Protein AF-0000000081434056 (afdb_homodimer)

Structure (mmCIF, N/CA/C/O backbone):
data_AF-0000000081434056-model_v1
#
loop_
_entity.id
_entity.type
_entity.pdbx_description
1 polymer 'BTB domain-containing protein'
#
loop_
_atom_site.group_PDB
_atom_site.id
_atom_site.type_symbol
_atom_site.label_atom_id
_atom_site.label_alt_id
_atom_site.label_comp_id
_atom_site.label_asym_id
_atom_site.label_entity_id
_atom_site.label_seq_id
_atom_site.pdbx_PDB_ins_code
_atom_site.Cartn_x
_atom_site.Cartn_y
_atom_site.Cartn_z
_atom_site.occupancy
_atom_site.B_iso_or_equiv
_atom_site.auth_seq_id
_atom_site.auth_comp_id
_atom_site.auth_asym_id
_atom_site.auth_atom_id
_atom_site.pdbx_PDB_model_num
ATOM 1 N N . MET A 1 1 ? 19.266 1.242 36.656 1 21.8 1 MET A N 1
ATOM 2 C CA . MET A 1 1 ? 19.812 1.545 35.344 1 21.8 1 MET A CA 1
ATOM 3 C C . MET A 1 1 ? 19.297 0.563 34.281 1 21.8 1 MET A C 1
ATOM 5 O O . MET A 1 1 ? 19.938 -0.446 34 1 21.8 1 MET A O 1
ATOM 9 N N . ASN A 1 2 ? 18.109 0.082 34.344 1 24.73 2 ASN A N 1
ATOM 10 C CA . ASN A 1 2 ? 17.328 -1.038 33.812 1 24.73 2 ASN A CA 1
ATOM 11 C C . ASN A 1 2 ? 17.203 -0.982 32.312 1 24.73 2 ASN A C 1
ATOM 13 O O . ASN A 1 2 ? 16.578 -0.069 31.766 1 24.73 2 ASN A O 1
ATOM 17 N N . GLN A 1 3 ? 18.359 -1.223 31.531 1 24.86 3 GLN A N 1
ATOM 18 C CA . GLN A 1 3 ? 18.594 -1.186 30.094 1 24.86 3 GLN A CA 1
ATOM 19 C C . GLN A 1 3 ? 17.484 -1.896 29.344 1 24.86 3 GLN A C 1
ATOM 21 O O . GLN A 1 3 ? 17.391 -3.125 29.359 1 24.86 3 GLN A O 1
ATOM 26 N N . GLU A 1 4 ? 16.234 -1.515 29.438 1 29.08 4 GLU A N 1
ATOM 27 C CA . GLU A 1 4 ? 15.109 -2.102 28.734 1 29.08 4 GLU A CA 1
ATOM 28 C C . GLU A 1 4 ? 15.461 -2.367 27.266 1 29.08 4 GLU A C 1
ATOM 30 O O . GLU A 1 4 ? 15.75 -1.437 26.516 1 29.08 4 GLU A O 1
ATOM 35 N N . ILE A 1 5 ? 16.219 -3.348 26.906 1 31.02 5 ILE A N 1
ATOM 36 C CA . ILE A 1 5 ? 16.719 -3.926 25.672 1 31.02 5 ILE A CA 1
ATOM 37 C C . ILE A 1 5 ? 15.617 -3.936 24.625 1 31.02 5 ILE A C 1
ATOM 39 O O . ILE A 1 5 ? 14.5 -4.402 24.875 1 31.02 5 ILE A O 1
ATOM 43 N N . GLY A 1 6 ? 15.422 -2.885 23.844 1 33.25 6 GLY A N 1
ATOM 44 C CA . GLY A 1 6 ? 14.516 -2.725 22.719 1 33.25 6 GLY A CA 1
ATOM 45 C C . GLY A 1 6 ? 14.258 -4.02 21.969 1 33.25 6 GLY A C 1
ATOM 46 O O . GLY A 1 6 ? 15.195 -4.664 21.5 1 33.25 6 GLY A O 1
ATOM 47 N N . HIS A 1 7 ? 13.391 -4.961 22.422 1 33.53 7 HIS A N 1
ATOM 48 C CA . HIS A 1 7 ? 12.938 -6.223 21.844 1 33.53 7 HIS A CA 1
ATOM 49 C C . HIS A 1 7 ? 12.867 -6.133 20.328 1 33.53 7 HIS A C 1
ATOM 51 O O . HIS A 1 7 ? 12.055 -5.379 19.781 1 33.53 7 HIS A O 1
ATOM 57 N N . ASN A 1 8 ? 13.922 -6.105 19.547 1 38.06 8 ASN A N 1
ATOM 58 C CA . ASN A 1 8 ? 13.969 -6.426 18.125 1 38.06 8 ASN A CA 1
ATOM 59 C C . ASN A 1 8 ? 12.93 -7.477 17.75 1 38.06 8 ASN A C 1
ATOM 61 O O . ASN A 1 8 ? 13.07 -8.648 18.094 1 38.06 8 ASN A O 1
ATOM 65 N N . GLN A 1 9 ? 11.719 -7.348 17.953 1 47.75 9 GLN A N 1
ATOM 66 C CA . GLN A 1 9 ? 10.719 -8.344 17.562 1 47.75 9 GLN A CA 1
ATOM 67 C C . GLN A 1 9 ? 11.055 -8.953 16.203 1 47.75 9 GLN A C 1
ATOM 69 O O . GLN A 1 9 ? 11.391 -8.234 15.258 1 47.75 9 GLN A O 1
ATOM 74 N N . ASP A 1 10 ? 11.539 -10.109 16.156 1 59.03 10 ASP A N 1
ATOM 75 C CA . ASP A 1 10 ? 11.922 -10.906 14.992 1 59.03 10 ASP A CA 1
ATOM 76 C C . ASP A 1 10 ? 10.828 -10.875 13.922 1 59.03 10 ASP A C 1
ATOM 78 O O . ASP A 1 10 ? 9.68 -11.219 14.195 1 59.03 10 ASP A O 1
ATOM 82 N N . VAL A 1 11 ? 10.961 -10.039 12.883 1 64.62 11 VAL A N 1
ATOM 83 C CA . VAL A 1 11 ? 10.062 -9.922 11.742 1 64.62 11 VAL A CA 1
ATOM 84 C C . VAL A 1 11 ? 9.492 -11.289 11.391 1 64.62 11 VAL A C 1
ATOM 86 O O . VAL A 1 11 ? 8.344 -11.398 10.945 1 64.62 11 VAL A O 1
ATOM 89 N N . ASP A 1 12 ? 10.258 -12.422 11.734 1 61.03 12 ASP A N 1
ATOM 90 C CA . ASP A 1 12 ? 9.938 -13.75 11.219 1 61.03 12 ASP A CA 1
ATOM 91 C C . ASP A 1 12 ? 9.07 -14.523 12.211 1 61.03 12 ASP A C 1
ATOM 93 O O . ASP A 1 12 ? 8.57 -15.609 11.891 1 61.03 12 ASP A O 1
ATOM 97 N N . THR A 1 13 ? 8.844 -14.07 13.367 1 58.22 13 THR A N 1
ATOM 98 C CA . THR A 1 13 ? 8.242 -14.938 14.367 1 58.22 13 THR A CA 1
ATOM 99 C C . THR A 1 13 ? 6.727 -14.805 14.367 1 58.22 13 THR A C 1
ATOM 101 O O . THR A 1 13 ? 6.012 -15.766 14.68 1 58.22 13 THR A O 1
ATOM 104 N N . ASP A 1 14 ? 6.273 -13.625 14.055 1 65.81 14 ASP A N 1
ATOM 105 C CA . ASP A 1 14 ? 4.832 -13.398 14.133 1 65.81 14 ASP A CA 1
ATOM 106 C C . ASP A 1 14 ? 4.215 -13.328 12.734 1 65.81 14 ASP A C 1
ATOM 108 O O . ASP A 1 14 ? 4.855 -12.867 11.789 1 65.81 14 ASP A O 1
ATOM 112 N N . ASP A 1 15 ? 3.133 -14.102 12.586 1 83.88 15 ASP A N 1
ATOM 113 C CA . ASP A 1 15 ? 2.457 -14.055 11.297 1 83.88 15 ASP A CA 1
ATOM 114 C C . ASP A 1 15 ? 1.676 -12.75 11.133 1 83.88 15 ASP A C 1
ATOM 116 O O . ASP A 1 15 ? 0.467 -12.711 11.367 1 83.88 15 ASP A O 1
ATOM 120 N N . TRP A 1 16 ? 2.324 -11.688 10.844 1 90.75 16 TRP A N 1
ATOM 121 C CA . TRP A 1 16 ? 1.727 -10.367 10.711 1 90.75 16 TRP A CA 1
ATOM 122 C C . TRP A 1 16 ? 1.279 -10.117 9.273 1 90.75 16 TRP A C 1
ATOM 124 O O . TRP A 1 16 ? 0.656 -9.102 8.977 1 90.75 16 TRP A O 1
ATOM 134 N N . GLN A 1 17 ? 1.502 -11.062 8.414 1 92.31 17 GLN A N 1
ATOM 135 C CA . GLN A 1 17 ? 1.194 -10.883 7 1 92.31 17 GLN A CA 1
ATOM 136 C C . GLN A 1 17 ? -0.105 -11.586 6.625 1 92.31 17 GLN A C 1
ATOM 138 O O . GLN A 1 17 ? -0.946 -11.023 5.922 1 92.31 17 GLN A O 1
ATOM 143 N N . GLN A 1 18 ? -0.325 -12.758 7.184 1 88.75 18 GLN A N 1
ATOM 144 C CA . GLN A 1 18 ? -1.438 -13.594 6.75 1 88.75 18 GLN A CA 1
ATOM 145 C C . GLN A 1 18 ? -2.773 -13.016 7.211 1 88.75 18 GLN A C 1
ATOM 147 O O . GLN A 1 18 ? -2.893 -12.547 8.344 1 88.75 18 GLN A O 1
ATOM 152 N N . ASP A 1 19 ? -3.715 -13.016 6.297 1 88 19 ASP A N 1
ATOM 153 C CA . ASP A 1 19 ? -5.086 -12.586 6.547 1 88 19 ASP A CA 1
ATOM 154 C C . ASP A 1 19 ? -5.137 -11.125 6.973 1 88 19 ASP A C 1
ATOM 156 O O . ASP A 1 19 ? -5.938 -10.75 7.832 1 88 19 ASP A O 1
ATOM 160 N N . LYS A 1 20 ? -4.164 -10.375 6.625 1 93.69 20 LYS A N 1
ATOM 161 C CA . LYS A 1 20 ? -4.129 -8.93 6.832 1 93.69 20 LYS A CA 1
ATOM 162 C C . LYS A 1 20 ? -4.242 -8.18 5.508 1 93.69 20 LYS A C 1
ATOM 164 O O . LYS A 1 20 ? -3.736 -8.641 4.48 1 93.69 20 LYS A O 1
ATOM 169 N N . SER A 1 21 ? -4.945 -7.098 5.59 1 93.94 21 SER A N 1
ATOM 170 C CA . SER A 1 21 ? -5.012 -6.254 4.402 1 93.94 21 SER A CA 1
ATOM 171 C C . SER A 1 21 ? -3.664 -5.602 4.113 1 93.94 21 SER A C 1
ATOM 173 O O . SER A 1 21 ? -2.797 -5.543 4.988 1 93.94 21 SER A O 1
ATOM 175 N N . LEU A 1 22 ? -3.525 -5.168 2.926 1 95.12 22 LEU A N 1
ATOM 176 C CA . LEU A 1 22 ? -2.307 -4.484 2.514 1 95.12 22 LEU A CA 1
ATOM 177 C C . LEU A 1 22 ? -1.995 -3.32 3.451 1 95.12 22 LEU A C 1
ATOM 179 O O . LEU A 1 22 ? -0.86 -3.176 3.912 1 95.12 22 LEU A O 1
ATOM 183 N N . LYS A 1 23 ? -2.936 -2.484 3.801 1 95.12 23 LYS A N 1
ATOM 184 C CA . LYS A 1 23 ? -2.748 -1.321 4.664 1 95.12 23 LYS A CA 1
ATOM 185 C C . LYS A 1 23 ? -2.342 -1.741 6.074 1 95.12 23 LYS A C 1
ATOM 187 O O . LYS A 1 23 ? -1.512 -1.085 6.707 1 95.12 23 LYS A O 1
ATOM 192 N N . GLU A 1 24 ? -2.988 -2.803 6.527 1 95.31 24 GLU A N 1
ATOM 193 C CA . GLU A 1 24 ? -2.643 -3.316 7.848 1 95.31 24 GLU A CA 1
ATOM 194 C C . GLU A 1 24 ? -1.193 -3.793 7.895 1 95.31 24 GLU A C 1
ATOM 196 O O . GLU A 1 24 ? -0.489 -3.561 8.875 1 95.31 24 GLU A O 1
ATOM 201 N N . ARG A 1 25 ? -0.804 -4.457 6.871 1 96.25 25 ARG A N 1
ATOM 202 C CA . ARG A 1 25 ? 0.575 -4.93 6.801 1 96.25 25 ARG A CA 1
ATOM 203 C C . ARG A 1 25 ? 1.55 -3.76 6.707 1 96.25 25 ARG A C 1
ATOM 205 O O . ARG A 1 25 ? 2.594 -3.762 7.363 1 96.25 25 ARG A O 1
ATOM 212 N N . MET A 1 26 ? 1.199 -2.758 5.949 1 96.88 26 MET A N 1
ATOM 213 C CA . MET A 1 26 ? 2.043 -1.572 5.824 1 96.88 26 MET A CA 1
ATOM 214 C C . MET A 1 26 ? 2.162 -0.845 7.16 1 96.88 26 MET A C 1
ATOM 216 O O . MET A 1 26 ? 3.252 -0.41 7.539 1 96.88 26 MET A O 1
ATOM 220 N N . LEU A 1 27 ? 1.048 -0.749 7.844 1 95.44 27 LEU A N 1
ATOM 221 C CA . LEU A 1 27 ? 1.062 -0.098 9.148 1 95.44 27 LEU A CA 1
ATOM 222 C C . LEU A 1 27 ? 1.903 -0.89 10.141 1 95.44 27 LEU A C 1
ATOM 224 O O . LEU A 1 27 ? 2.627 -0.307 10.953 1 95.44 27 LEU A O 1
ATOM 228 N N . HIS A 1 28 ? 1.794 -2.186 10.086 1 95.31 28 HIS A N 1
ATOM 229 C CA . HIS A 1 28 ? 2.574 -3.041 10.969 1 95.31 28 HIS A CA 1
ATOM 230 C C . HIS A 1 28 ? 4.07 -2.826 10.766 1 95.31 28 HIS A C 1
ATOM 232 O O . HIS A 1 28 ? 4.82 -2.695 11.734 1 95.31 28 HIS A O 1
ATOM 238 N N . VAL A 1 29 ? 4.445 -2.809 9.562 1 96.12 29 VAL A N 1
ATOM 239 C CA . VAL A 1 29 ? 5.852 -2.635 9.211 1 96.12 29 VAL A CA 1
ATOM 240 C C . VAL A 1 29 ? 6.332 -1.257 9.664 1 96.12 29 VAL A C 1
ATOM 242 O O . VAL A 1 29 ? 7.438 -1.12 10.195 1 96.12 29 VAL A O 1
ATOM 245 N N . TYR A 1 30 ? 5.527 -0.257 9.5 1 96.62 30 TYR A N 1
ATOM 246 C CA . TYR A 1 30 ? 5.844 1.102 9.922 1 96.62 30 TYR A CA 1
ATOM 247 C C . TYR A 1 30 ? 5.965 1.184 11.438 1 96.62 30 TYR A C 1
ATOM 249 O O . TYR A 1 30 ? 6.953 1.704 11.961 1 96.62 30 TYR A O 1
ATOM 257 N N . THR A 1 31 ? 5.055 0.612 12.125 1 95.56 31 THR A N 1
ATOM 258 C CA . THR A 1 31 ? 4.973 0.742 13.578 1 95.56 31 THR A CA 1
ATOM 259 C C . THR A 1 31 ? 6.094 -0.037 14.258 1 95.56 31 THR A C 1
ATOM 261 O O . THR A 1 31 ? 6.516 0.305 15.359 1 95.56 31 THR A O 1
ATOM 264 N N . ASN A 1 32 ? 6.629 -1.044 13.586 1 95.06 32 ASN A N 1
ATOM 265 C CA . ASN A 1 32 ? 7.645 -1.889 14.203 1 95.06 32 ASN A CA 1
ATOM 266 C C . ASN A 1 32 ? 9.023 -1.632 13.609 1 95.06 32 ASN A C 1
ATOM 268 O O . ASN A 1 32 ? 9.977 -2.357 13.906 1 95.06 32 ASN A O 1
ATOM 272 N N . ASP A 1 33 ? 9.148 -0.639 12.766 1 95.38 33 ASP A N 1
ATOM 273 C CA . ASP A 1 33 ? 10.406 -0.198 12.156 1 95.38 33 ASP A CA 1
ATOM 274 C C . ASP A 1 33 ? 11.039 -1.316 11.344 1 95.38 33 ASP A C 1
ATOM 276 O O . ASP A 1 33 ? 12.266 -1.489 11.359 1 95.38 33 ASP A O 1
ATOM 280 N N . PHE A 1 34 ? 10.125 -2.16 10.75 1 94 34 PHE A N 1
ATOM 281 C CA . PHE A 1 34 ? 10.656 -3.201 9.883 1 94 34 PHE A CA 1
ATOM 282 C C . PHE A 1 34 ? 11.023 -2.629 8.516 1 94 34 PHE A C 1
ATOM 284 O O . PHE A 1 34 ? 10.273 -1.841 7.941 1 94 34 PHE A O 1
ATOM 291 N N . PHE A 1 35 ? 12.195 -2.924 8.008 1 94.12 35 PHE A N 1
ATOM 292 C CA . PHE A 1 35 ? 12.664 -2.684 6.652 1 94.12 35 PHE A CA 1
ATOM 293 C C . PHE A 1 35 ? 12.797 -1.188 6.383 1 94.12 35 PHE A C 1
ATOM 295 O O . PHE A 1 35 ? 12.625 -0.741 5.246 1 94.12 35 PHE A O 1
ATOM 302 N N . SER A 1 36 ? 12.953 -0.392 7.387 1 96.5 36 SER A N 1
ATOM 303 C CA . SER A 1 36 ? 13.086 1.049 7.195 1 96.5 36 SER A CA 1
ATOM 304 C C . SER A 1 36 ? 14.367 1.391 6.441 1 96.5 36 SER A C 1
ATOM 306 O O . SER A 1 36 ? 15.383 0.706 6.582 1 96.5 36 SER A O 1
ATOM 308 N N . ASP A 1 37 ? 14.289 2.438 5.645 1 96.12 37 ASP A N 1
ATOM 309 C CA . ASP A 1 37 ? 15.484 2.84 4.914 1 96.12 37 ASP A CA 1
ATOM 310 C C . ASP A 1 37 ? 15.68 4.352 4.973 1 96.12 37 ASP A C 1
ATOM 312 O O . ASP A 1 37 ? 16.641 4.883 4.41 1 96.12 37 ASP A O 1
ATOM 316 N N . VAL A 1 38 ? 14.852 5.051 5.684 1 97.56 38 VAL A N 1
ATOM 317 C CA . VAL A 1 38 ? 14.984 6.488 5.902 1 97.56 38 VAL A CA 1
ATOM 318 C C . VAL A 1 38 ? 14.539 6.836 7.324 1 97.56 38 VAL A C 1
ATOM 320 O O . VAL A 1 38 ? 13.773 6.098 7.938 1 97.56 38 VAL A O 1
ATOM 323 N N . VAL A 1 39 ? 15.039 7.875 7.812 1 98.12 39 VAL A N 1
ATOM 324 C CA . VAL A 1 39 ? 14.648 8.344 9.141 1 98.12 39 VAL A CA 1
ATOM 325 C C . VAL A 1 39 ? 14.445 9.859 9.109 1 98.12 39 VAL A C 1
ATOM 327 O O . VAL A 1 39 ? 15.273 10.594 8.578 1 98.12 39 VAL A O 1
ATOM 330 N N . PHE A 1 40 ? 13.336 10.281 9.602 1 98.12 40 PHE A N 1
ATOM 331 C CA . PHE A 1 40 ? 13.078 11.703 9.82 1 98.12 40 PHE A CA 1
ATOM 332 C C . PHE A 1 40 ? 13.641 12.148 11.164 1 98.12 40 PHE A C 1
ATOM 334 O O . PHE A 1 40 ? 13.547 11.43 12.156 1 98.12 40 PHE A O 1
ATOM 341 N N . LEU A 1 41 ? 14.219 13.258 11.188 1 98.19 41 LEU A N 1
ATOM 342 C CA . LEU A 1 41 ? 14.484 13.969 12.43 1 98.19 41 LEU A CA 1
ATOM 343 C C . LEU A 1 41 ? 13.531 15.148 12.602 1 98.19 41 LEU A C 1
ATOM 345 O O . LEU A 1 41 ? 13.727 16.203 12 1 98.19 41 LEU A O 1
ATOM 349 N N . ALA A 1 42 ? 12.508 14.977 13.453 1 98.44 42 ALA A N 1
ATOM 350 C CA . ALA A 1 42 ? 11.352 15.875 13.523 1 98.44 42 ALA A CA 1
ATOM 351 C C . ALA A 1 42 ? 11.523 16.906 14.633 1 98.44 42 ALA A C 1
ATOM 353 O O . ALA A 1 42 ? 11.906 16.562 15.758 1 98.44 42 ALA A O 1
ATOM 354 N N . GLY A 1 43 ? 11.156 18.125 14.352 1 97.75 43 GLY A N 1
ATOM 355 C CA . GLY A 1 43 ? 11.156 19.188 15.336 1 97.75 43 GLY A CA 1
ATOM 356 C C . GLY A 1 43 ? 12.555 19.688 15.68 1 97.75 43 GLY A C 1
ATOM 357 O O . GLY A 1 43 ? 13.539 19.188 15.141 1 97.75 43 GLY A O 1
ATOM 358 N N . GLU A 1 44 ? 12.594 20.609 16.547 1 95.88 44 GLU A N 1
ATOM 359 C CA . GLU A 1 44 ? 13.859 21.156 17.016 1 95.88 44 GLU A CA 1
ATOM 360 C C . GLU A 1 44 ? 14.641 20.125 17.828 1 95.88 44 GLU A C 1
ATOM 362 O O . GLU A 1 44 ? 15.875 20.109 17.797 1 95.88 44 GLU A O 1
ATOM 367 N N . GLU A 1 45 ? 13.93 19.25 18.391 1 96.69 45 GLU A N 1
ATOM 368 C CA . GLU A 1 45 ? 14.539 18.203 19.219 1 96.69 45 GLU A CA 1
ATOM 369 C C . GLU A 1 45 ? 15.07 17.062 18.359 1 96.69 45 GLU A C 1
ATOM 371 O O . GLU A 1 45 ? 15.75 16.172 18.859 1 96.69 45 GLU A O 1
ATOM 376 N N . GLU A 1 46 ? 14.781 17.047 17.109 1 96.94 46 GLU A N 1
ATOM 377 C CA . GLU A 1 46 ? 15.258 16.078 16.141 1 96.94 46 GLU A CA 1
ATOM 378 C C . GLU A 1 46 ? 14.906 14.648 16.578 1 96.94 46 GLU A C 1
ATOM 380 O O . GLU A 1 46 ? 15.773 13.773 16.609 1 96.94 46 GLU A O 1
ATOM 385 N N . VAL A 1 47 ? 13.672 14.477 16.922 1 97.94 47 VAL A N 1
ATOM 386 C CA . VAL A 1 47 ? 13.18 13.156 17.297 1 97.94 47 VAL A CA 1
ATOM 387 C C . VAL A 1 47 ? 13.195 12.234 16.078 1 97.94 47 VAL A C 1
ATOM 389 O O . VAL A 1 47 ? 12.594 12.547 15.047 1 97.94 47 VAL A O 1
ATOM 392 N N . PRO A 1 48 ? 13.836 11.086 16.188 1 97.56 48 PRO A N 1
ATOM 393 C CA . PRO A 1 48 ? 13.93 10.195 15.039 1 97.56 48 PRO A CA 1
ATOM 394 C C . PRO A 1 48 ? 12.656 9.383 14.805 1 97.56 48 PRO A C 1
ATOM 396 O O . PRO A 1 48 ? 12.094 8.828 15.75 1 97.56 48 PRO A O 1
ATOM 399 N N . ILE A 1 49 ? 12.164 9.375 13.562 1 98.31 49 ILE A N 1
ATOM 400 C CA . ILE A 1 49 ? 11.031 8.562 13.125 1 98.31 49 ILE A CA 1
ATOM 401 C C . ILE A 1 49 ? 11.383 7.836 11.828 1 98.31 49 ILE A C 1
ATOM 403 O O . ILE A 1 49 ? 11.523 8.461 10.781 1 98.31 49 ILE A O 1
ATOM 407 N N . LYS A 1 50 ? 11.453 6.531 11.922 1 98.06 50 LYS A N 1
ATOM 408 C CA . LYS A 1 50 ? 11.852 5.73 10.773 1 98.06 50 LYS A CA 1
ATOM 409 C C . LYS A 1 50 ? 10.688 5.547 9.797 1 98.06 50 LYS A C 1
ATOM 411 O O . LYS A 1 50 ? 9.531 5.531 10.211 1 98.06 50 LYS A O 1
ATOM 416 N N . SER A 1 51 ? 10.969 5.449 8.547 1 98.25 51 SER A N 1
ATOM 417 C CA . SER A 1 51 ? 9.969 5.309 7.492 1 98.25 51 SER A CA 1
ATOM 418 C C . SER A 1 51 ? 10.547 4.602 6.27 1 98.25 51 SER A C 1
ATOM 420 O O . SER A 1 51 ? 11.555 3.893 6.375 1 98.25 51 SER A O 1
ATOM 422 N N . HIS A 1 52 ? 9.914 4.617 5.164 1 98.25 52 HIS A N 1
ATOM 423 C CA . HIS A 1 52 ? 10.289 3.889 3.955 1 98.25 52 HIS A CA 1
ATOM 424 C C . HIS A 1 52 ? 10.219 4.789 2.727 1 98.25 52 HIS A C 1
ATOM 426 O O . HIS A 1 52 ? 9.172 5.355 2.424 1 98.25 52 HIS A O 1
ATOM 432 N N . LYS A 1 53 ? 11.305 4.855 1.975 1 97.19 53 LYS A N 1
ATOM 433 C CA . LYS A 1 53 ? 11.383 5.688 0.778 1 97.19 53 LYS A CA 1
ATOM 434 C C . LYS A 1 53 ? 10.273 5.336 -0.208 1 97.19 53 LYS A C 1
ATOM 436 O O . LYS A 1 53 ? 9.648 6.223 -0.795 1 97.19 53 LYS A O 1
ATOM 441 N N . TYR A 1 54 ? 10.078 4.055 -0.401 1 97.56 54 TYR A N 1
ATOM 442 C CA . TYR A 1 54 ? 9.055 3.592 -1.33 1 97.56 54 TYR A CA 1
ATOM 443 C C . TYR A 1 54 ? 7.703 4.223 -1.012 1 97.56 54 TYR A C 1
ATOM 445 O O . TYR A 1 54 ? 7.051 4.785 -1.894 1 97.56 54 TYR A O 1
ATOM 453 N N . VAL A 1 55 ? 7.25 4.152 0.263 1 98.31 55 VAL A N 1
ATOM 454 C CA . VAL A 1 55 ? 5.934 4.617 0.691 1 98.31 55 VAL A CA 1
ATOM 455 C C . VAL A 1 55 ? 5.859 6.137 0.572 1 98.31 55 VAL A C 1
ATOM 457 O O . VAL A 1 55 ? 4.848 6.684 0.13 1 98.31 55 VAL A O 1
ATOM 460 N N . LEU A 1 56 ? 6.961 6.781 0.95 1 97.88 56 LEU A N 1
ATOM 461 C CA . LEU A 1 56 ? 7.012 8.234 0.863 1 97.88 56 LEU A CA 1
ATOM 462 C C . LEU A 1 56 ? 6.887 8.703 -0.584 1 97.88 56 LEU A C 1
ATOM 464 O O . LEU A 1 56 ? 6.09 9.594 -0.887 1 97.88 56 LEU A O 1
ATOM 468 N N . CYS A 1 57 ? 7.594 8.07 -1.501 1 96.75 57 CYS A N 1
ATOM 469 C CA . CYS A 1 57 ? 7.625 8.469 -2.904 1 96.75 57 CYS A CA 1
ATOM 470 C C . CYS A 1 57 ? 6.281 8.203 -3.576 1 96.75 57 CYS A C 1
ATOM 472 O O . CYS A 1 57 ? 5.852 8.984 -4.434 1 96.75 57 CYS A O 1
ATOM 474 N N . ILE A 1 58 ? 5.641 7.141 -3.201 1 96.75 58 ILE A N 1
ATOM 475 C CA . ILE A 1 58 ? 4.375 6.863 -3.871 1 96.75 58 ILE A CA 1
ATOM 476 C C . ILE A 1 58 ? 3.305 7.824 -3.365 1 96.75 58 ILE A C 1
ATOM 478 O O . ILE A 1 58 ? 2.246 7.965 -3.984 1 96.75 58 ILE A O 1
ATOM 482 N N . SER A 1 59 ? 3.535 8.484 -2.289 1 96.88 59 SER A N 1
ATOM 483 C CA . SER A 1 59 ? 2.502 9.289 -1.655 1 96.88 59 SER A CA 1
ATOM 484 C C . SER A 1 59 ? 2.68 10.773 -1.985 1 96.88 59 SER A C 1
ATOM 486 O O . SER A 1 59 ? 1.716 11.539 -1.964 1 96.88 59 SER A O 1
ATOM 488 N N . SER A 1 60 ? 3.898 11.172 -2.289 1 96.44 60 SER A N 1
ATOM 489 C CA . SER A 1 60 ? 4.176 12.602 -2.408 1 96.44 60 SER A CA 1
ATOM 490 C C . SER A 1 60 ? 5.215 12.875 -3.49 1 96.44 60 SER A C 1
ATOM 492 O O . SER A 1 60 ? 6.309 12.305 -3.465 1 96.44 60 SER A O 1
ATOM 494 N N . PRO A 1 61 ? 4.906 13.805 -4.391 1 95.62 61 PRO A N 1
ATOM 495 C CA . PRO A 1 61 ? 5.914 14.172 -5.387 1 95.62 61 PRO A CA 1
ATOM 496 C C . PRO A 1 61 ? 7.125 14.867 -4.773 1 95.62 61 PRO A C 1
ATOM 498 O O . PRO A 1 61 ? 8.219 14.836 -5.344 1 95.62 61 PRO A O 1
ATOM 501 N N . VAL A 1 62 ? 6.945 15.477 -3.652 1 95.38 62 VAL A N 1
ATOM 502 C CA . VAL A 1 62 ? 8.039 16.141 -2.953 1 95.38 62 VAL A CA 1
ATOM 503 C C . VAL A 1 62 ? 9.109 15.125 -2.572 1 95.38 62 VAL A C 1
ATOM 505 O O . VAL A 1 62 ? 10.305 15.367 -2.77 1 95.38 62 VAL A O 1
ATOM 508 N N . PHE A 1 63 ? 8.695 13.984 -2.121 1 96 63 PHE A N 1
ATOM 509 C CA . PHE A 1 63 ? 9.648 12.953 -1.743 1 96 63 PHE A CA 1
ATOM 510 C C . PHE A 1 63 ? 10.281 12.32 -2.979 1 96 63 PHE A C 1
ATOM 512 O O . PHE A 1 63 ? 11.438 11.914 -2.947 1 96 63 PHE A O 1
ATOM 519 N N . VAL A 1 64 ? 9.539 12.227 -4.078 1 94.69 64 VAL A N 1
ATOM 520 C CA . VAL A 1 64 ? 10.125 11.75 -5.328 1 94.69 64 VAL A CA 1
ATOM 521 C C . VAL A 1 64 ? 11.297 12.648 -5.723 1 94.69 64 VAL A C 1
ATOM 523 O O . VAL A 1 64 ? 12.383 12.164 -6.031 1 94.69 64 VAL A O 1
ATOM 526 N N . ARG A 1 65 ? 11.055 13.914 -5.703 1 92.94 65 ARG A N 1
ATOM 527 C CA . ARG A 1 65 ? 12.102 14.875 -6.047 1 92.94 65 ARG A CA 1
ATOM 528 C C . ARG A 1 65 ? 13.266 14.789 -5.062 1 92.94 65 ARG A C 1
ATOM 530 O O . ARG A 1 65 ? 14.43 14.898 -5.453 1 92.94 65 ARG A O 1
ATOM 537 N N . MET A 1 66 ? 13.008 14.562 -3.826 1 92.5 66 MET A N 1
ATOM 538 C CA . MET A 1 66 ? 14.023 14.5 -2.775 1 92.5 66 MET A CA 1
ATOM 539 C C . MET A 1 66 ? 14.938 13.289 -2.975 1 92.5 66 MET A C 1
ATOM 541 O O . MET A 1 66 ? 16.156 13.391 -2.785 1 92.5 66 MET A O 1
ATOM 545 N N . PHE A 1 67 ? 14.352 12.172 -3.426 1 92.69 67 PHE A N 1
ATOM 546 C CA . PHE A 1 67 ? 15.117 10.93 -3.455 1 92.69 67 PHE A CA 1
ATOM 547 C C . PHE A 1 67 ? 15.57 10.609 -4.875 1 92.69 67 PHE A C 1
ATOM 549 O O . PHE A 1 67 ? 16.594 9.953 -5.066 1 92.69 67 PHE A O 1
ATOM 556 N N . HIS A 1 68 ? 14.812 11.039 -5.844 1 88.81 68 HIS A N 1
ATOM 557 C CA . HIS A 1 68 ? 15.086 10.578 -7.199 1 88.81 68 HIS A CA 1
ATOM 558 C C . HIS A 1 68 ? 15.289 11.75 -8.148 1 88.81 68 HIS A C 1
ATOM 560 O O . HIS A 1 68 ? 15.539 11.555 -9.344 1 88.81 68 HIS A O 1
ATOM 566 N N . GLY A 1 69 ? 15.164 12.891 -7.621 1 85.5 69 GLY A N 1
ATOM 567 C CA . GLY A 1 69 ? 15.43 14.055 -8.453 1 85.5 69 GLY A CA 1
ATOM 568 C C . GLY A 1 69 ? 16.875 14.188 -8.859 1 85.5 69 GLY A C 1
ATOM 569 O O . GLY A 1 69 ? 17.75 13.555 -8.266 1 85.5 69 GLY A O 1
ATOM 570 N N . SER A 1 70 ? 17.078 14.914 -9.875 1 81.44 70 SER A N 1
ATOM 571 C CA . SER A 1 70 ? 18.422 15.102 -10.414 1 81.44 70 SER A CA 1
ATOM 572 C C . SER A 1 70 ? 19.391 15.578 -9.336 1 81.44 70 SER A C 1
ATOM 574 O O . SER A 1 70 ? 20.5 15.047 -9.211 1 81.44 70 SER A O 1
ATOM 576 N N . HIS A 1 71 ? 19.062 16.516 -8.578 1 76.75 71 HIS A N 1
ATOM 577 C CA . HIS A 1 71 ? 19.891 17.047 -7.508 1 76.75 71 HIS A CA 1
ATOM 578 C C . HIS A 1 71 ? 20.156 15.992 -6.434 1 76.75 71 HIS A C 1
ATOM 580 O O . HIS A 1 71 ? 21.266 15.867 -5.926 1 76.75 71 HIS A O 1
ATOM 586 N N . ALA A 1 72 ? 19.125 15.234 -6.156 1 75.75 72 ALA A N 1
ATOM 587 C CA . ALA A 1 72 ? 19.234 14.188 -5.145 1 75.75 72 ALA A CA 1
ATOM 588 C C . ALA A 1 72 ? 20.266 13.133 -5.551 1 75.75 72 ALA A C 1
ATOM 590 O O . ALA A 1 72 ? 21 12.617 -4.711 1 75.75 72 ALA A O 1
ATOM 591 N N . GLN A 1 73 ? 20.266 12.875 -6.777 1 75.88 73 GLN A N 1
ATOM 592 C CA . GLN A 1 73 ? 21.172 11.844 -7.289 1 75.88 73 GLN A CA 1
ATOM 593 C C . GLN A 1 73 ? 22.609 12.336 -7.305 1 75.88 73 GLN A C 1
ATOM 595 O O . GLN A 1 73 ? 23.547 11.531 -7.25 1 75.88 73 GLN A O 1
ATOM 600 N N . SER A 1 74 ? 22.703 13.648 -7.191 1 75.62 74 SER A N 1
ATOM 601 C CA . SER A 1 74 ? 24.047 14.219 -7.328 1 75.62 74 SER A CA 1
ATOM 602 C C . SER A 1 74 ? 24.609 14.625 -5.973 1 75.62 74 SER A C 1
ATOM 604 O O . SER A 1 74 ? 25.812 14.867 -5.844 1 75.62 74 SER A O 1
ATOM 606 N N . THR A 1 75 ? 23.812 14.727 -5.012 1 78.12 75 THR A N 1
ATOM 607 C CA . THR A 1 75 ? 24.25 15.203 -3.705 1 78.12 75 THR A CA 1
ATOM 608 C C . THR A 1 75 ? 24.438 14.039 -2.742 1 78.12 75 THR A C 1
ATOM 610 O O . THR A 1 75 ? 23.75 13.016 -2.846 1 78.12 75 THR A O 1
ATOM 613 N N . ARG A 1 76 ? 25.5 14.219 -1.948 1 78.88 76 ARG A N 1
ATOM 614 C CA . ARG A 1 76 ? 25.766 13.195 -0.938 1 78.88 76 ARG A CA 1
ATOM 615 C C . ARG A 1 76 ? 24.609 13.109 0.058 1 78.88 76 ARG A C 1
ATOM 617 O O . ARG A 1 76 ? 24.172 14.125 0.592 1 78.88 76 ARG A O 1
ATOM 624 N N . LYS A 1 77 ? 24.234 11.914 0.375 1 86.88 77 LYS A N 1
ATOM 625 C CA . LYS A 1 77 ? 23.125 11.672 1.304 1 86.88 77 LYS A CA 1
ATOM 626 C C . LYS A 1 77 ? 23.641 11.492 2.73 1 86.88 77 LYS A C 1
ATOM 628 O O . LYS A 1 77 ? 24.672 10.844 2.953 1 86.88 77 LYS A O 1
ATOM 633 N N . GLU A 1 78 ? 22.984 12.258 3.57 1 91.06 78 GLU A N 1
ATOM 634 C CA . GLU A 1 78 ? 23.297 12.055 4.98 1 91.06 78 GLU A CA 1
ATOM 635 C C . GLU A 1 78 ? 22.656 10.766 5.504 1 91.06 78 GLU A C 1
ATOM 637 O O . GLU A 1 78 ? 21.516 10.453 5.176 1 91.06 78 GLU A O 1
ATOM 642 N N . THR A 1 79 ? 23.438 10.031 6.297 1 92.56 79 THR A N 1
ATOM 643 C CA . THR A 1 79 ? 22.938 8.805 6.891 1 92.56 79 THR A CA 1
ATOM 644 C C . THR A 1 79 ? 23.094 8.836 8.406 1 92.56 79 THR A C 1
ATOM 646 O O . THR A 1 79 ? 23.875 9.625 8.945 1 92.56 79 THR A O 1
ATOM 649 N N . MET A 1 80 ? 22.25 8.008 9 1 92.19 80 MET A N 1
ATOM 650 C CA . MET A 1 80 ? 22.359 7.883 10.445 1 92.19 80 MET A CA 1
ATOM 651 C C . MET A 1 80 ? 23.672 7.207 10.844 1 92.19 80 MET A C 1
ATOM 653 O O . MET A 1 80 ? 24.453 6.832 9.984 1 92.19 80 MET A O 1
ATOM 657 N N . LYS A 1 81 ? 23.984 7.293 12.117 1 88.25 81 LYS A N 1
ATOM 658 C CA . LYS A 1 81 ? 25.172 6.637 12.656 1 88.25 81 LYS A CA 1
ATOM 659 C C . LYS A 1 81 ? 24.797 5.426 13.5 1 88.25 81 LYS A C 1
ATOM 661 O O . LYS A 1 81 ? 23.609 5.191 13.766 1 88.25 81 LYS A O 1
ATOM 666 N N . GLY A 1 82 ? 25.703 4.598 13.742 1 90.06 82 GLY A N 1
ATOM 667 C CA . GLY A 1 82 ? 25.484 3.467 14.633 1 90.06 82 GLY A CA 1
ATOM 668 C C . GLY A 1 82 ? 24.719 2.332 13.969 1 90.06 82 GLY A C 1
ATOM 669 O O . GLY A 1 82 ? 25.031 1.941 12.844 1 90.06 82 GLY A O 1
ATOM 670 N N . GLU A 1 83 ? 23.719 1.727 14.695 1 84.69 83 GLU A N 1
ATOM 671 C CA . GLU A 1 83 ? 22.953 0.577 14.219 1 84.69 83 GLU A CA 1
ATOM 672 C C . GLU A 1 83 ? 22.078 0.958 13.031 1 84.69 83 GLU A C 1
ATOM 674 O O . GLU A 1 83 ? 21.703 0.102 12.227 1 84.69 83 GLU A O 1
ATOM 679 N N . ASP A 1 84 ? 21.844 2.236 12.852 1 87.62 84 ASP A N 1
ATOM 680 C CA . ASP A 1 84 ? 20.969 2.736 11.805 1 87.62 84 ASP A CA 1
ATOM 681 C C . ASP A 1 84 ? 21.766 3.426 10.703 1 87.62 84 ASP A C 1
ATOM 683 O O . ASP A 1 84 ? 21.266 4.344 10.047 1 87.62 84 ASP A O 1
ATOM 687 N N . LYS A 1 85 ? 22.984 2.959 10.469 1 86.12 85 LYS A N 1
ATOM 688 C CA . LYS A 1 85 ? 23.922 3.643 9.586 1 86.12 85 LYS A CA 1
ATOM 689 C C . LYS A 1 85 ? 23.422 3.635 8.141 1 86.12 85 LYS A C 1
ATOM 691 O O . LYS A 1 85 ? 23.844 4.473 7.336 1 86.12 85 LYS A O 1
ATOM 696 N N . ASP A 1 86 ? 22.594 2.822 7.758 1 89 86 ASP A N 1
ATOM 697 C CA . ASP A 1 86 ? 22.141 2.703 6.371 1 89 86 ASP A CA 1
ATOM 698 C C . ASP A 1 86 ? 20.891 3.537 6.125 1 89 86 ASP A C 1
ATOM 700 O O . ASP A 1 86 ? 20.422 3.645 4.988 1 89 86 ASP A O 1
ATOM 704 N N . LEU A 1 87 ? 20.391 4.188 7.16 1 95.19 87 LEU A N 1
ATOM 705 C CA . LEU A 1 87 ? 19.188 4.996 7.012 1 95.19 87 LEU A CA 1
ATOM 706 C C . LEU A 1 87 ? 19.531 6.391 6.5 1 95.19 87 LEU A C 1
ATOM 708 O O . LEU A 1 87 ? 20.391 7.066 7.055 1 95.19 87 LEU A O 1
ATOM 712 N N . GLU A 1 88 ? 18.938 6.816 5.457 1 96.25 88 GLU A N 1
ATOM 713 C CA . GLU A 1 88 ? 19.062 8.195 4.977 1 96.25 88 GLU A CA 1
ATOM 714 C C . GLU A 1 88 ? 18.297 9.156 5.879 1 96.25 88 GLU A C 1
ATOM 716 O O . GLU A 1 88 ? 17.188 8.859 6.32 1 96.25 88 GLU A O 1
ATOM 721 N N . VAL A 1 89 ? 18.891 10.336 6.137 1 96.75 89 VAL A N 1
ATOM 722 C CA . VAL A 1 89 ? 18.328 11.266 7.105 1 96.75 89 VAL A CA 1
ATOM 723 C C . VAL A 1 89 ? 17.547 12.367 6.383 1 96.75 89 VAL A C 1
ATOM 725 O O . VAL A 1 89 ? 18.031 12.922 5.387 1 96.75 89 VAL A O 1
ATOM 728 N N . ILE A 1 90 ? 16.391 12.656 6.805 1 97.06 90 ILE A N 1
ATOM 729 C CA . ILE A 1 90 ? 15.602 13.812 6.402 1 97.06 90 ILE A CA 1
ATOM 730 C C . ILE A 1 90 ? 15.32 14.695 7.613 1 97.06 90 ILE A C 1
ATOM 732 O O . ILE A 1 90 ? 14.594 14.297 8.523 1 97.06 90 ILE A O 1
ATOM 736 N N . ARG A 1 91 ? 15.805 15.891 7.613 1 96.94 91 ARG A N 1
ATOM 737 C CA . ARG A 1 91 ? 15.562 16.812 8.719 1 96.94 91 ARG A CA 1
ATOM 738 C C . ARG A 1 91 ? 14.328 17.656 8.469 1 96.94 91 ARG A C 1
ATOM 740 O O . ARG A 1 91 ? 14.188 18.25 7.398 1 96.94 91 ARG A O 1
ATOM 747 N N . VAL A 1 92 ? 13.477 17.672 9.43 1 97.81 92 VAL A N 1
ATOM 748 C CA . VAL A 1 92 ? 12.266 18.484 9.32 1 97.81 92 VAL A CA 1
ATOM 749 C C . VAL A 1 92 ? 12.047 19.266 10.617 1 97.81 92 VAL A C 1
ATOM 751 O O . VAL A 1 92 ? 11.047 19.062 11.305 1 97.81 92 VAL A O 1
ATOM 754 N N . PRO A 1 93 ? 12.836 20.266 10.828 1 97.44 93 PRO A N 1
ATOM 755 C CA . PRO A 1 93 ? 12.773 21.016 12.086 1 97.44 93 PRO A CA 1
ATOM 756 C C . PRO A 1 93 ? 11.453 21.75 12.266 1 97.44 93 PRO A C 1
ATOM 758 O O . PRO A 1 93 ? 11.07 22.078 13.398 1 97.44 93 PRO A O 1
ATOM 761 N N . ASP A 1 94 ? 10.766 22.047 11.203 1 96.69 94 ASP A N 1
ATOM 762 C CA . ASP A 1 94 ? 9.562 22.875 11.234 1 96.69 94 ASP A CA 1
ATOM 763 C C . ASP A 1 94 ? 8.32 22.016 11.492 1 96.69 94 ASP A C 1
ATOM 765 O O . ASP A 1 94 ? 7.207 22.547 11.586 1 96.69 94 ASP A O 1
ATOM 769 N N . ILE A 1 95 ? 8.453 20.75 11.625 1 97.62 95 ILE A N 1
ATOM 770 C CA . ILE A 1 95 ? 7.336 19.844 11.883 1 97.62 95 ILE A CA 1
ATOM 771 C C . ILE A 1 95 ? 7.594 19.047 13.156 1 97.62 95 ILE A C 1
ATOM 773 O O . ILE A 1 95 ? 8.625 18.375 13.281 1 97.62 95 ILE A O 1
ATOM 777 N N . THR A 1 96 ? 6.664 19.141 14.102 1 97.38 96 THR A N 1
ATOM 778 C CA . THR A 1 96 ? 6.82 18.406 15.359 1 97.38 96 THR A CA 1
ATOM 779 C C . THR A 1 96 ? 6.715 16.906 15.125 1 97.38 96 THR A C 1
ATOM 781 O O . THR A 1 96 ? 6.121 16.469 14.141 1 97.38 96 THR A O 1
ATOM 784 N N . SER A 1 97 ? 7.273 16.109 16.078 1 98.06 97 SER A N 1
ATOM 785 C CA . SER A 1 97 ? 7.203 14.656 15.984 1 98.06 97 SER A CA 1
ATOM 786 C C . SER A 1 97 ? 5.754 14.172 16.016 1 98.06 97 SER A C 1
ATOM 788 O O . SER A 1 97 ? 5.391 13.234 15.305 1 98.06 97 SER A O 1
ATOM 790 N N . GLU A 1 98 ? 4.984 14.805 16.781 1 97.62 98 GLU A N 1
ATOM 791 C CA . GLU A 1 98 ? 3.578 14.422 16.891 1 97.62 98 GLU A CA 1
ATOM 792 C C . GLU A 1 98 ? 2.854 14.617 15.555 1 97.62 98 GLU A C 1
ATOM 794 O O . GLU A 1 98 ? 2.166 13.711 15.078 1 97.62 98 GLU A O 1
ATOM 799 N N . ALA A 1 99 ? 2.967 15.75 14.953 1 97.69 99 ALA A N 1
ATOM 800 C CA . ALA A 1 99 ? 2.322 16.031 13.672 1 97.69 99 ALA A CA 1
ATOM 801 C C . ALA A 1 99 ? 2.812 15.086 12.586 1 97.69 99 ALA A C 1
ATOM 803 O O . ALA A 1 99 ? 2.018 14.586 11.789 1 97.69 99 ALA A O 1
ATOM 804 N N . LEU A 1 100 ? 4.113 14.859 12.633 1 98.56 100 LEU A N 1
ATOM 805 C CA . LEU A 1 100 ? 4.691 13.969 11.625 1 98.56 100 LEU A CA 1
ATOM 806 C C . LEU A 1 100 ? 4.129 12.562 11.758 1 98.56 100 LEU A C 1
ATOM 808 O O . LEU A 1 100 ? 3.857 11.898 10.75 1 98.56 100 LEU A O 1
ATOM 812 N N . ASN A 1 101 ? 3.988 12.148 12.977 1 97.81 101 ASN A N 1
ATOM 813 C CA . ASN A 1 101 ? 3.41 10.828 13.203 1 97.81 101 ASN A CA 1
ATOM 814 C C . ASN A 1 101 ? 2.012 10.711 12.602 1 97.81 101 ASN A C 1
ATOM 816 O O . ASN A 1 101 ? 1.654 9.68 12.031 1 97.81 101 ASN A O 1
ATOM 820 N N . HIS A 1 102 ? 1.181 11.727 12.758 1 98.19 102 HIS A N 1
ATOM 821 C CA . HIS A 1 102 ? -0.144 11.734 12.148 1 98.19 102 HIS A CA 1
ATOM 822 C C . HIS A 1 102 ? -0.05 11.68 10.625 1 98.19 102 HIS A C 1
ATOM 824 O O . HIS A 1 102 ? -0.802 10.953 9.977 1 98.19 102 HIS A O 1
ATOM 830 N N . VAL A 1 103 ? 0.87 12.438 10.102 1 98.5 103 VAL A N 1
ATOM 831 C CA . VAL A 1 103 ? 1.077 12.484 8.664 1 98.5 103 VAL A CA 1
ATOM 832 C C . VAL A 1 103 ? 1.487 11.109 8.148 1 98.5 103 VAL A C 1
ATOM 834 O O . VAL A 1 103 ? 0.905 10.602 7.188 1 98.5 103 VAL A O 1
ATOM 837 N N . LEU A 1 104 ? 2.471 10.508 8.82 1 98.5 104 LEU A N 1
ATOM 838 C CA . LEU A 1 104 ? 2.988 9.219 8.375 1 98.5 104 LEU A CA 1
ATOM 839 C C . LEU A 1 104 ? 1.943 8.125 8.555 1 98.5 104 LEU A C 1
ATOM 841 O O . LEU A 1 104 ? 1.826 7.227 7.719 1 98.5 104 LEU A O 1
ATOM 845 N N . THR A 1 105 ? 1.209 8.188 9.625 1 97.56 105 THR A N 1
ATOM 846 C CA . THR A 1 105 ? 0.12 7.23 9.789 1 97.56 105 THR A CA 1
ATOM 847 C C . THR A 1 105 ? -0.846 7.297 8.609 1 97.56 105 THR A C 1
ATOM 849 O O . THR A 1 105 ? -1.279 6.266 8.094 1 97.56 105 THR A O 1
ATOM 852 N N . TYR A 1 10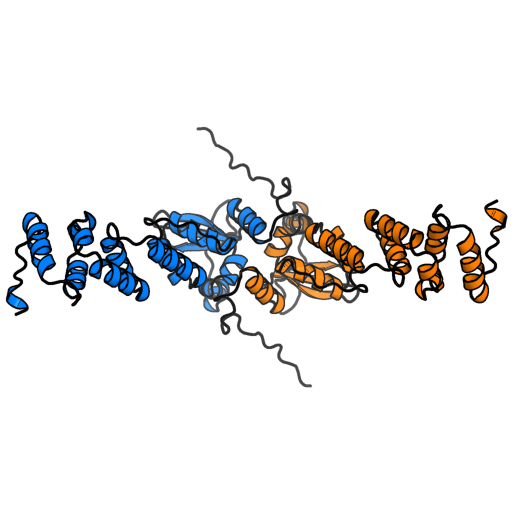6 ? -1.174 8.469 8.172 1 97.81 106 TYR A N 1
ATOM 853 C CA . TYR A 1 106 ? -2.041 8.641 7.012 1 97.81 106 TYR A CA 1
ATOM 854 C C . TYR A 1 106 ? -1.397 8.062 5.758 1 97.81 106 TYR A C 1
ATOM 856 O O . TYR A 1 106 ? -2.062 7.395 4.965 1 97.81 106 TYR A O 1
ATOM 864 N N . ILE A 1 107 ? -0.169 8.367 5.586 1 98 107 ILE A N 1
ATOM 865 C CA . ILE A 1 107 ? 0.565 7.918 4.406 1 98 107 ILE A CA 1
ATOM 866 C C . ILE A 1 107 ? 0.535 6.395 4.328 1 98 107 ILE A C 1
ATOM 868 O O . ILE A 1 107 ? 0.382 5.828 3.244 1 98 107 ILE A O 1
ATOM 872 N N . TYR A 1 108 ? 0.594 5.691 5.434 1 97.56 108 TYR A N 1
ATOM 873 C CA . TYR A 1 108 ? 0.705 4.238 5.465 1 97.56 108 TYR A CA 1
ATOM 874 C C . TYR A 1 108 ? -0.672 3.586 5.48 1 97.56 108 TYR A C 1
ATOM 876 O O . TYR A 1 108 ? -0.807 2.4 5.168 1 97.56 108 TYR A O 1
ATOM 884 N N . SER A 1 109 ? -1.698 4.297 5.836 1 95.69 109 SER A N 1
ATOM 885 C CA . SER A 1 109 ? -2.965 3.611 6.078 1 95.69 109 SER A CA 1
ATOM 886 C C . SER A 1 109 ? -4.129 4.359 5.441 1 95.69 109 SER A C 1
ATOM 888 O O . SER A 1 109 ? -5.23 3.82 5.324 1 95.69 109 SER A O 1
ATOM 890 N N . GLU A 1 110 ? -3.885 5.594 5.07 1 95.44 110 GLU A N 1
ATOM 891 C CA . GLU A 1 110 ? -4.902 6.492 4.535 1 95.44 110 GLU A CA 1
ATOM 892 C C . GLU A 1 110 ? -5.996 6.766 5.566 1 95.44 110 GLU A C 1
ATOM 894 O O . GLU A 1 110 ? -7.141 7.047 5.207 1 95.44 110 GLU A O 1
ATOM 899 N N . LYS A 1 111 ? -5.629 6.59 6.82 1 94.94 111 LYS A N 1
ATOM 900 C CA . LYS A 1 111 ? -6.465 6.977 7.957 1 94.94 111 LYS A CA 1
ATOM 901 C C . LYS A 1 111 ? -5.742 7.977 8.852 1 94.94 111 LYS A C 1
ATOM 903 O O . LYS A 1 111 ? -4.512 7.965 8.945 1 94.94 111 LYS A O 1
ATOM 908 N N . VAL A 1 112 ? -6.562 8.852 9.414 1 95.44 112 VAL A N 1
ATOM 909 C CA . VAL A 1 112 ? -5.945 9.812 10.32 1 95.44 112 VAL A CA 1
ATOM 910 C C . VAL A 1 112 ? -6.906 10.141 11.461 1 95.44 112 VAL A C 1
ATOM 912 O O . VAL A 1 112 ? -8.117 10.211 11.258 1 95.44 112 VAL A O 1
ATOM 915 N N . GLU A 1 113 ? -6.355 10.148 12.555 1 95.44 113 GLU A N 1
ATOM 916 C CA . GLU A 1 113 ? -7.082 10.625 13.734 1 95.44 113 GLU A CA 1
ATOM 917 C C . GLU A 1 113 ? -6.656 12.039 14.109 1 95.44 113 GLU A C 1
ATOM 919 O O . GLU A 1 113 ? -5.496 12.273 14.453 1 95.44 113 GLU A O 1
ATOM 924 N N . LEU A 1 114 ? -7.609 12.922 14.078 1 96.75 114 LEU A N 1
ATOM 925 C CA . LEU A 1 114 ? -7.273 14.32 14.281 1 96.75 114 LEU A CA 1
ATOM 926 C C . LEU A 1 114 ? -7.941 14.859 15.539 1 96.75 114 LEU A C 1
ATOM 928 O O . LEU A 1 114 ? -8.953 14.328 15.992 1 96.75 114 LEU A O 1
ATOM 932 N N . GLU A 1 115 ? -7.328 15.797 16.109 1 94.44 115 GLU A N 1
ATOM 933 C CA . GLU A 1 115 ? -7.824 16.625 17.203 1 94.44 115 GLU A CA 1
ATOM 934 C C . GLU A 1 115 ? -7.598 18.109 16.922 1 94.44 115 GLU A C 1
ATOM 936 O O . GLU A 1 115 ? -6.738 18.469 16.125 1 94.44 115 GLU A O 1
ATOM 941 N N . ILE A 1 116 ? -8.281 18.984 17.625 1 88.62 116 ILE A N 1
ATOM 942 C CA . ILE A 1 116 ? -8.258 20.422 17.375 1 88.62 116 ILE A CA 1
ATOM 943 C C . ILE A 1 116 ? -6.855 20.969 17.641 1 88.62 116 ILE A C 1
ATOM 945 O O . ILE A 1 116 ? -6.379 21.844 16.922 1 88.62 116 ILE A O 1
ATOM 949 N N . ASN A 1 117 ? -6.176 20.484 18.562 1 88.62 117 ASN A N 1
ATOM 950 C CA . ASN A 1 117 ? -4.898 21.047 18.984 1 88.62 117 ASN A CA 1
ATOM 951 C C . ASN A 1 117 ? -3.773 20.672 18.031 1 88.62 117 ASN A C 1
ATOM 953 O O . ASN A 1 117 ? -2.693 21.25 18.078 1 88.62 117 ASN A O 1
ATOM 957 N N . ILE A 1 118 ? -4.027 19.688 17.094 1 94.38 118 ILE A N 1
ATOM 958 C CA . ILE A 1 118 ? -2.928 19.203 16.281 1 94.38 118 ILE A CA 1
ATOM 959 C C . ILE A 1 118 ? -3.252 19.406 14.797 1 94.38 118 ILE A C 1
ATOM 961 O O . ILE A 1 118 ? -2.361 19.344 13.945 1 94.38 118 ILE A O 1
ATOM 965 N N . VAL A 1 119 ? -4.488 19.641 14.461 1 95.25 119 VAL A N 1
ATOM 966 C CA . VAL A 1 119 ? -4.992 19.578 13.094 1 95.25 119 VAL A CA 1
ATOM 967 C C . VAL A 1 119 ? -4.262 20.594 12.227 1 95.25 119 VAL A C 1
ATOM 969 O O . VAL A 1 119 ? -3.947 20.328 11.062 1 95.25 119 VAL A O 1
ATOM 972 N N . PHE A 1 120 ? -3.916 21.734 12.727 1 91.25 120 PHE A N 1
ATOM 973 C CA . PHE A 1 120 ? -3.277 22.75 11.906 1 91.25 120 PHE A CA 1
ATOM 974 C C . PHE A 1 120 ? -1.825 22.391 11.625 1 91.25 120 PHE A C 1
ATOM 976 O O . PHE A 1 120 ? -1.303 22.672 10.547 1 91.25 120 PHE A O 1
ATOM 983 N N . ASN A 1 121 ? -1.17 21.812 12.602 1 94.19 121 ASN A N 1
ATOM 984 C CA . ASN A 1 121 ? 0.181 21.312 12.375 1 94.19 121 ASN A CA 1
ATOM 985 C C . ASN A 1 121 ? 0.201 20.219 11.312 1 94.19 121 ASN A C 1
ATOM 987 O O . ASN A 1 121 ? 1.095 20.188 10.469 1 94.19 121 ASN A O 1
ATOM 991 N N . VAL A 1 122 ? -0.774 19.391 11.344 1 97.31 122 VAL A N 1
ATOM 992 C CA . VAL A 1 122 ? -0.896 18.312 10.367 1 97.31 122 VAL A CA 1
ATOM 993 C C . VAL A 1 122 ? -1.213 18.891 8.992 1 97.31 122 VAL A C 1
ATOM 995 O O . VAL A 1 122 ? -0.643 18.469 7.98 1 97.31 122 VAL A O 1
ATOM 998 N N . LEU A 1 123 ? -2.096 19.859 9 1 94.56 123 LEU A N 1
ATOM 999 C CA . LEU A 1 123 ? -2.457 20.516 7.746 1 94.56 123 LEU A CA 1
ATOM 1000 C C . LEU A 1 123 ? -1.241 21.172 7.109 1 94.56 123 LEU A C 1
ATOM 1002 O O . LEU A 1 123 ? -1.046 21.094 5.895 1 94.56 123 LEU A O 1
ATOM 1006 N N . TYR A 1 124 ? -0.468 21.828 7.91 1 93.5 124 TYR A N 1
ATOM 1007 C CA . TYR A 1 124 ? 0.766 22.438 7.434 1 93.5 124 TYR A CA 1
ATOM 1008 C C . TYR A 1 124 ? 1.663 21.406 6.762 1 93.5 124 TYR A C 1
ATOM 1010 O O . TYR A 1 124 ? 2.139 21.609 5.645 1 93.5 124 TYR A O 1
ATOM 1018 N N . ALA A 1 125 ? 1.875 20.344 7.391 1 97.19 125 ALA A N 1
ATOM 1019 C CA . ALA A 1 125 ? 2.725 19.281 6.855 1 97.19 125 ALA A CA 1
ATOM 1020 C C . ALA A 1 125 ? 2.119 18.672 5.59 1 97.19 125 ALA A C 1
ATOM 1022 O O . ALA A 1 125 ? 2.84 18.359 4.641 1 97.19 125 ALA A O 1
ATOM 1023 N N . ALA A 1 126 ? 0.808 18.5 5.609 1 96.12 126 ALA A N 1
ATOM 1024 C CA . ALA A 1 126 ? 0.112 17.969 4.441 1 96.12 126 ALA A CA 1
ATOM 1025 C C . ALA A 1 126 ? 0.319 18.859 3.221 1 96.12 126 ALA A C 1
ATOM 1027 O O . ALA A 1 126 ? 0.551 18.359 2.115 1 96.12 126 ALA A O 1
ATOM 1028 N N . LYS A 1 127 ? 0.254 20.141 3.439 1 92.5 127 LYS A N 1
ATOM 1029 C CA . LYS A 1 127 ? 0.483 21.094 2.357 1 92.5 127 LYS A CA 1
ATOM 1030 C C . LYS A 1 127 ? 1.941 21.078 1.908 1 92.5 127 LYS A C 1
ATOM 1032 O O . LYS A 1 127 ? 2.227 21.062 0.708 1 92.5 127 LYS A O 1
ATOM 1037 N N . LYS A 1 128 ? 2.801 21.031 2.811 1 95.44 128 LYS A N 1
ATOM 1038 C CA . LYS A 1 128 ? 4.234 21.016 2.545 1 95.44 128 LYS A CA 1
ATOM 1039 C C . LYS A 1 128 ? 4.621 19.828 1.653 1 95.44 128 LYS A C 1
ATOM 1041 O O . LYS A 1 128 ? 5.457 19.969 0.758 1 95.44 128 LYS A O 1
ATOM 1046 N N . TYR A 1 129 ? 3.994 18.734 1.891 1 96.88 129 TYR A N 1
ATOM 1047 C CA . TYR A 1 129 ? 4.375 17.531 1.17 1 96.88 129 TYR A CA 1
ATOM 1048 C C . TYR A 1 129 ? 3.342 17.172 0.108 1 96.88 129 TYR A C 1
ATOM 1050 O O . TYR A 1 129 ? 3.342 16.062 -0.423 1 96.88 129 TYR A O 1
ATOM 1058 N N . LEU A 1 130 ? 2.414 18.062 -0.107 1 94.44 130 LEU A N 1
ATOM 1059 C CA . LEU A 1 130 ? 1.424 17.953 -1.173 1 94.44 130 LEU A CA 1
ATOM 1060 C C . LEU A 1 130 ? 0.6 16.672 -1.016 1 94.44 130 LEU A C 1
ATOM 1062 O O . LEU A 1 130 ? 0.43 15.922 -1.974 1 94.44 130 LEU A O 1
ATOM 1066 N N . LEU A 1 131 ? 0.16 16.438 0.173 1 95.75 131 LEU A N 1
ATOM 1067 C CA . LEU A 1 131 ? -0.751 15.336 0.463 1 95.75 131 LEU A CA 1
ATOM 1068 C C . LEU A 1 131 ? -2.201 15.805 0.424 1 95.75 131 LEU A C 1
ATOM 1070 O O . LEU A 1 131 ? -2.812 16.031 1.47 1 95.75 131 LEU A O 1
ATOM 1074 N N . THR A 1 132 ? -2.754 15.812 -0.749 1 91.81 132 THR A N 1
ATOM 1075 C CA . THR A 1 132 ? -4.055 16.438 -0.982 1 91.81 132 THR A CA 1
ATOM 1076 C C . THR A 1 132 ? -5.148 15.711 -0.204 1 91.81 132 THR A C 1
ATOM 1078 O O . THR A 1 132 ? -6.066 16.344 0.322 1 91.81 132 THR A O 1
ATOM 1081 N N . GLY A 1 133 ? -5.066 14.383 -0.194 1 93.31 133 GLY A N 1
ATOM 1082 C CA . GLY A 1 133 ? -6.047 13.633 0.575 1 93.31 133 GLY A CA 1
ATOM 1083 C C . GLY A 1 133 ? -6.043 13.984 2.051 1 93.31 133 GLY A C 1
ATOM 1084 O O . GLY A 1 133 ? -7.102 14.125 2.664 1 93.31 133 GLY A O 1
ATOM 1085 N N . LEU A 1 134 ? -4.922 14.117 2.59 1 96.19 134 LEU A N 1
ATOM 1086 C CA . LEU A 1 134 ? -4.797 14.469 4 1 96.19 134 LEU A CA 1
ATOM 1087 C C . LEU A 1 134 ? -5.266 15.898 4.246 1 96.19 134 LEU A C 1
ATOM 1089 O O . LEU A 1 134 ? -5.883 16.188 5.273 1 96.19 134 LEU A O 1
ATOM 1093 N N . GLU A 1 135 ? -4.973 16.812 3.314 1 92.81 135 GLU A N 1
ATOM 1094 C CA . GLU A 1 135 ? -5.488 18.172 3.406 1 92.81 135 GLU A CA 1
ATOM 1095 C C . GLU A 1 135 ? -7.012 18.188 3.498 1 92.81 135 GLU A C 1
ATOM 1097 O O . GLU A 1 135 ? -7.586 18.906 4.316 1 92.81 135 GLU A O 1
ATOM 1102 N N . ARG A 1 136 ? -7.539 17.391 2.699 1 90.88 136 ARG A N 1
ATOM 1103 C CA . ARG A 1 136 ? -9 17.328 2.672 1 90.88 136 ARG A CA 1
ATOM 1104 C C . ARG A 1 136 ? -9.539 16.781 3.988 1 90.88 136 ARG A C 1
ATOM 1106 O O . ARG A 1 136 ? -10.562 17.25 4.484 1 90.88 136 ARG A O 1
ATOM 1113 N N . GLU A 1 137 ? -8.898 15.766 4.492 1 94.69 137 GLU A N 1
ATOM 1114 C CA . GLU A 1 137 ? -9.328 15.203 5.766 1 94.69 137 GLU A CA 1
ATOM 1115 C C . GLU A 1 137 ? -9.258 16.234 6.883 1 94.69 137 GLU A C 1
ATOM 1117 O O . GLU A 1 137 ? -10.141 16.297 7.742 1 94.69 137 GLU A O 1
ATOM 1122 N N . CYS A 1 138 ? -8.211 17 6.902 1 94.38 138 CYS A N 1
ATOM 1123 C CA . CYS A 1 138 ? -8.055 18.047 7.902 1 94.38 138 CYS A CA 1
ATOM 1124 C C . CYS A 1 138 ? -9.141 19.109 7.754 1 94.38 138 CYS A C 1
ATOM 1126 O O . CYS A 1 138 ? -9.727 19.547 8.75 1 94.38 138 CYS A O 1
ATOM 1128 N N . ALA A 1 139 ? -9.383 19.484 6.512 1 88.44 139 ALA A N 1
ATOM 1129 C CA . ALA A 1 139 ? -10.414 20.484 6.238 1 88.44 139 ALA A CA 1
ATOM 1130 C C . ALA A 1 139 ? -11.789 19.984 6.691 1 88.44 139 ALA A C 1
ATOM 1132 O O . ALA A 1 139 ? -12.539 20.719 7.336 1 88.44 139 ALA A O 1
ATOM 1133 N N . LYS A 1 140 ? -12.039 18.812 6.348 1 91.75 140 LYS A N 1
ATOM 1134 C CA . LYS A 1 140 ? -13.312 18.203 6.738 1 91.75 140 LYS A CA 1
ATOM 1135 C C . LYS A 1 140 ? -13.445 18.141 8.258 1 91.75 140 LYS A C 1
ATOM 1137 O O . LYS A 1 140 ? -14.516 18.422 8.805 1 91.75 140 LYS A O 1
ATOM 1142 N N . PHE A 1 141 ? -12.453 17.75 8.906 1 95.88 141 PHE A N 1
ATOM 1143 C CA . PHE A 1 141 ? -12.445 17.672 10.359 1 95.88 141 PHE A CA 1
ATOM 1144 C C . PHE A 1 141 ? -12.766 19.031 10.969 1 95.88 141 PHE A C 1
ATOM 1146 O O . PHE A 1 141 ? -13.594 19.141 11.875 1 95.88 141 PHE A O 1
ATOM 1153 N N . LEU A 1 142 ? -12.125 20.047 10.477 1 91.88 142 LEU A N 1
ATOM 1154 C CA . LEU A 1 142 ? -12.297 21.391 10.992 1 91.88 142 LEU A CA 1
ATOM 1155 C C . LEU A 1 142 ? -13.719 21.891 10.734 1 91.88 142 LEU A C 1
ATOM 1157 O O . LEU A 1 142 ? -14.328 22.531 11.594 1 91.88 142 LEU A O 1
ATOM 1161 N N . GLU A 1 143 ? -14.219 21.594 9.57 1 88.25 143 GLU A N 1
ATOM 1162 C CA . GLU A 1 143 ? -15.594 21.969 9.234 1 88.25 143 GLU A CA 1
ATOM 1163 C C . GLU A 1 143 ? -16.594 21.312 10.18 1 88.25 143 GLU A C 1
ATOM 1165 O O . GLU A 1 143 ? -17.594 21.906 10.547 1 88.25 143 GLU A O 1
ATOM 1170 N N . ASP A 1 144 ? -16.281 20.125 10.516 1 92.25 144 ASP A N 1
ATOM 1171 C CA . ASP A 1 144 ? -17.188 19.344 11.367 1 92.25 144 ASP A CA 1
ATOM 1172 C C . ASP A 1 144 ? -17.109 19.812 12.82 1 92.25 144 ASP A C 1
ATOM 1174 O O . ASP A 1 144 ? -18.078 19.703 13.562 1 92.25 144 ASP A O 1
ATOM 1178 N N . LYS A 1 145 ? -16.016 20.328 13.203 1 93.19 145 LYS A N 1
ATOM 1179 C CA . LYS A 1 145 ? -15.781 20.594 14.617 1 93.19 145 LYS A CA 1
ATOM 1180 C C . LYS A 1 145 ? -15.977 22.062 14.945 1 93.19 145 LYS A C 1
ATOM 1182 O O . LYS A 1 145 ? -16.141 22.438 16.109 1 93.19 145 LYS A O 1
ATOM 1187 N N . VAL A 1 146 ? -15.93 22.891 13.938 1 91.44 146 VAL A N 1
ATOM 1188 C CA . VAL A 1 146 ? -16.016 24.328 14.18 1 91.44 146 VAL A CA 1
ATOM 1189 C C . VAL A 1 146 ? -17.391 24.672 14.758 1 91.44 146 VAL A C 1
ATOM 1191 O O . VAL A 1 146 ? -18.406 24.125 14.32 1 91.44 146 VAL A O 1
ATOM 1194 N N . ASP A 1 147 ? -17.375 25.438 15.836 1 90.31 147 ASP A N 1
ATOM 1195 C CA . ASP A 1 147 ? -18.578 25.938 16.469 1 90.31 147 ASP A CA 1
ATOM 1196 C C . ASP A 1 147 ? -18.344 27.328 17.078 1 90.31 147 ASP A C 1
ATOM 1198 O O . ASP A 1 147 ? -17.312 27.938 16.844 1 90.31 147 ASP A O 1
ATOM 1202 N N . ALA A 1 148 ? -19.375 27.828 17.75 1 88 148 ALA A N 1
ATOM 1203 C CA . ALA A 1 148 ? -19.328 29.203 18.25 1 88 148 ALA A CA 1
ATOM 1204 C C . ALA A 1 148 ? -18.219 29.375 19.281 1 88 148 ALA A C 1
ATOM 1206 O O . ALA A 1 148 ? -17.672 30.453 19.438 1 88 148 ALA A O 1
ATOM 1207 N N . GLU A 1 149 ? -17.859 28.312 19.938 1 87.75 149 GLU A N 1
ATOM 1208 C CA . GLU A 1 149 ? -16.875 28.375 21.016 1 87.75 149 GLU A CA 1
ATOM 1209 C C . GLU A 1 149 ? -15.461 28.453 20.469 1 87.75 149 GLU A C 1
ATOM 1211 O O . GLU A 1 149 ? -14.594 29.109 21.031 1 87.75 149 GLU A O 1
ATOM 1216 N N . ASN A 1 150 ? -15.258 27.812 19.297 1 90.44 150 ASN A N 1
ATOM 1217 C CA . ASN A 1 150 ? -13.883 27.703 18.828 1 90.44 150 ASN A CA 1
ATOM 1218 C C . ASN A 1 150 ? -13.695 28.422 17.484 1 90.44 150 ASN A C 1
ATOM 1220 O O . ASN A 1 150 ? -12.594 28.453 16.938 1 90.44 150 ASN A O 1
ATOM 1224 N N . VAL A 1 151 ? -14.68 29.047 16.969 1 90.56 151 VAL A N 1
ATOM 1225 C CA . VAL A 1 151 ? -14.695 29.609 15.633 1 90.56 151 VAL A CA 1
ATOM 1226 C C . VAL A 1 151 ? -13.633 30.703 15.516 1 90.56 151 VAL A C 1
ATOM 1228 O O . VAL A 1 151 ? -13 30.859 14.469 1 90.56 151 VAL A O 1
ATOM 1231 N N . CYS A 1 152 ? -13.414 31.453 16.562 1 86.19 152 CYS A N 1
ATOM 1232 C CA . CYS A 1 152 ? -12.43 32.531 16.516 1 86.19 152 CYS A CA 1
ATOM 1233 C C . CYS A 1 152 ? -11.016 31.984 16.359 1 86.19 152 CYS A C 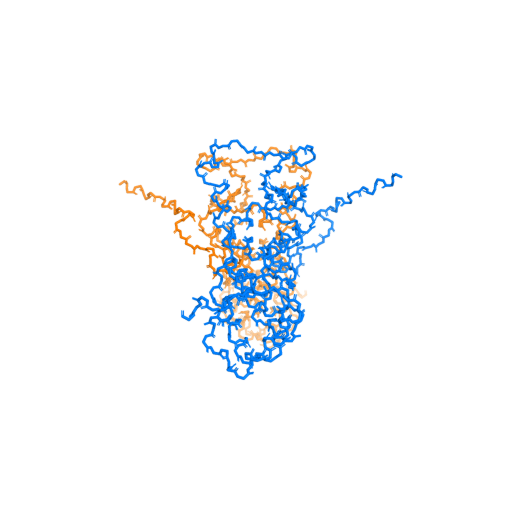1
ATOM 1235 O O . CYS A 1 152 ? -10.227 32.5 15.57 1 86.19 152 CYS A O 1
ATOM 1237 N N . TYR A 1 153 ? -10.75 31.047 17.078 1 86.44 153 TYR A N 1
ATOM 1238 C CA . TYR A 1 153 ? -9.453 30.375 16.969 1 86.44 153 TYR A CA 1
ATOM 1239 C C . TYR A 1 153 ? -9.266 29.781 15.586 1 86.44 153 TYR A C 1
ATOM 1241 O O . TYR A 1 153 ? -8.219 29.969 14.961 1 86.44 153 TYR A O 1
ATOM 1249 N N . ILE A 1 154 ? -10.242 29.094 15.102 1 89.56 154 ILE A N 1
ATOM 1250 C CA . ILE A 1 154 ? -10.172 28.406 13.812 1 89.56 154 ILE A CA 1
ATOM 1251 C C . ILE A 1 154 ? -10.031 29.438 12.688 1 89.56 154 ILE A C 1
ATOM 1253 O O . ILE A 1 154 ? -9.289 29.219 11.727 1 89.56 154 ILE A O 1
ATOM 1257 N N . LEU A 1 155 ? -10.719 30.531 12.883 1 88 155 LEU A N 1
ATOM 1258 C CA . LEU A 1 155 ? -10.617 31.594 11.891 1 88 155 LEU A CA 1
ATOM 1259 C C . LEU A 1 155 ? -9.188 32.125 11.836 1 88 155 LEU A C 1
ATOM 1261 O O . LEU A 1 155 ? -8.633 32.312 10.75 1 88 155 LEU A O 1
ATOM 1265 N N . THR A 1 156 ? -8.648 32.406 12.984 1 85.88 156 THR A N 1
ATOM 1266 C CA . THR A 1 156 ? -7.273 32.906 13.055 1 85.88 156 THR A CA 1
ATOM 1267 C C . THR A 1 156 ? -6.32 31.953 12.336 1 85.88 156 THR A C 1
ATOM 1269 O O . THR A 1 156 ? -5.477 32.375 11.547 1 85.88 156 THR A O 1
ATOM 1272 N N . GLN A 1 157 ? -6.484 30.672 12.547 1 86.81 157 GLN A N 1
ATOM 1273 C CA . GLN A 1 157 ? -5.621 29.672 11.938 1 86.81 157 GLN A CA 1
ATOM 1274 C C . GLN A 1 157 ? -5.895 29.547 10.438 1 86.81 157 GLN A C 1
ATOM 1276 O O . GLN A 1 157 ? -4.965 29.375 9.648 1 86.81 157 GLN A O 1
ATOM 1281 N N . ALA A 1 158 ? -7.164 29.578 10.07 1 86.12 158 ALA A N 1
ATOM 1282 C CA . ALA A 1 158 ? -7.543 29.484 8.664 1 86.12 158 ALA A CA 1
ATOM 1283 C C . ALA A 1 158 ? -6.91 30.594 7.844 1 86.12 158 ALA A C 1
ATOM 1285 O O . ALA A 1 158 ? -6.492 30.375 6.703 1 86.12 158 ALA A O 1
ATOM 1286 N N . VAL A 1 159 ? -6.816 31.75 8.445 1 82.19 159 VAL A N 1
ATOM 1287 C CA . VAL A 1 159 ? -6.199 32.906 7.797 1 82.19 159 VAL A CA 1
ATOM 1288 C C . VAL A 1 159 ? -4.695 32.688 7.656 1 82.19 159 VAL A C 1
ATOM 1290 O O . VAL A 1 159 ? -4.125 32.906 6.59 1 82.19 159 VAL A O 1
ATOM 1293 N N . LEU A 1 160 ? -4.121 32.219 8.703 1 80.44 160 LEU A N 1
ATOM 1294 C CA . LEU A 1 160 ? -2.689 31.953 8.719 1 80.44 160 LEU A CA 1
ATOM 1295 C C . LEU A 1 160 ? -2.316 30.953 7.641 1 80.44 160 LEU A C 1
ATOM 1297 O O . LEU A 1 160 ? -1.289 31.094 6.977 1 80.44 160 LEU A O 1
ATOM 1301 N N . TYR A 1 161 ? -3.191 30.016 7.434 1 78.69 161 TYR A N 1
ATOM 1302 C CA . TYR A 1 161 ? -2.871 28.938 6.504 1 78.69 161 TYR A CA 1
ATOM 1303 C C . TYR A 1 161 ? -3.574 29.141 5.168 1 78.69 161 TYR A C 1
ATOM 1305 O O . TYR A 1 161 ? -3.576 28.25 4.316 1 78.69 161 TYR A O 1
ATOM 1313 N N . GLU A 1 162 ? -4.27 30.188 5.027 1 80.19 162 GLU A N 1
ATOM 1314 C CA . GLU A 1 162 ? -4.879 30.656 3.785 1 80.19 162 GLU A CA 1
ATOM 1315 C C . GLU A 1 162 ? -5.883 29.641 3.252 1 80.19 162 GLU A C 1
ATOM 1317 O O . GLU A 1 162 ? -5.879 29.312 2.061 1 80.19 162 GLU A O 1
ATOM 1322 N N . ASN A 1 163 ? -6.57 29.062 4.113 1 84 163 ASN A N 1
ATOM 1323 C CA . ASN A 1 163 ? -7.645 28.156 3.721 1 84 163 ASN A CA 1
ATOM 1324 C C . ASN A 1 163 ? -8.961 28.906 3.508 1 84 163 ASN A C 1
ATOM 1326 O O . ASN A 1 163 ? -9.719 29.125 4.453 1 84 163 ASN A O 1
ATOM 1330 N N . GLU A 1 164 ? -9.234 29.188 2.32 1 84.88 164 GLU A N 1
ATOM 1331 C CA . GLU A 1 164 ? -10.344 30.062 1.977 1 84.88 164 GLU A CA 1
ATOM 1332 C C . GLU A 1 164 ? -11.68 29.438 2.348 1 84.88 164 GLU A C 1
ATOM 1334 O O . GLU A 1 164 ? -12.594 30.109 2.824 1 84.88 164 GLU A O 1
ATOM 1339 N N . ILE A 1 165 ? -11.805 28.266 2.164 1 86 165 ILE A N 1
ATOM 1340 C CA . ILE A 1 165 ? -13.062 27.578 2.441 1 86 165 ILE A CA 1
ATOM 1341 C C . ILE A 1 165 ? -13.352 27.625 3.939 1 86 165 ILE A C 1
ATOM 1343 O O . ILE A 1 165 ? -14.484 27.891 4.352 1 86 165 ILE A O 1
ATOM 1347 N N . LEU A 1 166 ? -12.43 27.344 4.676 1 87.06 166 LEU A N 1
ATOM 1348 C CA . LEU A 1 166 ? -12.594 27.375 6.125 1 87.06 166 LEU A CA 1
ATOM 1349 C C . LEU A 1 166 ? -12.875 28.781 6.621 1 87.06 166 LEU A C 1
ATOM 1351 O O . LEU A 1 166 ? -13.641 28.969 7.566 1 87.06 166 LEU A O 1
ATOM 1355 N N . ILE A 1 167 ? -12.211 29.781 5.992 1 86.75 167 ILE A N 1
ATOM 1356 C CA . ILE A 1 167 ? -12.461 31.172 6.344 1 86.75 167 ILE A CA 1
ATOM 1357 C C . ILE A 1 167 ? -13.938 31.516 6.113 1 86.75 167 ILE A C 1
ATOM 1359 O O . ILE A 1 167 ? -14.602 32.062 7.004 1 86.75 167 ILE A O 1
ATOM 1363 N N . GLN A 1 168 ? -14.367 31.078 5.023 1 88.31 168 GLN A N 1
ATOM 1364 C CA . GLN A 1 168 ? -15.766 31.344 4.695 1 88.31 168 GLN A CA 1
ATOM 1365 C C . GLN A 1 168 ? -16.703 30.625 5.668 1 88.31 168 GLN A C 1
ATOM 1367 O O . GLN A 1 168 ? -17.719 31.203 6.09 1 88.31 168 GLN A O 1
ATOM 1372 N N . THR A 1 169 ? -16.406 29.516 5.977 1 90.62 169 THR A N 1
ATOM 1373 C CA . THR A 1 169 ? -17.219 28.75 6.926 1 90.62 169 THR A CA 1
ATOM 1374 C C . THR A 1 169 ? -17.25 29.438 8.281 1 90.62 169 THR A C 1
ATOM 1376 O O . THR A 1 169 ? -18.312 29.562 8.898 1 90.62 169 THR A O 1
ATOM 1379 N N . CYS A 1 170 ? -16.156 29.859 8.75 1 90.12 170 CYS A N 1
ATOM 1380 C CA . CYS A 1 170 ? -16.078 30.562 10.016 1 90.12 170 CYS A CA 1
ATOM 1381 C C . CYS A 1 170 ? -16.891 31.859 9.984 1 90.12 170 CYS A C 1
ATOM 1383 O O . CYS A 1 170 ? -17.594 32.156 10.938 1 90.12 170 CYS A O 1
ATOM 1385 N N . GLU A 1 171 ? -16.75 32.531 8.875 1 86.69 171 GLU A N 1
ATOM 1386 C CA . GLU A 1 171 ? -17.5 33.781 8.719 1 86.69 171 GLU A CA 1
ATOM 1387 C C . GLU A 1 171 ? -19 33.5 8.82 1 86.69 171 GLU A C 1
ATOM 1389 O O . GLU A 1 171 ? -19.734 34.281 9.453 1 86.69 171 GLU A O 1
ATOM 1394 N N . SER A 1 172 ? -19.375 32.531 8.227 1 89.62 172 SER A N 1
ATOM 1395 C CA . SER A 1 172 ? -20.781 32.156 8.266 1 89.62 172 SER A CA 1
ATOM 1396 C C . SER A 1 172 ? -21.234 31.844 9.688 1 89.62 172 SER A C 1
ATOM 1398 O O . SER A 1 172 ? -22.312 32.281 10.109 1 89.62 172 SER A O 1
ATOM 1400 N N . ILE A 1 173 ? -20.547 31.156 10.367 1 90.19 173 ILE A N 1
ATOM 1401 C CA . ILE A 1 173 ? -20.875 30.781 11.734 1 90.19 173 ILE A CA 1
ATOM 1402 C C . ILE A 1 173 ? -20.906 32.031 12.617 1 90.19 173 ILE A C 1
ATOM 1404 O O . ILE A 1 173 ? -21.812 32.219 13.438 1 90.19 173 ILE A O 1
ATOM 1408 N N . ILE A 1 174 ? -19.953 32.844 12.469 1 86.56 174 ILE A N 1
ATOM 1409 C CA . ILE A 1 174 ? -19.875 34.094 13.25 1 86.56 174 ILE A CA 1
ATOM 1410 C C . ILE A 1 174 ? -21.109 34.938 12.969 1 86.56 174 ILE A C 1
ATOM 1412 O O . ILE A 1 174 ? -21.703 35.5 13.883 1 86.56 174 ILE A O 1
ATOM 1416 N N . SER A 1 175 ? -21.516 34.969 11.719 1 83.88 175 SER A N 1
ATOM 1417 C CA . SER A 1 175 ? -22.672 35.75 11.312 1 83.88 175 SER A CA 1
ATOM 1418 C C . SER A 1 175 ? -23.969 35.188 11.898 1 83.88 175 SER A C 1
ATOM 1420 O O . SER A 1 175 ? -24.859 35.938 12.297 1 83.88 175 SER A O 1
ATOM 1422 N N . PHE A 1 176 ? -24.062 33.969 11.977 1 85.81 176 PHE A N 1
ATOM 1423 C CA . PHE A 1 176 ? -25.297 33.312 12.406 1 85.81 176 PHE A CA 1
ATOM 1424 C C . PHE A 1 176 ? -25.359 33.219 13.93 1 85.81 176 PHE A C 1
ATOM 1426 O O . PHE A 1 176 ? -26.438 33.25 14.508 1 85.81 176 PHE A O 1
ATOM 1433 N N . ALA A 1 177 ? -24.266 33.156 14.555 1 86.19 177 ALA A N 1
ATOM 1434 C CA . ALA A 1 177 ? -24.234 32.969 16 1 86.19 177 ALA A CA 1
ATOM 1435 C C . ALA A 1 177 ? -23.406 34.062 16.688 1 86.19 177 ALA A C 1
ATOM 1437 O O . ALA A 1 177 ? -22.578 33.75 17.547 1 86.19 177 ALA A O 1
ATOM 1438 N N . THR A 1 178 ? -23.672 35.219 16.266 1 82.25 178 THR A N 1
ATOM 1439 C CA . THR A 1 178 ? -22.875 36.344 16.719 1 82.25 178 THR A CA 1
ATOM 1440 C C . THR A 1 178 ? -22.906 36.469 18.234 1 82.25 178 THR A C 1
ATOM 1442 O O . THR A 1 178 ? -21.859 36.625 18.875 1 82.25 178 THR A O 1
ATOM 1445 N N . ALA A 1 179 ? -24.078 36.344 18.812 1 79.94 179 ALA A N 1
ATOM 1446 C CA . ALA A 1 179 ? -24.234 36.5 20.25 1 79.94 179 ALA A CA 1
ATOM 1447 C C . ALA A 1 179 ? -23.391 35.5 21.016 1 79.94 179 ALA A C 1
ATOM 1449 O O . ALA A 1 179 ? -22.672 35.844 21.953 1 79.94 179 ALA A O 1
ATOM 1450 N N . ASP A 1 180 ? -23.453 34.344 20.594 1 87.12 180 ASP A N 1
ATOM 1451 C CA . ASP A 1 180 ? -22.719 33.25 21.25 1 87.12 180 ASP A CA 1
ATOM 1452 C C . ASP A 1 180 ? -21.219 33.406 21.062 1 87.12 180 ASP A C 1
ATOM 1454 O O . ASP A 1 180 ? -20.438 33.156 21.969 1 87.12 180 ASP A O 1
ATOM 1458 N N . VAL A 1 181 ? -20.812 33.844 19.891 1 86.88 181 VAL A N 1
ATOM 1459 C CA . VAL A 1 181 ? -19.406 33.969 19.547 1 86.88 181 VAL A CA 1
ATOM 1460 C C . VAL A 1 181 ? -18.766 35.094 20.375 1 86.88 181 VAL A C 1
ATOM 1462 O O . VAL A 1 181 ? -17.688 34.938 20.938 1 86.88 181 VAL A O 1
AT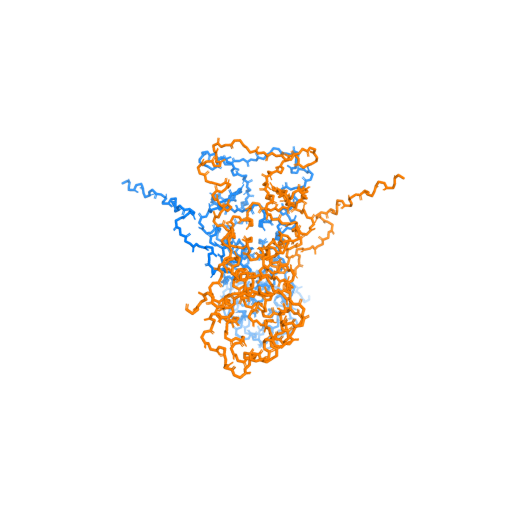OM 1465 N N . VAL A 1 182 ? -19.484 36.188 20.516 1 80.62 182 VAL A N 1
ATOM 1466 C CA . VAL A 1 182 ? -18.953 37.375 21.188 1 80.62 182 VAL A CA 1
ATOM 1467 C C . VAL A 1 182 ? -18.828 37.125 22.688 1 80.62 182 VAL A C 1
ATOM 1469 O O . VAL A 1 182 ? -18.031 37.75 23.375 1 80.62 182 VAL A O 1
ATOM 1472 N N . THR A 1 183 ? -19.562 36.188 23.172 1 80.06 183 THR A N 1
ATOM 1473 C CA . THR A 1 183 ? -19.531 35.875 24.594 1 80.06 183 THR A CA 1
ATOM 1474 C C . THR A 1 183 ? -18.562 34.75 24.875 1 80.06 183 THR A C 1
ATOM 1476 O O . THR A 1 183 ? -18.297 34.406 26.031 1 80.06 183 THR A O 1
ATOM 1479 N N . SER A 1 184 ? -18.047 34.219 23.891 1 82 184 SER A N 1
ATOM 1480 C CA . SER A 1 184 ? -17.125 33.094 24.047 1 82 184 SER A CA 1
ATOM 1481 C C . SER A 1 184 ? -15.789 33.562 24.609 1 82 184 SER A C 1
ATOM 1483 O O . SER A 1 184 ? -15.422 34.719 24.469 1 82 184 SER A O 1
ATOM 1485 N N . GLU A 1 185 ? -15.055 32.656 25.281 1 82.5 185 GLU A N 1
ATOM 1486 C CA . GLU A 1 185 ? -13.734 32.969 25.828 1 82.5 185 GLU A CA 1
ATOM 1487 C C . GLU A 1 185 ? -12.734 33.25 24.719 1 82.5 185 GLU A C 1
ATOM 1489 O O . GLU A 1 185 ? -11.867 34.125 24.875 1 82.5 185 GLU A O 1
ATOM 1494 N N . GLU A 1 186 ? -12.914 32.656 23.641 1 80.44 186 GLU A N 1
ATOM 1495 C CA . GLU A 1 186 ? -11.969 32.781 22.531 1 80.44 186 GLU A CA 1
ATOM 1496 C C . GLU A 1 186 ? -12.086 34.188 21.891 1 80.44 186 GLU A C 1
ATOM 1498 O O . GLU A 1 186 ? -11.086 34.75 21.453 1 80.44 186 GLU A O 1
ATOM 1503 N N . PHE A 1 187 ? -13.289 34.656 21.891 1 80.44 187 PHE A N 1
ATOM 1504 C CA . PHE A 1 187 ? -13.492 35.969 21.328 1 80.44 187 PHE A CA 1
ATOM 1505 C C . PHE A 1 187 ? -12.719 37.031 22.109 1 80.44 187 PHE A C 1
ATOM 1507 O O . PHE A 1 187 ? -12.148 37.938 21.531 1 80.44 187 PHE A O 1
ATOM 1514 N N . LYS A 1 188 ? -12.609 36.75 23.344 1 74.94 188 LYS A N 1
ATOM 1515 C CA . LYS A 1 188 ? -11.938 37.688 24.234 1 74.94 188 LYS A CA 1
ATOM 1516 C C . LYS A 1 188 ? -10.43 37.688 24.016 1 74.94 188 LYS A C 1
ATOM 1518 O O . LYS A 1 188 ? -9.742 38.656 24.344 1 74.94 188 LYS A O 1
ATOM 1523 N N . ASN A 1 189 ? -9.992 36.656 23.391 1 76.88 189 ASN A N 1
ATOM 1524 C CA . ASN A 1 189 ? -8.555 36.469 23.234 1 76.88 189 ASN A CA 1
ATOM 1525 C C . ASN A 1 189 ? -8.125 36.594 21.781 1 76.88 189 ASN A C 1
ATOM 1527 O O . ASN A 1 189 ? -7.023 36.188 21.406 1 76.88 189 ASN A O 1
ATOM 1531 N N . LEU A 1 190 ? -8.883 37.188 21.047 1 77.56 190 LEU A N 1
ATOM 1532 C CA . LEU A 1 190 ? -8.57 37.344 19.625 1 77.56 190 LEU A CA 1
ATOM 1533 C C . LEU A 1 190 ? -7.457 38.375 19.422 1 77.56 190 LEU A C 1
ATOM 1535 O O . LEU A 1 190 ? -7.371 39.344 20.156 1 77.56 190 LEU A O 1
ATOM 1539 N N . ASP A 1 191 ? -6.676 38 18.469 1 75.75 191 ASP A N 1
ATOM 1540 C CA . ASP A 1 191 ? -5.695 39 18.062 1 75.75 191 ASP A CA 1
ATOM 1541 C C . ASP A 1 191 ? -6.352 40.094 17.25 1 75.75 191 ASP A C 1
ATOM 1543 O O . ASP A 1 191 ? -7.438 39.906 16.688 1 75.75 191 ASP A O 1
ATOM 1547 N N . GLU A 1 192 ? -5.617 41.25 17.203 1 74.5 192 GLU A N 1
ATOM 1548 C CA . GLU A 1 192 ? -6.164 42.469 16.594 1 74.5 192 GLU A CA 1
ATOM 1549 C C . GLU A 1 192 ? -6.5 42.219 15.117 1 74.5 192 GLU A C 1
ATOM 1551 O O . GLU A 1 192 ? -7.574 42.625 14.656 1 74.5 192 GLU A O 1
ATOM 1556 N N . PRO A 1 193 ? -5.648 41.531 14.43 1 74.62 193 PRO A N 1
ATOM 1557 C CA . PRO A 1 193 ? -5.965 41.344 13.016 1 74.62 193 PRO A CA 1
ATOM 1558 C C . PRO A 1 193 ? -7.227 40.531 12.797 1 74.62 193 PRO A C 1
ATOM 1560 O O . PRO A 1 193 ? -8.016 40.812 11.898 1 74.62 193 PRO A O 1
ATOM 1563 N N . THR A 1 194 ? -7.363 39.562 13.555 1 75.94 194 THR A N 1
ATOM 1564 C CA . THR A 1 194 ? -8.539 38.719 13.422 1 75.94 194 THR A CA 1
ATOM 1565 C C . THR A 1 194 ? -9.805 39.438 13.828 1 75.94 194 THR A C 1
ATOM 1567 O O . THR A 1 194 ? -10.844 39.312 13.18 1 75.94 194 THR A O 1
ATOM 1570 N N . LEU A 1 195 ? -9.648 40.156 14.891 1 75.56 195 LEU A N 1
ATOM 1571 C CA . LEU A 1 195 ? -10.773 40.969 15.336 1 75.56 195 LEU A CA 1
ATOM 1572 C C . LEU A 1 195 ? -11.188 42 14.266 1 75.56 195 LEU A C 1
ATOM 1574 O O . LEU A 1 195 ? -12.375 42.156 14 1 75.56 195 LEU A O 1
ATOM 1578 N N . ALA A 1 196 ? -10.195 42.562 13.695 1 73.94 196 ALA A N 1
ATOM 1579 C CA . ALA A 1 196 ? -10.461 43.531 12.633 1 73.94 196 ALA A CA 1
ATOM 1580 C C . ALA A 1 196 ? -11.203 42.844 11.469 1 73.94 196 ALA A C 1
ATOM 1582 O O . ALA A 1 196 ? -12.109 43.469 10.883 1 73.94 196 ALA A O 1
ATOM 1583 N N . ARG A 1 197 ? -10.828 41.719 11.18 1 77.12 197 ARG A N 1
ATOM 1584 C CA . ARG A 1 197 ? -11.461 40.969 10.086 1 77.12 197 ARG A CA 1
ATOM 1585 C C . ARG A 1 197 ? -12.914 40.656 10.414 1 77.12 197 ARG A C 1
ATOM 1587 O O . ARG A 1 197 ? -13.789 40.781 9.555 1 77.12 197 ARG A O 1
ATOM 1594 N N . ILE A 1 198 ? -13.156 40.25 11.586 1 75.31 198 ILE A N 1
ATOM 1595 C CA . ILE A 1 198 ? -14.5 39.906 12.023 1 75.31 198 ILE A CA 1
ATOM 1596 C C . ILE A 1 198 ? -15.398 41.125 11.969 1 75.31 198 ILE A C 1
ATOM 1598 O O . ILE A 1 198 ? -16.547 41.062 11.547 1 75.31 198 ILE A O 1
ATOM 1602 N N . LEU A 1 199 ? -14.805 42.25 12.367 1 71.5 199 LEU A N 1
ATOM 1603 C CA . LEU A 1 199 ? -15.562 43.469 12.422 1 71.5 199 LEU A CA 1
ATOM 1604 C C . LEU A 1 199 ? -15.914 43.969 11.023 1 71.5 199 LEU A C 1
ATOM 1606 O O . LEU A 1 199 ? -16.844 44.75 10.844 1 71.5 199 LEU A O 1
ATOM 1610 N N . GLN A 1 200 ? -15.219 43.562 10.109 1 68.69 200 GLN A N 1
ATOM 1611 C CA . GLN A 1 200 ? -15.453 43.969 8.727 1 68.69 200 GLN A CA 1
ATOM 1612 C C . GLN A 1 200 ? -16.531 43.094 8.078 1 68.69 200 GLN A C 1
ATOM 1614 O O . GLN A 1 200 ? -17.016 43.406 6.996 1 68.69 200 GLN A O 1
ATOM 1619 N N . PHE A 1 201 ? -16.828 42.094 8.812 1 64.44 201 PHE A N 1
ATOM 1620 C CA . PHE A 1 201 ? -17.875 41.25 8.258 1 64.44 201 PHE A CA 1
ATOM 1621 C C . PHE A 1 201 ? -19.203 41.969 8.234 1 64.44 201 PHE A C 1
ATOM 1623 O O . PHE A 1 201 ? -19.578 42.625 9.211 1 64.44 201 PHE A O 1
ATOM 1630 N N . ASP A 1 202 ? -19.641 42.5 7.105 1 57.84 202 ASP A N 1
ATOM 1631 C CA . ASP A 1 202 ? -20.844 43.281 6.918 1 57.84 202 ASP A CA 1
ATOM 1632 C C . ASP A 1 202 ? -22.031 42.719 7.695 1 57.84 202 ASP A C 1
ATOM 1634 O O . ASP A 1 202 ? -22.938 43.438 8.094 1 57.84 202 ASP A O 1
ATOM 1638 N N . THR A 1 203 ? -22.031 41.5 7.977 1 54.94 203 THR A N 1
ATOM 1639 C CA . THR A 1 203 ? -23.234 40.844 8.469 1 54.94 203 THR A CA 1
ATOM 1640 C C . THR A 1 203 ? -23.312 40.906 9.984 1 54.94 203 THR A C 1
ATOM 1642 O O . THR A 1 203 ? -24.172 40.281 10.602 1 54.94 203 THR A O 1
ATOM 1645 N N . LEU A 1 204 ? -22.406 41.594 10.586 1 56.03 204 LEU A N 1
ATOM 1646 C CA . LEU A 1 204 ? -22.531 41.719 12.039 1 56.03 204 LEU A CA 1
ATOM 1647 C C . LEU A 1 204 ? -23.766 42.531 12.414 1 56.03 204 LEU A C 1
ATOM 1649 O O . LEU A 1 204 ? -23.984 43.625 11.883 1 56.03 204 LEU A O 1
ATOM 1653 N N . LYS A 1 205 ? -24.828 41.969 12.688 1 52.78 205 LYS A N 1
ATOM 1654 C CA . LYS A 1 205 ? -26.078 42.656 13.023 1 52.78 205 LYS A CA 1
ATOM 1655 C C . LYS A 1 205 ? -25.828 43.75 14.055 1 52.78 205 LYS A C 1
ATOM 1657 O O . LYS A 1 205 ? -25 43.594 14.961 1 52.78 205 LYS A O 1
ATOM 1662 N N . ILE A 1 206 ? -26.266 44.844 13.781 1 49.34 206 ILE A N 1
ATOM 1663 C CA . ILE A 1 206 ? -26.219 46.156 14.398 1 49.34 206 ILE A CA 1
ATOM 1664 C C . ILE A 1 206 ? -26.344 46.031 15.914 1 49.34 206 ILE A C 1
ATOM 1666 O O . ILE A 1 206 ? -25.594 46.625 16.672 1 49.34 206 ILE A O 1
ATOM 1670 N N . ASP A 1 207 ? -27.453 45.438 16.375 1 51.03 207 ASP A N 1
ATOM 1671 C CA . ASP A 1 207 ? -27.781 45.375 17.797 1 51.03 207 ASP A CA 1
ATOM 1672 C C . ASP A 1 207 ? -26.703 44.625 18.562 1 51.03 207 ASP A C 1
ATOM 1674 O O . ASP A 1 207 ? -26.438 44.906 19.719 1 51.03 207 ASP A O 1
ATOM 1678 N N . GLU A 1 208 ? -25.984 43.781 17.984 1 52.88 208 GLU A N 1
ATOM 1679 C CA . GLU A 1 208 ? -24.953 42.938 18.578 1 52.88 208 GLU A CA 1
ATOM 1680 C C . GLU A 1 208 ? -23.625 43.719 18.703 1 52.88 208 GLU A C 1
ATOM 1682 O O . GLU A 1 208 ? -22.781 43.344 19.531 1 52.88 208 GLU A O 1
ATOM 1687 N N . TRP A 1 209 ? -23.531 44.781 17.906 1 51.31 209 TRP A N 1
ATOM 1688 C CA . TRP A 1 209 ? -22.406 45.688 18.078 1 51.31 209 TRP A CA 1
ATOM 1689 C C . TRP A 1 209 ? -22.375 46.25 19.484 1 51.31 209 TRP A C 1
ATOM 1691 O O . TRP A 1 209 ? -21.297 46.375 20.078 1 51.31 209 TRP A O 1
ATOM 1701 N N . THR A 1 210 ? -23.516 46.531 19.984 1 52 210 THR A N 1
ATOM 1702 C CA . THR A 1 210 ? -23.594 47 21.359 1 52 210 THR A CA 1
ATOM 1703 C C . THR A 1 210 ? -23.047 45.938 22.312 1 52 210 THR A C 1
ATOM 1705 O O . THR A 1 210 ? -22.312 46.281 23.25 1 52 210 THR A O 1
ATOM 1708 N N . LEU A 1 211 ? -23.375 44.812 22.109 1 52 211 LEU A N 1
ATOM 1709 C CA . LEU A 1 211 ? -22.922 43.688 22.938 1 52 211 LEU A CA 1
ATOM 1710 C C . LEU A 1 211 ? -21.422 43.5 22.797 1 52 211 LEU A C 1
ATOM 1712 O O . LEU A 1 211 ? -20.734 43.219 23.781 1 52 211 LEU A O 1
ATOM 1716 N N . PHE A 1 212 ? -20.984 43.656 21.672 1 55.59 212 PHE A N 1
ATOM 1717 C CA . PHE A 1 212 ? -19.547 43.625 21.359 1 55.59 212 PHE A CA 1
ATOM 1718 C C . PHE A 1 212 ? -18.812 44.688 22.141 1 55.59 212 PHE A C 1
ATOM 1720 O O . PHE A 1 212 ? -17.766 44.438 22.75 1 55.59 212 PHE A O 1
ATOM 1727 N N . GLN A 1 213 ? -19.328 45.906 22.078 1 54.66 213 GLN A N 1
ATOM 1728 C CA . GLN A 1 213 ? -18.719 47.031 22.766 1 54.66 213 GLN A CA 1
ATOM 1729 C C . GLN A 1 213 ? -18.703 46.844 24.281 1 54.66 213 GLN A C 1
ATOM 1731 O O . GLN A 1 213 ? -17.734 47.156 24.953 1 54.66 213 GLN A O 1
ATOM 1736 N N . GLU A 1 214 ? -19.688 46.312 24.75 1 54.03 214 GLU A N 1
ATOM 1737 C CA . GLU A 1 214 ? -19.812 46.094 26.203 1 54.03 214 GLU A CA 1
ATOM 1738 C C . GLU A 1 214 ? -18.844 45.031 26.672 1 54.03 214 GLU A C 1
ATOM 1740 O O . GLU A 1 214 ? -18.266 45.156 27.766 1 54.03 214 GLU A O 1
ATOM 1745 N N . ASN A 1 215 ? -18.734 44.031 25.906 1 54.03 215 ASN A N 1
ATOM 1746 C CA . ASN A 1 215 ? -17.891 42.906 26.359 1 54.03 215 ASN A CA 1
ATOM 1747 C C . ASN A 1 215 ? -16.422 43.188 26.031 1 54.03 215 ASN A C 1
ATOM 1749 O O . ASN A 1 215 ? -15.531 42.688 26.734 1 54.03 215 ASN A O 1
ATOM 1753 N N . TRP A 1 216 ? -16.219 43.781 24.984 1 52.16 216 TRP A N 1
ATOM 1754 C CA . TRP A 1 216 ? -14.852 44.156 24.641 1 52.16 216 TRP A CA 1
ATOM 1755 C C . TRP A 1 216 ? -14.383 45.312 25.484 1 52.16 216 TRP A C 1
ATOM 1757 O O . TRP A 1 216 ? -13.203 45.406 25.859 1 52.16 216 TRP A O 1
ATOM 1767 N N . LYS A 1 217 ? -15.227 46.375 25.781 1 48.28 217 LYS A N 1
ATOM 1768 C CA . LYS A 1 217 ? -14.836 47.531 26.594 1 48.28 217 LYS A CA 1
ATOM 1769 C C . LYS A 1 217 ? -14.297 47.062 27.953 1 48.28 217 LYS A C 1
ATOM 1771 O O . LYS A 1 217 ? -13.438 47.719 28.547 1 48.28 217 LYS A O 1
ATOM 1776 N N . SER A 1 218 ? -14.961 46.094 28.469 1 43.88 218 SER A N 1
ATOM 1777 C CA . SER A 1 218 ? -14.492 45.844 29.828 1 43.88 218 SER A CA 1
ATOM 1778 C C . SER A 1 218 ? -13.023 45.438 29.844 1 43.88 218 SER A C 1
ATOM 1780 O O . SER A 1 218 ? -12.305 45.719 30.797 1 43.88 218 SER A O 1
ATOM 1782 N N . GLU A 1 219 ? -12.562 44.5 29 1 42.31 219 GLU A N 1
ATOM 1783 C CA . GLU A 1 219 ? -11.148 44.156 29.094 1 42.31 219 GLU A CA 1
ATOM 1784 C C . GLU A 1 219 ? -10.312 45.031 28.156 1 42.31 219 GLU A C 1
ATOM 1786 O O . GLU A 1 219 ? -9.148 45.312 28.438 1 42.31 219 GLU A O 1
ATOM 1791 N N . VAL A 1 220 ? -10.555 45.031 26.766 1 41.34 220 VAL A N 1
ATOM 1792 C CA . VAL A 1 220 ? -9.586 45.625 25.859 1 41.34 220 VAL A CA 1
ATOM 1793 C C . VAL A 1 220 ? -9.625 47.156 26 1 41.34 220 VAL A C 1
ATOM 1795 O O . VAL A 1 220 ? -10.633 47.719 26.438 1 41.34 220 VAL A O 1
ATOM 1798 N N . PHE A 1 221 ? -8.477 47.844 25.234 1 37.31 221 PHE A N 1
ATOM 1799 C CA . PHE A 1 221 ? -7.836 49.094 24.844 1 37.31 221 PHE A CA 1
ATOM 1800 C C . PHE A 1 221 ? -8.82 50.031 24.125 1 37.31 221 PHE A C 1
ATOM 1802 O O . PHE A 1 221 ? -9.773 49.562 23.5 1 37.31 221 PHE A O 1
ATOM 1809 N N . THR A 1 222 ? -8.859 51.406 24.359 1 35.5 222 THR A N 1
ATOM 1810 C CA . THR A 1 222 ? -9.242 52.625 23.688 1 35.5 222 THR A CA 1
ATOM 1811 C C . THR A 1 222 ? -8.977 52.562 22.188 1 35.5 222 THR A C 1
ATOM 1813 O O . THR A 1 222 ? -7.875 52.875 21.734 1 35.5 222 THR A O 1
ATOM 1816 N N . PHE A 1 223 ? -9.125 51.5 21.453 1 34.22 223 PHE A N 1
ATOM 1817 C CA . PHE A 1 223 ? -8.969 51.688 20.016 1 34.22 223 PHE A CA 1
ATOM 1818 C C . PHE A 1 223 ? -9.969 52.688 19.469 1 34.22 223 PHE A C 1
ATOM 1820 O O . PHE A 1 223 ? -11.164 52.625 19.781 1 34.22 223 PHE A O 1
ATOM 1827 N N . ASP A 1 224 ? -9.578 54.031 19.141 1 34.69 224 ASP A N 1
ATOM 1828 C CA . ASP A 1 224 ? -10.227 55.125 18.453 1 34.69 224 ASP A CA 1
ATOM 1829 C C . ASP A 1 224 ? -11.047 54.625 17.25 1 34.69 224 ASP A C 1
ATOM 1831 O O . ASP A 1 224 ? -10.477 54.188 16.25 1 34.69 224 ASP A O 1
ATOM 1835 N N . LEU A 1 225 ? -12.07 54 17.25 1 36.66 225 LEU A N 1
ATOM 1836 C CA . LEU A 1 225 ? -13.047 53.781 16.188 1 36.66 225 LEU A CA 1
ATOM 1837 C C . LEU A 1 225 ? -13.297 55.031 15.375 1 36.66 225 LEU A C 1
ATOM 1839 O O . LEU A 1 225 ? -14.086 55.031 14.43 1 36.66 225 LEU A O 1
ATOM 1843 N N . ARG A 1 226 ? -12.961 56.312 15.75 1 36 226 ARG A N 1
ATOM 1844 C CA . ARG A 1 226 ? -13.203 57.562 15.062 1 36 226 ARG A CA 1
ATOM 1845 C C . ARG A 1 226 ? -12.539 57.594 13.695 1 36 226 ARG A C 1
ATOM 1847 O O . ARG A 1 226 ? -12.898 58.406 12.836 1 36 226 ARG A O 1
ATOM 1854 N N . THR A 1 227 ? -11.406 56.875 13.461 1 34.59 227 THR A N 1
ATOM 1855 C CA . THR A 1 227 ? -10.727 57.125 12.188 1 34.59 227 THR A CA 1
ATOM 1856 C C . THR A 1 227 ? -11.414 56.344 11.062 1 34.59 227 THR A C 1
ATOM 1858 O O . THR A 1 227 ? -11.094 56.531 9.891 1 34.59 227 THR A O 1
ATOM 1861 N N . ALA A 1 228 ? -12.297 55.406 11.32 1 32.75 228 ALA A N 1
ATOM 1862 C CA . ALA A 1 228 ? -12.969 54.844 10.148 1 32.75 228 ALA A CA 1
ATOM 1863 C C . ALA A 1 228 ? -14.188 55.656 9.766 1 32.75 228 ALA A C 1
ATOM 1865 O O . ALA A 1 228 ? -14.922 55.312 8.836 1 32.75 228 ALA A O 1
ATOM 1866 N N . GLN A 1 229 ? -14.594 56.688 10.422 1 27.7 229 GLN A N 1
ATOM 1867 C CA . GLN A 1 229 ? -15.57 57.562 9.789 1 27.7 229 GLN A CA 1
ATOM 1868 C C . GLN A 1 229 ? -14.922 58.406 8.672 1 27.7 229 GLN A C 1
ATOM 1870 O O . GLN A 1 229 ? -13.789 58.844 8.805 1 27.7 229 GLN A O 1
ATOM 1875 N N . MET B 1 1 ? 14.93 0.011 -38.781 1 21.17 1 MET B N 1
ATOM 1876 C CA . MET B 1 1 ? 15.773 -0.07 -37.594 1 21.17 1 MET B CA 1
ATOM 1877 C C . MET B 1 1 ? 15.141 0.681 -36.406 1 21.17 1 MET B C 1
ATOM 1879 O O . MET B 1 1 ? 15.594 1.765 -36.062 1 21.17 1 MET B O 1
ATOM 1883 N N . ASN B 1 2 ? 13.867 0.811 -36.312 1 23.89 2 ASN B N 1
ATOM 1884 C CA . ASN B 1 2 ? 12.898 1.645 -35.625 1 23.89 2 ASN B CA 1
ATOM 1885 C C . ASN B 1 2 ? 12.969 1.434 -34.094 1 23.89 2 ASN B C 1
ATOM 1887 O O . ASN B 1 2 ? 12.508 0.411 -33.594 1 23.89 2 ASN B O 1
ATOM 1891 N N . GLN B 1 3 ? 14.188 1.645 -33.5 1 24.78 3 GLN B N 1
ATOM 1892 C CA . GLN B 1 3 ? 14.602 1.472 -32.094 1 24.78 3 GLN B CA 1
ATOM 1893 C C . GLN B 1 3 ? 13.609 2.135 -31.141 1 24.78 3 GLN B C 1
ATOM 1895 O O . GLN B 1 3 ? 13.453 3.355 -31.156 1 24.78 3 GLN B O 1
ATOM 1900 N N . GLU B 1 4 ? 12.438 1.543 -30.922 1 28.52 4 GLU B N 1
ATOM 1901 C CA . GLU B 1 4 ? 11.344 2 -30.078 1 28.52 4 GLU B CA 1
ATOM 1902 C C . GLU B 1 4 ? 11.867 2.527 -28.75 1 28.52 4 GLU B C 1
ATOM 1904 O O . GLU B 1 4 ? 12.516 1.796 -28 1 28.52 4 GLU B O 1
ATOM 1909 N N . ILE B 1 5 ? 12.359 3.752 -28.641 1 31.56 5 ILE B N 1
AT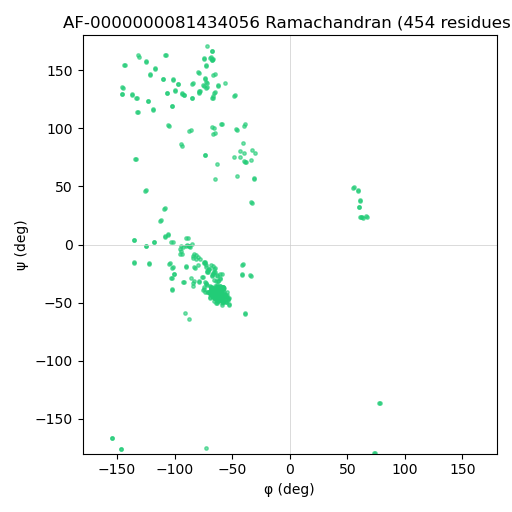OM 1910 C CA . ILE B 1 5 ? 12.82 4.566 -27.516 1 31.56 5 ILE B CA 1
ATOM 1911 C C . ILE B 1 5 ? 11.906 4.355 -26.312 1 31.56 5 ILE B C 1
ATOM 1913 O O . ILE B 1 5 ? 10.695 4.566 -26.406 1 31.56 5 ILE B O 1
ATOM 1917 N N . GLY B 1 6 ? 12.008 3.305 -25.562 1 32.12 6 GLY B N 1
ATOM 1918 C CA . GLY B 1 6 ? 11.312 3.023 -24.328 1 32.12 6 GLY B CA 1
ATOM 1919 C C . GLY B 1 6 ? 11.023 4.27 -23.516 1 32.12 6 GLY B C 1
ATOM 1920 O O . GLY B 1 6 ? 11.938 5.016 -23.156 1 32.12 6 GLY B O 1
ATOM 1921 N N . HIS B 1 7 ? 9.984 5.082 -23.766 1 33.03 7 HIS B N 1
ATOM 1922 C CA . HIS B 1 7 ? 9.484 6.301 -23.141 1 33.03 7 HIS B CA 1
ATOM 1923 C C . HIS B 1 7 ? 9.625 6.238 -21.625 1 33.03 7 HIS B C 1
ATOM 1925 O O . HIS B 1 7 ? 8.969 5.426 -20.969 1 33.03 7 HIS B O 1
ATOM 1931 N N . ASN B 1 8 ? 10.766 6.301 -21 1 37.62 8 ASN B N 1
ATOM 1932 C CA . ASN B 1 8 ? 11.008 6.652 -19.609 1 37.62 8 ASN B CA 1
ATOM 1933 C C . ASN B 1 8 ? 9.969 7.645 -19.094 1 37.62 8 ASN B C 1
ATOM 1935 O O . ASN B 1 8 ? 9.992 8.82 -19.453 1 37.62 8 ASN B O 1
ATOM 1939 N N . GLN B 1 9 ? 8.75 7.422 -19.125 1 47.44 9 GLN B N 1
ATOM 1940 C CA . GLN B 1 9 ? 7.742 8.344 -18.609 1 47.44 9 GLN B CA 1
ATOM 1941 C C . GLN B 1 9 ? 8.195 8.992 -17.312 1 47.44 9 GLN B C 1
ATOM 1943 O O . GLN B 1 9 ? 8.672 8.305 -16.406 1 47.44 9 GLN B O 1
ATOM 1948 N N . ASP B 1 10 ? 8.625 10.164 -17.328 1 58.03 10 ASP B N 1
ATOM 1949 C CA . ASP B 1 10 ? 9.102 10.992 -16.219 1 58.03 10 ASP B CA 1
ATOM 1950 C C . ASP B 1 10 ? 8.156 10.906 -15.023 1 58.03 10 ASP B C 1
ATOM 1952 O O . ASP B 1 10 ? 6.969 11.211 -15.133 1 58.03 10 ASP B O 1
ATOM 1956 N N . VAL B 1 11 ? 8.477 10.055 -14.008 1 63.66 11 VAL B N 1
ATOM 1957 C CA . VAL B 1 11 ? 7.742 9.898 -12.75 1 63.66 11 VAL B CA 1
ATOM 1958 C C . VAL B 1 11 ? 7.145 11.234 -12.328 1 63.66 11 VAL B C 1
ATOM 1960 O O . VAL B 1 11 ? 6.07 11.281 -11.727 1 63.66 11 VAL B O 1
ATOM 1963 N N . ASP B 1 12 ? 7.805 12.406 -12.766 1 60.59 12 ASP B N 1
ATOM 1964 C CA . ASP B 1 12 ? 7.484 13.719 -12.211 1 60.59 12 ASP B CA 1
ATOM 1965 C C . ASP B 1 12 ? 6.434 14.43 -13.055 1 60.59 12 ASP B C 1
ATOM 1967 O O . ASP B 1 12 ? 5.926 15.484 -12.672 1 60.59 12 ASP B O 1
ATOM 1971 N N . THR B 1 13 ? 6.074 13.938 -14.188 1 57.88 13 THR B N 1
ATOM 1972 C CA . THR B 1 13 ? 5.285 14.766 -15.094 1 57.88 13 THR B CA 1
ATOM 1973 C C . THR B 1 13 ? 3.793 14.555 -14.867 1 57.88 13 THR B C 1
ATOM 1975 O O . THR B 1 13 ? 2.988 15.461 -15.086 1 57.88 13 THR B O 1
ATOM 1978 N N . ASP B 1 14 ? 3.455 13.344 -14.492 1 65.81 14 ASP B N 1
ATOM 1979 C CA . ASP B 1 14 ? 2.033 13.031 -14.367 1 65.81 14 ASP B CA 1
ATOM 1980 C C . ASP B 1 14 ? 1.621 12.938 -12.898 1 65.81 14 ASP B C 1
ATOM 1982 O O . ASP B 1 14 ? 2.416 12.523 -12.047 1 65.81 14 ASP B O 1
ATOM 1986 N N . ASP B 1 15 ? 0.538 13.648 -12.594 1 84.06 15 ASP B N 1
ATOM 1987 C CA . ASP B 1 15 ? 0.051 13.57 -11.219 1 84.06 15 ASP B CA 1
ATOM 1988 C C . ASP B 1 15 ? -0.621 12.227 -10.945 1 84.06 15 ASP B C 1
ATOM 1990 O O . ASP B 1 15 ? -1.848 12.117 -11.008 1 84.06 15 ASP B O 1
ATOM 1994 N N . TRP B 1 16 ? 0.124 11.203 -10.758 1 90.88 16 TRP B N 1
ATOM 1995 C CA . TRP B 1 16 ? -0.372 9.852 -10.539 1 90.88 16 TRP B CA 1
ATOM 1996 C C . TRP B 1 16 ? -0.594 9.586 -9.047 1 90.88 16 TRP B C 1
ATOM 1998 O O . TRP B 1 16 ? -1.11 8.531 -8.672 1 90.88 16 TRP B O 1
ATOM 2008 N N . GLN B 1 17 ? -0.307 10.555 -8.25 1 92.38 17 GLN B N 1
ATOM 2009 C CA . GLN B 1 17 ? -0.398 10.367 -6.805 1 92.38 17 GLN B CA 1
ATOM 2010 C C . GLN B 1 17 ? -1.667 11 -6.242 1 92.38 17 GLN B C 1
ATOM 2012 O O . GLN B 1 17 ? -2.359 10.398 -5.422 1 92.38 17 GLN B O 1
ATOM 2017 N N . GLN B 1 18 ? -2.039 12.141 -6.762 1 88.94 18 GLN B N 1
ATOM 2018 C CA . GLN B 1 18 ? -3.125 12.922 -6.172 1 88.94 18 GLN B CA 1
ATOM 2019 C C . GLN B 1 18 ? -4.477 12.273 -6.445 1 88.94 18 GLN B C 1
ATOM 2021 O O . GLN B 1 18 ? -4.727 11.781 -7.551 1 88.94 18 GLN B O 1
ATOM 2026 N N . ASP B 1 19 ? -5.277 12.211 -5.406 1 88 19 ASP B N 1
ATOM 2027 C CA . ASP B 1 19 ? -6.645 11.703 -5.461 1 88 19 ASP B CA 1
ATOM 2028 C C . ASP B 1 19 ? -6.672 10.234 -5.879 1 88 19 ASP B C 1
ATOM 2030 O O . ASP B 1 19 ? -7.559 9.812 -6.621 1 88 19 ASP B O 1
ATOM 2034 N N . LYS B 1 20 ? -5.617 9.547 -5.676 1 93.69 20 LYS B N 1
ATOM 2035 C CA . LYS B 1 20 ? -5.531 8.102 -5.895 1 93.69 20 LYS B CA 1
ATOM 2036 C C . LYS B 1 20 ? -5.406 7.355 -4.57 1 93.69 20 LYS B C 1
ATOM 2038 O O . LYS B 1 20 ? -4.789 7.848 -3.627 1 93.69 20 LYS B O 1
ATOM 2043 N N . SER B 1 21 ? -6.059 6.23 -4.559 1 93.94 21 SER B N 1
ATOM 2044 C CA . SER B 1 21 ? -5.906 5.391 -3.377 1 93.94 21 SER B CA 1
ATOM 2045 C C . SER B 1 21 ? -4.5 4.812 -3.285 1 93.94 21 SER B C 1
ATOM 2047 O O . SER B 1 21 ? -3.764 4.801 -4.273 1 93.94 21 SER B O 1
ATOM 2049 N N . LEU B 1 22 ? -4.164 4.402 -2.125 1 95.19 22 LEU B N 1
ATOM 2050 C CA . LEU B 1 22 ? -2.861 3.787 -1.896 1 95.19 22 LEU B CA 1
ATOM 2051 C C . LEU B 1 22 ? -2.621 2.641 -2.873 1 95.19 22 LEU B C 1
ATOM 2053 O O . LEU B 1 22 ? -1.557 2.559 -3.488 1 95.19 22 LEU B O 1
ATOM 2057 N N . LYS B 1 23 ? -3.549 1.76 -3.098 1 95 23 LYS B N 1
ATOM 2058 C CA . LYS B 1 23 ? -3.416 0.605 -3.982 1 95 23 LYS B CA 1
ATOM 2059 C C . LYS B 1 23 ? -3.238 1.043 -5.434 1 95 23 LYS B C 1
ATOM 2061 O O . LYS B 1 23 ? -2.471 0.435 -6.18 1 95 23 LYS B O 1
ATOM 2066 N N . GLU B 1 24 ? -4.012 2.064 -5.785 1 95.25 24 GLU B N 1
ATOM 2067 C CA . GLU B 1 24 ? -3.885 2.596 -7.141 1 95.25 24 GLU B CA 1
ATOM 2068 C C . GLU B 1 24 ? -2.486 3.152 -7.387 1 95.25 24 GLU B C 1
ATOM 2070 O O . GLU B 1 24 ? -1.914 2.957 -8.461 1 95.25 24 GLU B O 1
ATOM 2075 N N . ARG B 1 25 ? -1.992 3.846 -6.422 1 96.19 25 ARG B N 1
ATOM 2076 C CA . ARG B 1 25 ? -0.646 4.395 -6.547 1 96.19 25 ARG B CA 1
ATOM 2077 C C . ARG B 1 25 ? 0.397 3.283 -6.598 1 96.19 25 ARG B C 1
ATOM 2079 O O . ARG B 1 25 ? 1.333 3.342 -7.398 1 96.19 25 ARG B O 1
ATOM 2086 N N . MET B 1 26 ? 0.217 2.26 -5.812 1 96.81 26 MET B N 1
ATOM 2087 C CA . MET B 1 26 ? 1.137 1.125 -5.812 1 96.81 26 MET B CA 1
ATOM 2088 C C . MET B 1 26 ? 1.108 0.403 -7.156 1 96.81 26 MET B C 1
ATOM 2090 O O . MET B 1 26 ? 2.156 0.032 -7.688 1 96.81 26 MET B O 1
ATOM 2094 N N . LEU B 1 27 ? -0.087 0.242 -7.672 1 95.38 27 LEU B N 1
ATOM 2095 C CA . LEU B 1 27 ? -0.22 -0.413 -8.969 1 95.38 27 LEU B CA 1
ATOM 2096 C C . LEU B 1 27 ? 0.427 0.422 -10.07 1 95.38 27 LEU B C 1
ATOM 2098 O O . LEU B 1 27 ? 1.062 -0.122 -10.977 1 95.38 27 LEU B O 1
ATOM 2102 N N . HIS B 1 28 ? 0.252 1.714 -9.992 1 95.31 28 HIS B N 1
ATOM 2103 C CA . HIS B 1 28 ? 0.852 2.609 -10.969 1 95.31 28 HIS B CA 1
ATOM 2104 C C . HIS B 1 28 ? 2.371 2.482 -10.977 1 95.31 28 HIS B C 1
ATOM 2106 O O . HIS B 1 28 ? 2.986 2.393 -12.047 1 95.31 28 HIS B O 1
ATOM 2112 N N . VAL B 1 29 ? 2.906 2.492 -9.844 1 96.19 29 VAL B N 1
ATOM 2113 C CA . VAL B 1 29 ? 4.355 2.396 -9.688 1 96.19 29 VAL B CA 1
ATOM 2114 C C . VAL B 1 29 ? 4.844 1.049 -10.219 1 96.19 29 VAL B C 1
ATOM 2116 O O . VAL B 1 29 ? 5.867 0.977 -10.898 1 96.19 29 VAL B O 1
ATOM 2119 N N . TYR B 1 30 ? 4.133 0.003 -9.945 1 96.62 30 TYR B N 1
ATOM 2120 C CA . TYR B 1 30 ? 4.465 -1.336 -10.422 1 96.62 30 TYR B CA 1
ATOM 2121 C C . TYR B 1 30 ? 4.379 -1.416 -11.938 1 96.62 30 TYR B C 1
ATOM 2123 O O . TYR B 1 30 ? 5.312 -1.88 -12.594 1 96.62 30 TYR B O 1
ATOM 2131 N N . THR B 1 31 ? 3.342 -0.904 -12.484 1 95.56 31 THR B N 1
ATOM 2132 C CA . THR B 1 31 ? 3.064 -1.047 -13.906 1 95.56 31 THR B CA 1
ATOM 2133 C C . THR B 1 31 ? 4.035 -0.206 -14.734 1 95.56 31 THR B C 1
ATOM 2135 O O . THR B 1 31 ? 4.312 -0.527 -15.891 1 95.56 31 THR B O 1
ATOM 2138 N N . ASN B 1 32 ? 4.598 0.835 -14.141 1 95.12 32 ASN B N 1
A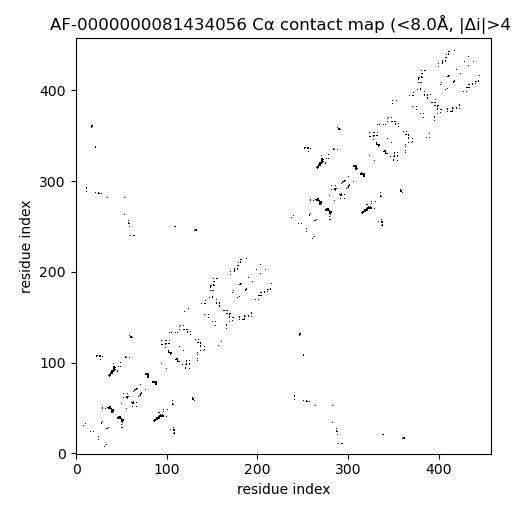TOM 2139 C CA . ASN B 1 32 ? 5.469 1.733 -14.891 1 95.12 32 ASN B CA 1
ATOM 2140 C C . ASN B 1 32 ? 6.93 1.558 -14.492 1 95.12 32 ASN B C 1
ATOM 2142 O O . ASN B 1 32 ? 7.793 2.33 -14.922 1 95.12 32 ASN B O 1
ATOM 2146 N N . ASP B 1 33 ? 7.23 0.576 -13.68 1 95.38 33 ASP B N 1
ATOM 2147 C CA . ASP B 1 33 ? 8.578 0.209 -13.258 1 95.38 33 ASP B CA 1
ATOM 2148 C C . ASP B 1 33 ? 9.266 1.368 -12.531 1 95.38 33 ASP B C 1
ATOM 2150 O O . ASP B 1 33 ? 10.453 1.608 -12.727 1 95.38 33 ASP B O 1
ATOM 2154 N N . PHE B 1 34 ? 8.391 2.158 -11.82 1 94.06 34 PHE B N 1
ATOM 2155 C CA . PHE B 1 34 ? 8.977 3.232 -11.031 1 94.06 34 PHE B CA 1
ATOM 2156 C C . PHE B 1 34 ? 9.57 2.688 -9.734 1 94.06 34 PHE B C 1
ATOM 2158 O O . PHE B 1 34 ? 8.945 1.86 -9.062 1 94.06 34 PHE B O 1
ATOM 2165 N N . PHE B 1 35 ? 10.781 3.059 -9.398 1 94.19 35 PHE B N 1
ATOM 2166 C CA . PHE B 1 35 ? 11.445 2.846 -8.117 1 94.19 35 PHE B CA 1
ATOM 2167 C C . PHE B 1 35 ? 11.695 1.361 -7.879 1 94.19 35 PHE B C 1
ATOM 2169 O O . PHE B 1 35 ? 11.703 0.904 -6.734 1 94.19 35 PHE B O 1
ATOM 2176 N N . SER B 1 36 ? 11.773 0.576 -8.906 1 96.5 36 SER B N 1
ATOM 2177 C CA . SER B 1 36 ? 12.016 -0.854 -8.742 1 96.5 36 SER B CA 1
ATOM 2178 C C . SER B 1 36 ? 13.406 -1.121 -8.18 1 96.5 36 SER B C 1
ATOM 2180 O O . SER B 1 36 ? 14.352 -0.384 -8.469 1 96.5 36 SER B O 1
ATOM 2182 N N . ASP B 1 37 ? 13.5 -2.162 -7.379 1 96.19 37 ASP B N 1
ATOM 2183 C CA . ASP B 1 37 ? 14.812 -2.492 -6.828 1 96.19 37 ASP B CA 1
ATOM 2184 C C . ASP B 1 37 ? 15.078 -3.994 -6.918 1 96.19 37 ASP B C 1
ATOM 2186 O O . ASP B 1 37 ? 16.141 -4.465 -6.492 1 96.19 37 ASP B O 1
ATOM 2190 N N . VAL B 1 38 ? 14.195 -4.738 -7.504 1 97.56 38 VAL B N 1
ATOM 2191 C CA . VAL B 1 38 ? 14.375 -6.168 -7.746 1 97.56 38 VAL B CA 1
ATOM 2192 C C . VAL B 1 38 ? 13.766 -6.547 -9.094 1 97.56 38 VAL B C 1
ATOM 2194 O O . VAL B 1 38 ? 12.875 -5.852 -9.594 1 97.56 38 VAL B O 1
ATOM 2197 N N . VAL B 1 39 ? 14.242 -7.562 -9.664 1 98.12 39 VAL B N 1
ATOM 2198 C CA . VAL B 1 39 ? 13.695 -8.055 -10.922 1 98.12 39 VAL B CA 1
ATOM 2199 C C . VAL B 1 39 ? 13.586 -9.578 -10.875 1 98.12 39 VAL B C 1
ATOM 2201 O O . VAL B 1 39 ? 14.531 -10.266 -10.461 1 98.12 39 VAL B O 1
ATOM 2204 N N . PHE B 1 40 ? 12.445 -10.062 -11.195 1 98.12 40 PHE B N 1
ATOM 2205 C CA . PHE B 1 40 ? 12.242 -11.492 -11.383 1 98.12 40 PHE B CA 1
ATOM 2206 C C . PHE B 1 40 ? 12.641 -11.914 -12.797 1 98.12 40 PHE B C 1
ATOM 2208 O O . PHE B 1 40 ? 12.367 -11.203 -13.766 1 98.12 40 PHE B O 1
ATOM 2215 N N . LEU B 1 41 ? 13.258 -12.984 -12.906 1 98.12 41 LEU B N 1
ATOM 2216 C CA . LEU B 1 41 ? 13.398 -13.688 -14.18 1 98.12 41 LEU B CA 1
ATOM 2217 C C . LEU B 1 41 ? 12.492 -14.922 -14.219 1 98.12 41 LEU B C 1
ATOM 2219 O O . LEU B 1 41 ? 12.836 -15.961 -13.648 1 98.12 41 LEU B O 1
ATOM 2223 N N . ALA B 1 42 ? 11.367 -14.82 -14.922 1 98.38 42 ALA B N 1
ATOM 2224 C CA . ALA B 1 42 ? 10.266 -15.781 -14.828 1 98.38 42 ALA B CA 1
ATOM 2225 C C . ALA B 1 42 ? 10.336 -16.812 -15.953 1 98.38 42 ALA B C 1
ATOM 2227 O O . ALA B 1 42 ? 10.539 -16.453 -17.109 1 98.38 42 ALA B O 1
ATOM 2228 N N . GLY B 1 43 ? 10.086 -18.031 -15.617 1 97.56 43 GLY B N 1
ATOM 2229 C CA . GLY B 1 43 ? 10.016 -19.109 -16.594 1 97.56 43 GLY B CA 1
ATOM 2230 C C . GLY B 1 43 ? 11.375 -19.516 -17.141 1 97.56 43 GLY B C 1
ATOM 2231 O O . GLY B 1 43 ? 12.398 -18.953 -16.75 1 97.56 43 GLY B O 1
ATOM 2232 N N . GLU B 1 44 ? 11.336 -20.438 -18 1 95.62 44 GLU B N 1
ATOM 2233 C CA . GLU B 1 44 ? 12.547 -20.922 -18.656 1 95.62 44 GLU B CA 1
ATOM 2234 C C . GLU B 1 44 ? 13.141 -19.844 -19.562 1 95.62 44 GLU B C 1
ATOM 2236 O O . GLU B 1 44 ? 14.359 -19.75 -19.719 1 95.62 44 GLU B O 1
ATOM 2241 N N . GLU B 1 45 ? 12.305 -19 -20.016 1 96.62 45 GLU B N 1
ATOM 2242 C CA . GLU B 1 45 ? 12.727 -17.938 -20.922 1 96.62 45 GLU B CA 1
ATOM 2243 C C . GLU B 1 45 ? 13.305 -16.75 -20.141 1 96.62 45 GLU B C 1
ATOM 2245 O O . GLU B 1 45 ? 13.852 -15.82 -20.734 1 96.62 45 GLU B O 1
ATOM 2250 N N . GLU B 1 46 ? 13.203 -16.766 -18.859 1 96.94 46 GLU B N 1
ATOM 2251 C CA . GLU B 1 46 ? 13.758 -15.758 -17.969 1 96.94 46 GLU B CA 1
ATOM 2252 C C . GLU B 1 46 ? 13.266 -14.359 -18.344 1 96.94 46 GLU B C 1
ATOM 2254 O O . GLU B 1 46 ? 14.062 -13.438 -18.5 1 96.94 46 GLU B O 1
ATOM 2259 N N . VAL B 1 47 ? 11.984 -14.266 -18.516 1 97.88 47 VAL B N 1
ATOM 2260 C CA . VAL B 1 47 ? 11.367 -12.977 -18.812 1 97.88 47 VAL B CA 1
ATOM 2261 C C . VAL B 1 47 ? 11.5 -12.055 -17.594 1 97.88 47 VAL B C 1
ATOM 2263 O O . VAL B 1 47 ? 11.07 -12.391 -16.5 1 97.88 47 VAL B O 1
ATOM 2266 N N . PRO B 1 48 ? 12.055 -10.875 -17.781 1 97.5 48 PRO B N 1
ATOM 2267 C CA . PRO B 1 48 ? 12.266 -9.977 -16.656 1 97.5 48 PRO B CA 1
ATOM 2268 C C . PRO B 1 48 ? 10.992 -9.242 -16.234 1 97.5 48 PRO B C 1
ATOM 2270 O O . PRO B 1 48 ? 10.266 -8.727 -17.094 1 97.5 48 PRO B O 1
ATOM 2273 N N . ILE B 1 49 ? 10.68 -9.242 -14.938 1 98.31 49 ILE B N 1
ATOM 2274 C CA . ILE B 1 49 ? 9.57 -8.5 -14.352 1 98.31 49 ILE B CA 1
ATOM 2275 C C . ILE B 1 49 ? 10.062 -7.746 -13.109 1 98.31 49 ILE B C 1
ATOM 2277 O O . ILE B 1 49 ? 10.383 -8.359 -12.094 1 98.31 49 ILE B O 1
ATOM 2281 N N . LYS B 1 50 ? 10.047 -6.449 -13.211 1 98.06 50 LYS B N 1
ATOM 2282 C CA . LYS B 1 50 ? 10.562 -5.617 -12.125 1 98.06 50 LYS B CA 1
ATOM 2283 C C . LYS B 1 50 ? 9.539 -5.496 -10.992 1 98.06 50 LYS B C 1
ATOM 2285 O O . LYS B 1 50 ? 8.328 -5.543 -11.234 1 98.06 50 LYS B O 1
ATOM 2290 N N . SER B 1 51 ? 9.984 -5.379 -9.797 1 98.25 51 SER B N 1
ATOM 2291 C CA . SER B 1 51 ? 9.133 -5.293 -8.609 1 98.25 51 SER B CA 1
ATOM 2292 C C . SER B 1 51 ? 9.836 -4.551 -7.477 1 98.25 51 SER B C 1
ATOM 2294 O O . SER B 1 51 ? 10.773 -3.783 -7.719 1 98.25 51 SER B O 1
ATOM 2296 N N . HIS B 1 52 ? 9.359 -4.594 -6.289 1 98.25 52 HIS B N 1
ATOM 2297 C CA . HIS B 1 52 ? 9.859 -3.842 -5.145 1 98.25 52 HIS B CA 1
ATOM 2298 C C . HIS B 1 52 ? 10.023 -4.738 -3.922 1 98.25 52 HIS B C 1
ATOM 2300 O O . HIS B 1 52 ? 9.055 -5.363 -3.475 1 98.25 52 HIS B O 1
ATOM 2306 N N . LYS B 1 53 ? 11.203 -4.742 -3.334 1 97.19 53 LYS B N 1
ATOM 2307 C CA . LYS B 1 53 ? 11.5 -5.562 -2.162 1 97.19 53 LYS B CA 1
ATOM 2308 C C . LYS B 1 53 ? 10.516 -5.273 -1.029 1 97.19 53 LYS B C 1
ATOM 2310 O O . LYS B 1 53 ? 10.039 -6.199 -0.368 1 97.19 53 LYS B O 1
ATOM 2315 N N . TYR B 1 54 ? 10.281 -4.008 -0.809 1 97.62 54 TYR B N 1
ATOM 2316 C CA . TYR B 1 54 ? 9.375 -3.6 0.257 1 97.62 54 TYR B CA 1
ATOM 2317 C C . TYR B 1 54 ? 8.031 -4.309 0.129 1 97.62 54 TYR B C 1
ATOM 2319 O O . TYR B 1 54 ? 7.539 -4.902 1.092 1 97.62 54 TYR B O 1
ATOM 2327 N N . VAL B 1 55 ? 7.395 -4.262 -1.062 1 98.25 55 VAL B N 1
ATOM 2328 C CA . VAL B 1 55 ? 6.062 -4.805 -1.302 1 98.25 55 VAL B CA 1
ATOM 2329 C C . VAL B 1 55 ? 6.09 -6.324 -1.18 1 98.25 55 VAL B C 1
ATOM 2331 O O . VAL B 1 55 ? 5.184 -6.926 -0.602 1 98.25 55 VAL B O 1
ATOM 2334 N N . LEU B 1 56 ? 7.168 -6.902 -1.711 1 97.88 56 LEU B N 1
ATOM 2335 C CA . LEU B 1 56 ? 7.312 -8.352 -1.639 1 97.88 56 LEU B CA 1
ATOM 2336 C C . LEU B 1 56 ? 7.418 -8.812 -0.19 1 97.88 56 LEU B C 1
ATOM 2338 O O . LEU B 1 56 ? 6.727 -9.75 0.218 1 97.88 56 LEU B O 1
ATOM 2342 N N . CYS B 1 57 ? 8.211 -8.148 0.615 1 96.75 57 CYS B N 1
ATOM 2343 C CA . CYS B 1 57 ? 8.461 -8.547 1.997 1 96.75 57 CYS B CA 1
ATOM 2344 C C . CYS B 1 57 ? 7.219 -8.359 2.854 1 96.75 57 CYS B C 1
ATOM 2346 O O . CYS B 1 57 ? 6.953 -9.156 3.754 1 96.75 57 CYS B O 1
ATOM 2348 N N . ILE B 1 58 ? 6.477 -7.32 2.582 1 96.75 58 ILE B N 1
ATOM 2349 C CA . ILE B 1 58 ? 5.301 -7.117 3.426 1 96.75 58 ILE B CA 1
ATOM 2350 C C . ILE B 1 58 ? 4.227 -8.141 3.072 1 96.75 58 ILE B C 1
ATOM 2352 O O . ILE B 1 58 ? 3.277 -8.344 3.834 1 96.75 58 ILE B O 1
ATOM 2356 N N . SER B 1 59 ? 4.34 -8.789 1.975 1 96.81 59 SER B N 1
ATOM 2357 C CA . SER B 1 59 ? 3.271 -9.664 1.49 1 96.81 59 SER B CA 1
ATOM 2358 C C . SER B 1 59 ? 3.576 -11.125 1.784 1 96.81 59 SER B C 1
ATOM 2360 O O . SER B 1 59 ? 2.662 -11.945 1.888 1 96.81 59 SER B O 1
ATOM 2362 N N . SER B 1 60 ? 4.848 -11.453 1.915 1 96.38 60 SER B N 1
ATOM 2363 C CA . SER B 1 60 ? 5.223 -12.859 1.986 1 96.38 60 SER B CA 1
ATOM 2364 C C . SER B 1 60 ? 6.418 -13.07 2.91 1 96.38 60 SER B C 1
ATOM 2366 O O . SER B 1 60 ? 7.465 -12.445 2.732 1 96.38 60 SER B O 1
ATOM 2368 N N . PRO B 1 61 ? 6.297 -14.016 3.84 1 95.56 61 PRO B N 1
ATOM 2369 C CA . PRO B 1 61 ? 7.457 -14.32 4.684 1 95.56 61 PRO B CA 1
ATOM 2370 C C . PRO B 1 61 ? 8.609 -14.945 3.9 1 95.56 61 PRO B C 1
ATOM 2372 O O . PRO B 1 61 ? 9.766 -14.852 4.316 1 95.56 61 PRO B O 1
ATOM 2375 N N . VAL B 1 62 ? 8.312 -15.57 2.816 1 95.31 62 VAL B N 1
ATOM 2376 C CA . VAL B 1 62 ? 9.328 -16.172 1.968 1 95.31 62 VAL B CA 1
ATOM 2377 C C . VAL B 1 62 ? 10.273 -15.094 1.446 1 95.31 62 VAL B C 1
ATOM 2379 O O . VAL B 1 62 ? 11.5 -15.266 1.472 1 95.31 62 VAL B O 1
ATOM 2382 N N . PHE B 1 63 ? 9.734 -13.984 1.056 1 95.94 63 PHE B N 1
ATOM 2383 C CA . PHE B 1 63 ? 10.562 -12.898 0.553 1 95.94 63 PHE B CA 1
ATOM 2384 C C . PHE B 1 63 ? 11.328 -12.227 1.689 1 95.94 63 PHE B C 1
ATOM 2386 O O . PHE B 1 63 ? 12.445 -11.75 1.497 1 95.94 63 PHE B O 1
ATOM 2393 N N . VAL B 1 64 ? 10.742 -12.172 2.885 1 94.69 64 VAL B N 1
ATOM 2394 C CA . VAL B 1 64 ? 11.469 -11.656 4.043 1 94.69 64 VAL B CA 1
ATOM 2395 C C . VAL B 1 64 ? 12.734 -12.484 4.266 1 94.69 64 VAL B C 1
ATOM 2397 O O . VAL B 1 64 ? 13.82 -11.93 4.422 1 94.69 64 VAL B O 1
ATOM 2400 N N . ARG B 1 65 ? 12.57 -13.758 4.27 1 92.94 65 ARG B N 1
ATOM 2401 C CA . ARG B 1 65 ? 13.711 -14.648 4.457 1 92.94 65 ARG B CA 1
ATOM 2402 C C . ARG B 1 65 ? 14.711 -14.5 3.316 1 92.94 65 ARG B C 1
ATOM 2404 O O . ARG B 1 65 ? 15.922 -14.539 3.539 1 92.94 65 ARG B O 1
ATOM 2411 N N . MET B 1 66 ? 14.266 -14.305 2.141 1 92.5 66 MET B N 1
ATOM 2412 C CA . MET B 1 66 ? 15.117 -14.188 0.956 1 92.5 66 MET B CA 1
ATOM 2413 C C . MET B 1 66 ? 15.977 -12.93 1.03 1 92.5 66 MET B C 1
ATOM 2415 O O . MET B 1 66 ? 17.156 -12.961 0.672 1 92.5 66 MET B O 1
ATOM 2419 N N . PHE B 1 67 ? 15.398 -11.836 1.546 1 92.62 67 PHE B N 1
ATOM 2420 C CA . PHE B 1 67 ? 16.094 -10.555 1.473 1 92.62 67 PHE B CA 1
ATOM 2421 C C . PHE B 1 67 ? 16.719 -10.203 2.814 1 92.62 67 PHE B C 1
ATOM 2423 O O . PHE B 1 67 ? 17.734 -9.492 2.865 1 92.62 67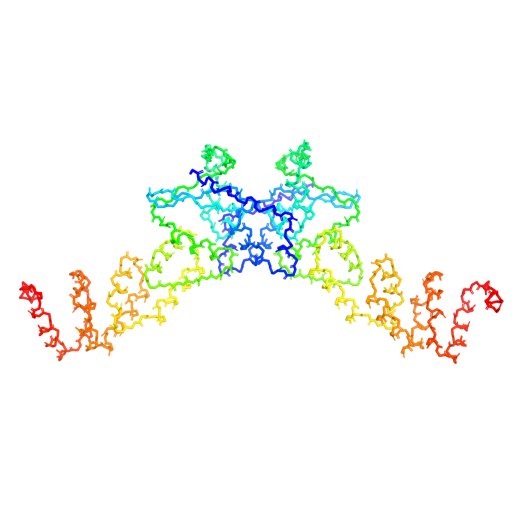 PHE B O 1
ATOM 2430 N N . HIS B 1 68 ? 16.125 -10.672 3.889 1 89 68 HIS B N 1
ATOM 2431 C CA . HIS B 1 68 ? 16.562 -10.188 5.191 1 89 68 HIS B CA 1
ATOM 2432 C C . HIS B 1 68 ? 16.969 -11.344 6.102 1 89 68 HIS B C 1
ATOM 2434 O O . HIS B 1 68 ? 17.375 -11.133 7.25 1 89 68 HIS B O 1
ATOM 2440 N N . GLY B 1 69 ? 16.828 -12.492 5.594 1 85.62 69 GLY B N 1
ATOM 2441 C CA . GLY B 1 69 ? 17.281 -13.633 6.375 1 85.62 69 GLY B CA 1
ATOM 2442 C C . GLY B 1 69 ? 18.781 -13.672 6.57 1 85.62 69 GLY B C 1
ATOM 2443 O O . GLY B 1 69 ? 19.516 -12.992 5.863 1 85.62 69 GLY B O 1
ATOM 2444 N N . SER B 1 70 ? 19.156 -14.391 7.543 1 81.62 70 SER B N 1
ATOM 2445 C CA . SER B 1 70 ? 20.578 -14.492 7.887 1 81.62 70 SER B CA 1
ATOM 2446 C C . SER B 1 70 ? 21.406 -14.906 6.684 1 81.62 70 SER B C 1
ATOM 2448 O O . SER B 1 70 ? 22.453 -14.312 6.406 1 81.62 70 SER B O 1
ATOM 2450 N N . HIS B 1 71 ? 21.031 -15.867 5.988 1 77 71 HIS B N 1
ATOM 2451 C CA . HIS B 1 71 ? 21.734 -16.344 4.805 1 77 71 HIS B CA 1
ATOM 2452 C C . HIS B 1 71 ? 21.766 -15.281 3.715 1 77 71 HIS B C 1
ATOM 2454 O O . HIS B 1 71 ? 22.797 -15.102 3.059 1 77 71 HIS B O 1
ATOM 2460 N N . ALA B 1 72 ? 20.672 -14.602 3.574 1 76.56 72 ALA B N 1
ATOM 2461 C CA . ALA B 1 72 ? 20.578 -13.555 2.564 1 76.56 72 ALA B CA 1
ATOM 2462 C C . ALA B 1 72 ? 21.578 -12.438 2.826 1 76.56 72 ALA B C 1
ATOM 2464 O O . ALA B 1 72 ? 22.172 -11.883 1.89 1 76.56 72 ALA B O 1
ATOM 2465 N N . GLN B 1 73 ? 21.75 -12.172 4.051 1 76.12 73 GLN B N 1
ATOM 2466 C CA . GLN B 1 73 ? 22.641 -11.086 4.434 1 76.12 73 GLN B CA 1
ATOM 2467 C C . GLN B 1 73 ? 24.109 -11.484 4.25 1 76.12 73 GLN B C 1
ATOM 2469 O O . GLN B 1 73 ? 24.969 -10.633 4.094 1 76.12 73 GLN B O 1
ATOM 2474 N N . SER B 1 74 ? 24.266 -12.805 4.109 1 75.75 74 SER B N 1
ATOM 2475 C CA . SER B 1 74 ? 25.625 -13.297 4.062 1 75.75 74 SER B CA 1
ATOM 2476 C C . SER B 1 74 ? 26.031 -13.672 2.639 1 75.75 74 SER B C 1
ATOM 2478 O O . SER B 1 74 ? 27.219 -13.844 2.346 1 75.75 74 SER B O 1
ATOM 2480 N N . THR B 1 75 ? 25.125 -13.828 1.798 1 78.81 75 THR B N 1
ATOM 2481 C CA . THR B 1 75 ? 25.406 -14.289 0.441 1 78.81 75 THR B CA 1
ATOM 2482 C C . THR B 1 75 ? 25.391 -13.117 -0.538 1 78.81 75 THR B C 1
ATOM 2484 O O . THR B 1 75 ? 24.656 -12.148 -0.344 1 78.81 75 THR B O 1
ATOM 2487 N N . ARG B 1 76 ? 26.344 -13.25 -1.473 1 79.44 76 ARG B N 1
ATOM 2488 C CA . ARG B 1 76 ? 26.391 -12.219 -2.508 1 79.44 76 ARG B CA 1
ATOM 2489 C C . ARG B 1 76 ? 25.109 -12.203 -3.334 1 79.44 76 ARG B C 1
ATOM 2491 O O . ARG B 1 76 ? 24.656 -13.25 -3.801 1 79.44 76 ARG B O 1
ATOM 2498 N N . LYS B 1 77 ? 24.625 -11.023 -3.6 1 87 77 LYS B N 1
ATOM 2499 C CA . LYS B 1 77 ? 23.391 -10.852 -4.367 1 87 77 LYS B CA 1
ATOM 2500 C C . LYS B 1 77 ? 23.688 -10.656 -5.852 1 87 77 LYS B C 1
ATOM 2502 O O . LYS B 1 77 ? 24.641 -9.953 -6.207 1 87 77 LYS B O 1
ATOM 2507 N N . GLU B 1 78 ? 22.969 -11.453 -6.594 1 91.12 78 GLU B N 1
ATOM 2508 C CA . GLU B 1 78 ? 23.047 -11.234 -8.031 1 91.12 78 GLU B CA 1
ATOM 2509 C C . GLU B 1 78 ? 22.281 -9.984 -8.453 1 91.12 78 GLU B C 1
ATOM 2511 O O . GLU B 1 78 ? 21.172 -9.742 -7.965 1 91.12 78 GLU B O 1
ATOM 2516 N N . THR B 1 79 ? 22.891 -9.211 -9.328 1 92.69 79 THR B N 1
ATOM 2517 C CA . THR B 1 79 ? 22.234 -8.016 -9.844 1 92.69 79 THR B CA 1
ATOM 2518 C C . THR B 1 79 ? 22.188 -8.047 -11.375 1 92.69 79 THR B C 1
ATOM 2520 O O . THR B 1 79 ? 22.922 -8.789 -12.016 1 92.69 79 THR B O 1
ATOM 2523 N N . MET B 1 80 ? 21.234 -7.277 -11.844 1 92.25 80 MET B N 1
ATOM 2524 C CA . MET B 1 80 ? 21.109 -7.152 -13.297 1 92.25 80 MET B CA 1
ATOM 2525 C C . MET B 1 80 ? 22.312 -6.406 -13.875 1 92.25 80 MET B C 1
ATOM 2527 O O . MET B 1 80 ? 23.188 -5.945 -13.133 1 92.25 80 MET B O 1
ATOM 2531 N N . LYS B 1 81 ? 22.438 -6.473 -15.172 1 88.38 81 LYS B N 1
ATOM 2532 C CA . LYS B 1 81 ? 23.5 -5.754 -15.867 1 88.38 81 LYS B CA 1
ATOM 2533 C C . LYS B 1 81 ? 22.938 -4.57 -16.656 1 88.38 81 LYS B C 1
ATOM 2535 O O . LYS B 1 81 ? 21.719 -4.414 -16.75 1 88.38 81 LYS B O 1
ATOM 2540 N N . GLY B 1 82 ? 23.781 -3.676 -17.031 1 90.19 82 GLY B N 1
ATOM 2541 C CA . GLY B 1 82 ? 23.359 -2.566 -17.875 1 90.19 82 GLY B CA 1
ATOM 2542 C C . GLY B 1 82 ? 22.625 -1.479 -17.109 1 90.19 82 GLY B C 1
ATOM 2543 O O . GLY B 1 82 ? 23.078 -1.064 -16.031 1 90.19 82 GLY B O 1
ATOM 2544 N N . GLU B 1 83 ? 21.484 -0.946 -17.672 1 84.44 83 GLU B N 1
ATOM 2545 C CA . GLU B 1 83 ? 20.734 0.162 -17.094 1 84.44 83 GLU B CA 1
ATOM 2546 C C . GLU B 1 83 ? 20.047 -0.26 -15.797 1 84.44 83 GLU B C 1
ATOM 2548 O O . GLU B 1 83 ? 19.766 0.579 -14.945 1 84.44 83 GLU B O 1
ATOM 2553 N N . ASP B 1 84 ? 19.922 -1.552 -15.586 1 87.5 84 ASP B N 1
ATOM 2554 C CA . ASP B 1 84 ? 19.234 -2.092 -14.43 1 87.5 84 ASP B CA 1
ATOM 2555 C C . ASP B 1 84 ? 20.203 -2.727 -13.445 1 87.5 84 ASP B C 1
ATOM 2557 O O . ASP B 1 84 ? 19.859 -3.67 -12.727 1 87.5 84 ASP B O 1
ATOM 2561 N N . LYS B 1 85 ? 21.438 -2.191 -13.391 1 85.94 85 LYS B N 1
ATOM 2562 C CA . LYS B 1 85 ? 22.531 -2.816 -12.656 1 85.94 85 LYS B CA 1
ATOM 2563 C C . LYS B 1 85 ? 22.234 -2.834 -11.156 1 85.94 85 LYS B C 1
ATOM 2565 O O . LYS B 1 85 ? 22.812 -3.641 -10.422 1 85.94 85 LYS B O 1
ATOM 2570 N N . ASP B 1 86 ? 21.406 -2.078 -10.648 1 89 86 ASP B N 1
ATOM 2571 C CA . ASP B 1 86 ? 21.156 -1.979 -9.219 1 89 86 ASP B CA 1
ATOM 2572 C C . ASP B 1 86 ? 20 -2.881 -8.797 1 89 86 ASP B C 1
ATOM 2574 O O . ASP B 1 86 ? 19.703 -3.01 -7.605 1 89 86 ASP B O 1
ATOM 2578 N N . LEU B 1 87 ? 19.406 -3.566 -9.758 1 95.19 87 LEU B N 1
ATOM 2579 C CA . LEU B 1 87 ? 18.281 -4.438 -9.438 1 95.19 87 LEU B CA 1
ATOM 2580 C C . LEU B 1 87 ? 18.766 -5.809 -8.984 1 95.19 87 LEU B C 1
ATOM 2582 O O . LEU B 1 87 ? 19.594 -6.438 -9.656 1 95.19 87 LEU B O 1
ATOM 2586 N N . GLU B 1 88 ? 18.359 -6.27 -7.867 1 96.25 88 GLU B N 1
ATOM 2587 C CA . GLU B 1 88 ? 18.625 -7.633 -7.418 1 96.25 88 GLU B CA 1
ATOM 2588 C C . GLU B 1 88 ? 17.797 -8.648 -8.203 1 96.25 88 GLU B C 1
ATOM 2590 O O . GLU B 1 88 ? 16.609 -8.414 -8.477 1 96.25 88 GLU B O 1
ATOM 2595 N N . VAL B 1 89 ? 18.422 -9.781 -8.555 1 96.75 89 VAL B N 1
ATOM 2596 C CA . VAL B 1 89 ? 17.781 -10.75 -9.438 1 96.75 89 VAL B CA 1
ATOM 2597 C C . VAL B 1 89 ? 17.188 -11.891 -8.617 1 96.75 89 VAL B C 1
ATOM 2599 O O . VAL B 1 89 ? 17.828 -12.414 -7.707 1 96.75 89 VAL B O 1
ATOM 2602 N N . ILE B 1 90 ? 16 -12.242 -8.875 1 97.06 90 ILE B N 1
ATOM 2603 C CA . ILE B 1 90 ? 15.344 -13.445 -8.367 1 97.06 90 ILE B CA 1
ATOM 2604 C C . ILE B 1 90 ? 14.945 -14.344 -9.531 1 97.06 90 ILE B C 1
ATOM 2606 O O . ILE B 1 90 ? 14.07 -13.992 -10.328 1 97.06 90 ILE B O 1
ATOM 2610 N N . ARG B 1 91 ? 15.5 -15.492 -9.609 1 96.94 91 ARG B N 1
ATOM 2611 C CA . ARG B 1 91 ? 15.156 -16.422 -10.672 1 96.94 91 ARG B CA 1
ATOM 2612 C C . ARG B 1 91 ? 14.023 -17.359 -10.25 1 96.94 91 ARG B C 1
ATOM 2614 O O . ARG B 1 91 ? 14.07 -17.953 -9.18 1 96.94 91 ARG B O 1
ATOM 2621 N N . VAL B 1 92 ? 13.047 -17.422 -11.078 1 97.81 92 VAL B N 1
ATOM 2622 C CA . VAL B 1 92 ? 11.914 -18.297 -10.805 1 97.81 92 VAL B CA 1
ATOM 2623 C C . VAL B 1 92 ? 11.562 -19.094 -12.062 1 97.81 92 VAL B C 1
ATOM 2625 O O . VAL B 1 92 ? 10.461 -18.953 -12.602 1 97.81 92 VAL B O 1
ATOM 2628 N N . PRO B 1 93 ? 12.359 -20.062 -12.398 1 97.31 93 PRO B N 1
ATOM 2629 C CA . PRO B 1 93 ? 12.164 -20.812 -13.633 1 97.31 93 PRO B CA 1
ATOM 2630 C C . PRO B 1 93 ? 10.875 -21.625 -13.625 1 97.31 93 PRO B C 1
ATOM 2632 O O . PRO B 1 93 ? 10.352 -21.984 -14.688 1 97.31 93 PRO B O 1
ATOM 2635 N N . ASP B 1 94 ? 10.375 -21.953 -12.477 1 96.44 94 ASP B N 1
ATOM 2636 C CA . ASP B 1 94 ? 9.227 -22.844 -12.344 1 96.44 94 ASP B CA 1
ATOM 2637 C C . ASP B 1 94 ? 7.914 -22.078 -12.422 1 96.44 94 ASP B C 1
ATOM 2639 O O . ASP B 1 94 ? 6.832 -22.672 -12.352 1 96.44 94 ASP B O 1
ATOM 2643 N N . ILE B 1 95 ? 7.957 -20.812 -12.562 1 97.5 95 ILE B N 1
ATOM 2644 C CA . ILE B 1 95 ? 6.762 -19.969 -12.656 1 97.5 95 ILE B CA 1
ATOM 2645 C C . ILE B 1 95 ? 6.789 -19.172 -13.953 1 97.5 95 ILE B C 1
ATOM 2647 O O . ILE B 1 95 ? 7.75 -18.438 -14.219 1 97.5 95 ILE B O 1
ATOM 2651 N N . THR B 1 96 ? 5.742 -19.312 -14.766 1 97.19 96 THR B N 1
ATOM 2652 C CA . THR B 1 96 ? 5.676 -18.578 -16.016 1 97.19 96 THR B CA 1
ATOM 2653 C C . THR B 1 96 ? 5.52 -17.078 -15.773 1 97.19 96 THR B C 1
ATOM 2655 O O . THR B 1 96 ? 5.043 -16.672 -14.711 1 97.19 96 THR B O 1
ATOM 2658 N N . SER B 1 97 ? 5.895 -16.266 -16.797 1 98 97 SER B N 1
ATOM 2659 C CA . SER B 1 97 ? 5.75 -14.82 -16.672 1 98 97 SER B CA 1
ATOM 2660 C C . SER B 1 97 ? 4.289 -14.422 -16.5 1 98 97 SER B C 1
ATOM 2662 O O . SER B 1 97 ? 3.975 -13.508 -15.742 1 98 97 SER B O 1
ATOM 2664 N N . GLU B 1 98 ? 3.459 -15.094 -17.172 1 97.44 98 GLU B N 1
ATOM 2665 C CA . GLU B 1 98 ? 2.033 -14.789 -17.062 1 97.44 98 GLU B CA 1
ATOM 2666 C C . GLU B 1 98 ? 1.514 -15.023 -15.656 1 97.44 98 GLU B C 1
ATOM 2668 O O . GLU B 1 98 ? 0.851 -14.156 -15.078 1 97.44 98 GLU B O 1
ATOM 2673 N N . ALA B 1 99 ? 1.767 -16.156 -15.07 1 97.5 99 ALA B N 1
ATOM 2674 C CA . ALA B 1 99 ? 1.322 -16.469 -13.719 1 97.5 99 ALA B CA 1
ATOM 2675 C C . ALA B 1 99 ? 1.901 -15.492 -12.703 1 97.5 99 ALA B C 1
ATOM 2677 O O . ALA B 1 99 ? 1.197 -15.031 -11.797 1 97.5 99 ALA B O 1
ATOM 2678 N N . LEU B 1 100 ? 3.176 -15.188 -12.922 1 98.5 100 LEU B N 1
ATOM 2679 C CA . LEU B 1 100 ? 3.838 -14.266 -12 1 98.5 100 LEU B CA 1
ATOM 2680 C C . LEU B 1 100 ? 3.182 -12.891 -12.047 1 98.5 100 LEU B C 1
ATOM 2682 O O . LEU B 1 100 ? 3.018 -12.242 -11.008 1 98.5 100 LEU B O 1
ATOM 2686 N N . ASN B 1 101 ? 2.848 -12.484 -13.227 1 97.75 101 ASN B N 1
ATOM 2687 C CA . ASN B 1 101 ? 2.168 -11.203 -13.367 1 97.75 101 ASN B CA 1
ATOM 2688 C C . ASN B 1 101 ? 0.862 -11.172 -12.578 1 97.75 101 ASN B C 1
ATOM 2690 O O . ASN B 1 101 ? 0.529 -10.164 -11.953 1 97.75 101 ASN B O 1
ATOM 2694 N N . HIS B 1 102 ? 0.075 -12.234 -12.617 1 98.06 102 HIS B N 1
ATOM 2695 C CA . HIS B 1 102 ? -1.147 -12.32 -11.828 1 98.06 102 HIS B CA 1
ATOM 2696 C C . HIS B 1 102 ? -0.844 -12.258 -10.336 1 98.06 102 HIS B C 1
ATOM 2698 O O . HIS B 1 102 ? -1.537 -11.562 -9.586 1 98.06 102 HIS B O 1
ATOM 2704 N N . VAL B 1 103 ? 0.181 -12.953 -9.953 1 98.44 103 VAL B N 1
ATOM 2705 C CA . VAL B 1 103 ? 0.593 -12.992 -8.555 1 98.44 103 VAL B CA 1
ATOM 2706 C C . VAL B 1 103 ? 0.99 -11.586 -8.094 1 98.44 103 VAL B C 1
ATOM 2708 O O . VAL B 1 103 ? 0.521 -11.109 -7.055 1 98.44 103 VAL B O 1
ATOM 2711 N N . LEU B 1 104 ? 1.831 -10.93 -8.898 1 98.44 104 LEU B N 1
ATOM 2712 C CA . LEU B 1 104 ? 2.328 -9.609 -8.523 1 98.44 104 LEU B CA 1
ATOM 2713 C C . LEU B 1 104 ? 1.208 -8.578 -8.555 1 98.44 104 LEU B C 1
ATOM 2715 O O . LEU B 1 104 ? 1.158 -7.684 -7.703 1 98.44 104 LEU B O 1
ATOM 2719 N N . THR B 1 105 ? 0.338 -8.688 -9.5 1 97.44 105 THR B N 1
ATOM 2720 C CA . THR B 1 105 ? -0.819 -7.801 -9.508 1 97.44 105 THR B CA 1
ATOM 2721 C C . THR B 1 105 ? -1.604 -7.926 -8.203 1 97.44 105 THR B C 1
ATOM 2723 O O . THR B 1 105 ? -2.023 -6.918 -7.625 1 97.44 105 THR B O 1
ATOM 2726 N N . TYR B 1 106 ? -1.796 -9.109 -7.73 1 97.75 106 TYR B N 1
ATOM 2727 C CA . TYR B 1 106 ? -2.479 -9.328 -6.461 1 97.75 106 TYR B CA 1
ATOM 2728 C C . TYR B 1 106 ? -1.7 -8.711 -5.305 1 97.75 106 TYR B C 1
ATOM 2730 O O . TYR B 1 106 ? -2.285 -8.078 -4.426 1 97.75 106 TYR B O 1
ATOM 2738 N N . ILE B 1 107 ? -0.446 -8.938 -5.312 1 97.94 107 ILE B N 1
ATOM 2739 C CA . ILE B 1 107 ? 0.419 -8.445 -4.246 1 97.94 107 ILE B CA 1
ATOM 2740 C C . ILE B 1 107 ? 0.31 -6.926 -4.152 1 97.94 107 ILE B C 1
ATOM 2742 O O . ILE B 1 107 ? 0.278 -6.363 -3.057 1 97.94 107 ILE B O 1
ATOM 2746 N N . TYR B 1 108 ? 0.17 -6.223 -5.254 1 97.5 108 TYR B N 1
ATOM 2747 C CA . TYR B 1 108 ? 0.19 -4.766 -5.293 1 97.5 108 TYR B CA 1
ATOM 2748 C C . TYR B 1 108 ? -1.211 -4.195 -5.109 1 97.5 108 TYR B C 1
ATOM 2750 O O . TYR B 1 108 ? -1.371 -3.02 -4.777 1 97.5 108 TYR B O 1
ATOM 2758 N N . SER B 1 109 ? -2.232 -4.965 -5.316 1 95.62 109 SER B N 1
ATOM 2759 C CA . SER B 1 109 ? -3.557 -4.359 -5.375 1 95.62 109 SER B CA 1
ATOM 2760 C C . SER B 1 109 ? -4.574 -5.168 -4.578 1 95.62 109 SER B C 1
ATOM 2762 O O . SER B 1 109 ? -5.676 -4.695 -4.305 1 95.62 109 SER B O 1
ATOM 2764 N N . GLU B 1 110 ? -4.203 -6.395 -4.254 1 95.31 110 GLU B N 1
ATOM 2765 C CA . GLU B 1 110 ? -5.078 -7.348 -3.578 1 95.31 110 GLU B CA 1
ATOM 2766 C C . GLU B 1 110 ? -6.289 -7.691 -4.445 1 95.31 110 GLU B C 1
ATOM 2768 O O . GLU B 1 110 ? -7.348 -8.047 -3.926 1 95.31 110 GLU B O 1
ATOM 2773 N N . LYS B 1 111 ? -6.129 -7.496 -5.734 1 94.88 111 LYS B N 1
ATOM 2774 C CA . LYS B 1 111 ? -7.094 -7.934 -6.742 1 94.88 111 LYS B CA 1
ATOM 2775 C C . LYS B 1 111 ? -6.449 -8.891 -7.742 1 94.88 111 LYS B C 1
ATOM 2777 O O . LYS B 1 111 ? -5.25 -8.797 -8.016 1 94.88 111 LYS B O 1
ATOM 2782 N N . VAL B 1 112 ? -7.273 -9.82 -8.172 1 95.25 112 VAL B N 1
ATOM 2783 C CA . VAL B 1 112 ? -6.734 -10.75 -9.164 1 95.25 112 VAL B CA 1
ATOM 2784 C C . VAL B 1 112 ? -7.828 -11.133 -10.164 1 95.25 112 VAL B C 1
ATOM 2786 O O . VAL B 1 112 ? -8.992 -11.281 -9.789 1 95.25 112 VAL B O 1
ATOM 2789 N N . GLU B 1 113 ? -7.438 -11.102 -11.328 1 95.25 113 GLU B N 1
ATOM 2790 C CA . GLU B 1 113 ? -8.297 -11.625 -12.391 1 95.25 113 GLU B CA 1
ATOM 2791 C C . GLU B 1 113 ? -7.84 -13.008 -12.836 1 95.25 113 GLU B C 1
ATOM 2793 O O . GLU B 1 113 ? -6.727 -13.18 -13.336 1 95.25 113 GLU B O 1
ATOM 2798 N N . LEU B 1 114 ? -8.734 -13.945 -12.672 1 96.69 114 LEU B N 1
ATOM 2799 C CA . LEU B 1 114 ? -8.352 -15.328 -12.938 1 96.69 114 LEU B CA 1
ATOM 2800 C C . LEU B 1 114 ? -9.156 -15.914 -14.094 1 96.69 114 LEU B C 1
ATOM 2802 O O . LEU B 1 114 ? -10.258 -15.438 -14.383 1 96.69 114 LEU B O 1
ATOM 2806 N N . GLU B 1 115 ? -8.57 -16.797 -14.75 1 94.19 115 GLU B N 1
ATOM 2807 C CA . GLU B 1 115 ? -9.164 -17.656 -15.773 1 94.19 115 GLU B CA 1
ATOM 2808 C C . GLU B 1 115 ? -8.812 -19.125 -15.539 1 94.19 115 GLU B C 1
ATOM 2810 O O . GLU B 1 115 ? -7.836 -19.438 -14.859 1 94.19 115 GLU B O 1
ATOM 2815 N N . ILE B 1 116 ? -9.547 -20.047 -16.125 1 88.62 116 ILE B N 1
ATOM 2816 C CA . ILE B 1 116 ? -9.406 -21.469 -15.898 1 88.62 116 ILE B CA 1
ATOM 2817 C C . ILE B 1 116 ? -8.023 -21.938 -16.359 1 88.62 116 ILE B C 1
ATOM 2819 O O . ILE B 1 116 ? -7.402 -22.797 -15.719 1 88.62 116 ILE B O 1
ATOM 2823 N N . ASN B 1 117 ? -7.504 -21.391 -17.359 1 88.31 117 ASN B N 1
ATOM 2824 C CA . ASN B 1 117 ? -6.27 -21.891 -17.969 1 88.31 117 ASN B CA 1
ATOM 2825 C C . ASN B 1 117 ? -5.043 -21.438 -17.188 1 88.31 117 ASN B C 1
ATOM 2827 O O . ASN B 1 117 ? -3.947 -21.953 -17.375 1 88.31 117 ASN B O 1
ATOM 2831 N N . ILE B 1 118 ? -5.227 -20.484 -16.219 1 94.12 118 ILE B N 1
ATOM 2832 C CA . ILE B 1 118 ? -4.051 -19.922 -15.555 1 94.12 118 ILE B CA 1
ATOM 2833 C C . ILE B 1 118 ? -4.145 -20.141 -14.047 1 94.12 118 ILE B C 1
ATOM 2835 O O . ILE B 1 118 ? -3.148 -20.031 -13.336 1 94.12 118 ILE B O 1
ATOM 2839 N N . VAL B 1 119 ? -5.305 -20.453 -13.555 1 95.06 119 VAL B N 1
ATOM 2840 C CA . VAL B 1 119 ? -5.613 -20.422 -12.125 1 95.06 119 VAL B CA 1
ATOM 2841 C C . VAL B 1 119 ? -4.699 -21.391 -11.383 1 95.06 119 VAL B C 1
ATOM 2843 O O . VAL B 1 119 ? -4.238 -21.094 -10.273 1 95.06 119 VAL B O 1
ATOM 2846 N N . PHE B 1 120 ? -4.352 -22.5 -11.93 1 91.31 120 PHE B N 1
ATOM 2847 C CA . PHE B 1 120 ? -3.539 -23.469 -11.219 1 91.31 120 PHE B CA 1
ATOM 2848 C C . PHE B 1 120 ? -2.088 -23.016 -11.141 1 91.31 120 PHE B C 1
ATOM 2850 O O . PHE B 1 120 ? -1.4 -23.281 -10.148 1 91.31 120 PHE B O 1
ATOM 2857 N N . ASN B 1 121 ? -1.618 -22.422 -12.195 1 94.06 121 ASN B N 1
ATOM 2858 C CA . ASN B 1 121 ? -0.282 -21.844 -12.164 1 94.06 121 ASN B CA 1
ATOM 2859 C C . ASN B 1 121 ? -0.177 -20.734 -11.109 1 94.06 121 ASN B C 1
ATOM 2861 O O . ASN B 1 121 ? 0.825 -20.656 -10.391 1 94.06 121 ASN B O 1
ATOM 2865 N N . VAL B 1 122 ? -1.193 -19.969 -10.992 1 97.06 122 VAL B N 1
ATOM 2866 C CA . VAL B 1 122 ? -1.238 -18.906 -9.992 1 97.06 122 VAL B CA 1
ATOM 2867 C C . VAL B 1 122 ? -1.323 -19.516 -8.594 1 97.06 122 VAL B C 1
ATOM 2869 O O . VAL B 1 122 ? -0.641 -19.047 -7.672 1 97.06 122 VAL B O 1
ATOM 2872 N N . LEU B 1 123 ? -2.141 -20.516 -8.484 1 94.06 123 LEU B N 1
ATOM 2873 C CA . LEU B 1 123 ? -2.283 -21.203 -7.199 1 94.06 123 LEU B CA 1
ATOM 2874 C C . LEU B 1 123 ? -0.951 -21.781 -6.742 1 94.06 123 LEU B C 1
ATOM 2876 O O . LEU B 1 123 ? -0.59 -21.688 -5.57 1 94.06 123 LEU B O 1
ATOM 2880 N N . TYR B 1 124 ? -0.268 -22.391 -7.633 1 93.25 124 TYR B N 1
ATOM 2881 C CA . TYR B 1 124 ? 1.055 -22.922 -7.336 1 93.25 124 TYR B CA 1
ATOM 2882 C C . TYR B 1 124 ? 1.976 -21.844 -6.793 1 93.25 124 TYR B C 1
ATOM 2884 O O . TYR B 1 124 ? 2.615 -22.016 -5.754 1 93.25 124 TYR B O 1
ATOM 2892 N N . ALA B 1 125 ? 2.037 -20.766 -7.441 1 97 125 ALA B N 1
ATOM 2893 C CA . ALA B 1 125 ? 2.889 -19.656 -7.027 1 97 125 ALA B CA 1
ATOM 2894 C C . ALA B 1 125 ? 2.436 -19.094 -5.688 1 97 125 ALA B C 1
ATOM 2896 O O . ALA B 1 125 ? 3.264 -18.734 -4.848 1 97 125 ALA B O 1
ATOM 2897 N N . ALA B 1 126 ? 1.128 -19 -5.527 1 96.12 126 ALA B N 1
ATOM 2898 C CA . ALA B 1 126 ? 0.572 -18.5 -4.27 1 96.12 126 ALA B CA 1
ATOM 2899 C C . ALA B 1 126 ? 1.003 -19.375 -3.098 1 96.12 126 ALA B C 1
ATOM 2901 O O . ALA B 1 126 ? 1.362 -18.875 -2.033 1 96.12 126 ALA B O 1
ATOM 2902 N N . LYS B 1 127 ? 0.986 -20.656 -3.301 1 92.5 127 LYS B N 1
ATOM 2903 C CA . LYS B 1 127 ? 1.423 -21.594 -2.27 1 92.5 127 LYS B CA 1
ATOM 2904 C C . LYS B 1 127 ? 2.926 -21.484 -2.027 1 92.5 127 LYS B C 1
ATOM 2906 O O . LYS B 1 127 ? 3.373 -21.453 -0.879 1 92.5 127 LYS B O 1
ATOM 2911 N N . LYS B 1 128 ? 3.643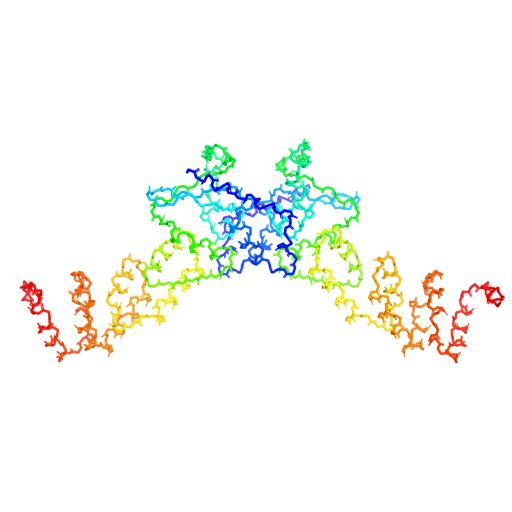 -21.391 -3.041 1 95.44 128 LYS B N 1
ATOM 2912 C CA . LYS B 1 128 ? 5.098 -21.297 -2.98 1 95.44 128 LYS B CA 1
ATOM 2913 C C . LYS B 1 128 ? 5.535 -20.094 -2.145 1 95.44 128 LYS B C 1
ATOM 2915 O O . LYS B 1 128 ? 6.492 -20.172 -1.378 1 95.44 128 LYS B O 1
ATOM 2920 N N . TYR B 1 129 ? 4.828 -19.031 -2.281 1 96.88 129 TYR B N 1
ATOM 2921 C CA . TYR B 1 129 ? 5.238 -17.797 -1.618 1 96.88 129 TYR B CA 1
ATOM 2922 C C . TYR B 1 129 ? 4.352 -17.5 -0.417 1 96.88 129 TYR B C 1
ATOM 2924 O O . TYR B 1 129 ? 4.367 -16.391 0.117 1 96.88 129 TYR B O 1
ATOM 2932 N N . LEU B 1 130 ? 3.506 -18.453 -0.075 1 94.69 130 LEU B N 1
ATOM 2933 C CA . LEU B 1 130 ? 2.674 -18.391 1.122 1 94.69 130 LEU B CA 1
ATOM 2934 C C . LEU B 1 130 ? 1.762 -17.172 1.088 1 94.69 130 LEU B C 1
ATOM 2936 O O . LEU B 1 130 ? 1.688 -16.422 2.062 1 94.69 130 LEU B O 1
ATOM 2940 N N . LEU B 1 131 ? 1.14 -16.969 -0.033 1 95.88 131 LEU B N 1
ATOM 2941 C CA . LEU B 1 131 ? 0.132 -15.922 -0.185 1 95.88 131 LEU B CA 1
ATOM 2942 C C . LEU B 1 131 ? -1.268 -16.484 0.057 1 95.88 131 LEU B C 1
ATOM 2944 O O . LEU B 1 131 ? -2.002 -16.766 -0.894 1 95.88 131 LEU B O 1
ATOM 2948 N N . THR B 1 132 ? -1.644 -16.5 1.304 1 92.31 132 THR B N 1
ATOM 2949 C CA . THR B 1 132 ? -2.859 -17.203 1.716 1 92.31 132 THR B CA 1
ATOM 2950 C C . THR B 1 132 ? -4.094 -16.547 1.104 1 92.31 132 THR B C 1
ATOM 2952 O O . THR B 1 132 ? -5.039 -17.219 0.714 1 92.31 132 THR B O 1
ATOM 2955 N N . GLY B 1 133 ? -4.086 -15.211 1.092 1 93.56 133 GLY B N 1
ATOM 2956 C CA . GLY B 1 133 ? -5.211 -14.523 0.474 1 93.56 133 GLY B CA 1
ATOM 2957 C C . GLY B 1 133 ? -5.398 -14.883 -0.988 1 93.56 133 GLY B C 1
ATOM 2958 O O . GLY B 1 133 ? -6.523 -15.086 -1.444 1 93.56 133 GLY B O 1
ATOM 2959 N N . LEU B 1 134 ? -4.363 -14.953 -1.687 1 96.19 134 LEU B N 1
ATOM 2960 C CA . LEU B 1 134 ? -4.418 -15.305 -3.102 1 96.19 134 LEU B CA 1
ATOM 2961 C C . LEU B 1 134 ? -4.836 -16.766 -3.285 1 96.19 134 LEU B C 1
ATOM 2963 O O . LEU B 1 134 ? -5.574 -17.094 -4.215 1 96.19 134 LEU B O 1
ATOM 2967 N N . GLU B 1 135 ? -4.355 -17.656 -2.424 1 92.81 135 GLU B N 1
ATOM 2968 C CA . GLU B 1 135 ? -4.793 -19.047 -2.449 1 92.81 135 GLU B CA 1
ATOM 2969 C C . GLU B 1 135 ? -6.312 -19.141 -2.32 1 92.81 135 GLU B C 1
ATOM 2971 O O . GLU B 1 135 ? -6.953 -19.906 -3.053 1 92.81 135 GLU B O 1
ATOM 2976 N N . ARG B 1 136 ? -6.762 -18.391 -1.444 1 91.38 136 ARG B N 1
ATOM 2977 C CA . ARG B 1 136 ? -8.203 -18.406 -1.21 1 91.38 136 ARG B CA 1
ATOM 2978 C C . ARG B 1 136 ? -8.961 -17.891 -2.432 1 91.38 136 ARG B C 1
ATOM 2980 O O . ARG B 1 136 ? -10.016 -18.422 -2.777 1 91.38 136 ARG B O 1
ATOM 2987 N N . GLU B 1 137 ? -8.477 -16.844 -3.021 1 94.81 137 GLU B N 1
ATOM 2988 C CA . GLU B 1 137 ? -9.117 -16.312 -4.219 1 94.81 137 GLU B CA 1
ATOM 2989 C C . GLU B 1 137 ? -9.141 -17.344 -5.34 1 94.81 137 GLU B C 1
ATOM 2991 O O . GLU B 1 137 ? -10.133 -17.453 -6.066 1 94.81 137 GLU B O 1
ATOM 2996 N N . CYS B 1 138 ? -8.062 -18.047 -5.512 1 94.06 138 CYS B N 1
ATOM 2997 C CA . CYS B 1 138 ? -7.992 -19.094 -6.527 1 94.06 138 CYS B CA 1
ATOM 2998 C C . CYS B 1 138 ? -8.977 -20.203 -6.227 1 94.06 138 CYS B C 1
ATOM 3000 O O . CYS B 1 138 ? -9.672 -20.688 -7.125 1 94.06 138 CYS B O 1
ATOM 3002 N N . ALA B 1 139 ? -9.008 -20.609 -4.973 1 88.25 139 ALA B N 1
ATOM 3003 C CA . ALA B 1 139 ? -9.938 -21.656 -4.551 1 88.25 139 ALA B CA 1
ATOM 3004 C C . ALA B 1 139 ? -11.383 -21.234 -4.809 1 88.25 139 ALA B C 1
ATOM 3006 O O . ALA B 1 139 ? -12.172 -22.016 -5.344 1 88.25 139 ALA B O 1
ATOM 3007 N N . LYS B 1 140 ? -11.664 -20.078 -4.426 1 91.5 140 LYS B N 1
ATOM 3008 C CA . LYS B 1 140 ? -13.008 -19.562 -4.629 1 91.5 140 LYS B CA 1
ATOM 3009 C C . LYS B 1 140 ? -13.359 -19.516 -6.113 1 91.5 140 LYS B C 1
ATOM 3011 O O . LYS B 1 140 ? -14.477 -19.859 -6.504 1 91.5 140 LYS B O 1
ATOM 3016 N N . PHE B 1 141 ? -12.492 -19.062 -6.898 1 95.56 141 PHE B N 1
ATOM 3017 C CA . PHE B 1 141 ? -12.688 -19 -8.344 1 95.56 141 PHE B CA 1
ATOM 3018 C C . PHE B 1 141 ? -13.016 -20.375 -8.906 1 95.56 141 PHE B C 1
ATOM 3020 O O . PHE B 1 141 ? -13.953 -20.516 -9.688 1 95.56 141 PHE B O 1
ATOM 3027 N N . LEU B 1 142 ? -12.242 -21.328 -8.531 1 91.5 142 LEU B N 1
ATOM 3028 C CA . LEU B 1 142 ? -12.414 -22.688 -9.023 1 91.5 142 LEU B CA 1
ATOM 3029 C C . LEU B 1 142 ? -13.75 -23.281 -8.57 1 91.5 142 LEU B C 1
ATOM 3031 O O . LEU B 1 142 ? -14.43 -23.953 -9.336 1 91.5 142 LEU B O 1
ATOM 3035 N N . GLU B 1 143 ? -14.094 -23 -7.355 1 87.19 143 GLU B N 1
ATOM 3036 C CA . GLU B 1 143 ? -15.375 -23.453 -6.828 1 87.19 143 GLU B CA 1
ATOM 3037 C C . GLU B 1 143 ? -16.547 -22.844 -7.613 1 87.19 143 GLU B C 1
ATOM 3039 O O . GLU B 1 143 ? -17.547 -23.516 -7.844 1 87.19 143 GLU B O 1
ATOM 3044 N N . ASP B 1 144 ? -16.375 -21.656 -7.965 1 91.38 144 ASP B N 1
ATOM 3045 C CA . ASP B 1 144 ? -17.422 -20.938 -8.664 1 91.38 144 ASP B CA 1
ATOM 3046 C C . ASP B 1 144 ? -17.531 -21.391 -10.125 1 91.38 144 ASP B C 1
ATOM 3048 O O . ASP B 1 144 ? -18.594 -21.312 -10.727 1 91.38 144 ASP B O 1
ATOM 3052 N N . LYS B 1 145 ? -16.484 -21.828 -10.664 1 92.69 145 LYS B N 1
ATOM 3053 C CA . LYS B 1 145 ? -16.438 -22.062 -12.102 1 92.69 145 LYS B CA 1
ATOM 3054 C C . LYS B 1 145 ? -16.578 -23.547 -12.43 1 92.69 145 LYS B C 1
ATOM 3056 O O . LYS B 1 145 ? -16.906 -23.906 -13.562 1 92.69 145 LYS B O 1
ATOM 3061 N N . VAL B 1 146 ? -16.312 -24.375 -11.469 1 91.06 146 VAL B N 1
ATOM 3062 C CA . VAL B 1 146 ? -16.344 -25.812 -11.727 1 91.06 146 VAL B CA 1
ATOM 3063 C C . VAL B 1 146 ? -17.781 -26.25 -12.062 1 91.06 146 VAL B C 1
ATOM 3065 O O . VAL B 1 146 ? -18.734 -25.781 -11.43 1 91.06 146 VAL B O 1
ATOM 3068 N N . ASP B 1 147 ? -17.906 -26.984 -13.141 1 89.81 147 ASP B N 1
ATOM 3069 C CA . ASP B 1 147 ? -19.188 -27.562 -13.562 1 89.81 147 ASP B CA 1
ATOM 3070 C C . ASP B 1 147 ? -18.984 -28.906 -14.25 1 89.81 147 ASP B C 1
ATOM 3072 O O . ASP B 1 147 ? -17.875 -29.438 -14.242 1 89.81 147 ASP B O 1
ATOM 3076 N N . ALA B 1 148 ? -20.078 -29.469 -14.742 1 87.75 148 ALA B N 1
ATOM 3077 C CA . ALA B 1 148 ? -20.031 -30.812 -15.32 1 87.75 148 ALA B CA 1
ATOM 3078 C C . ALA B 1 148 ? -19.125 -30.844 -16.547 1 87.75 148 ALA B C 1
ATOM 3080 O O . ALA B 1 148 ? -18.531 -31.891 -16.844 1 87.75 148 ALA B O 1
ATOM 3081 N N . GLU B 1 149 ? -18.984 -29.75 -17.203 1 87.62 149 GLU B N 1
ATOM 3082 C CA . GLU B 1 149 ? -18.219 -29.703 -18.453 1 87.62 149 GLU B CA 1
ATOM 3083 C C . GLU B 1 149 ? -16.719 -29.672 -18.172 1 87.62 149 GLU B C 1
ATOM 3085 O O . GLU B 1 149 ? -15.93 -30.266 -18.922 1 87.62 149 GLU B O 1
ATOM 3090 N N . ASN B 1 150 ? -16.344 -29.062 -17.031 1 90.44 150 ASN B N 1
ATOM 3091 C CA . ASN B 1 150 ? -14.914 -28.859 -16.828 1 90.44 150 ASN B CA 1
ATOM 3092 C C . ASN B 1 150 ? -14.422 -29.609 -15.578 1 90.44 150 ASN B C 1
ATOM 3094 O O . ASN B 1 150 ? -13.234 -29.547 -15.242 1 90.44 150 ASN B O 1
ATOM 3098 N N . VAL B 1 151 ? -15.234 -30.312 -14.93 1 90.69 151 VAL B N 1
ATOM 3099 C CA . VAL B 1 151 ? -14.953 -30.938 -13.641 1 90.69 151 VAL B CA 1
ATOM 3100 C C . VAL B 1 151 ? -13.812 -31.938 -13.789 1 90.69 151 VAL B C 1
ATOM 3102 O O . VAL B 1 151 ? -12.984 -32.094 -12.883 1 90.69 151 VAL B O 1
ATOM 3105 N N . CYS B 1 152 ? -13.758 -32.625 -14.891 1 86.25 152 CYS B N 1
ATOM 3106 C CA . CYS B 1 152 ? -12.711 -33.625 -15.086 1 86.25 152 CYS B CA 1
ATOM 3107 C C . CYS B 1 152 ? -11.344 -32.969 -15.18 1 86.25 152 CYS B C 1
ATOM 3109 O O . CYS B 1 152 ? -10.375 -33.438 -14.578 1 86.25 152 CYS B O 1
ATOM 3111 N N . TYR B 1 153 ? -11.289 -31.969 -15.883 1 86.31 153 TYR B N 1
ATOM 3112 C CA . TYR B 1 153 ? -10.039 -31.219 -15.984 1 86.31 153 TYR B CA 1
ATOM 3113 C C . TYR B 1 153 ? -9.625 -30.656 -14.633 1 86.31 153 TYR B C 1
ATOM 3115 O O . TYR B 1 153 ? -8.469 -30.781 -14.227 1 86.31 153 TYR B O 1
ATOM 3123 N N . ILE B 1 154 ? -10.539 -30.078 -13.938 1 89.69 154 ILE B N 1
ATOM 3124 C CA . ILE B 1 154 ? -10.266 -29.453 -12.641 1 89.69 154 ILE B CA 1
ATOM 3125 C C . ILE B 1 154 ? -9.844 -30.516 -11.633 1 89.69 154 ILE B C 1
ATOM 3127 O O . ILE B 1 154 ? -8.945 -30.281 -10.828 1 89.69 154 ILE B O 1
ATOM 3131 N N . LEU B 1 155 ? -10.469 -31.641 -11.734 1 88.06 155 LEU B N 1
ATOM 3132 C CA . LEU B 1 155 ? -10.102 -32.75 -10.852 1 88.06 155 LEU B CA 1
ATOM 3133 C C . LEU B 1 155 ? -8.664 -33.188 -11.102 1 88.06 155 LEU B C 1
ATOM 3135 O O . LEU B 1 155 ? -7.895 -33.375 -10.156 1 88.06 155 LEU B O 1
ATOM 3139 N N . THR B 1 156 ? -8.336 -33.344 -12.359 1 86.06 156 THR B N 1
ATOM 3140 C CA . THR B 1 156 ? -6.977 -33.719 -12.719 1 86.06 156 THR B CA 1
ATOM 3141 C C . THR B 1 156 ? -5.965 -32.75 -12.141 1 86.06 156 THR B C 1
ATOM 3143 O O . THR B 1 156 ? -4.961 -33.156 -11.555 1 86.06 156 THR B O 1
ATOM 3146 N N . GLN B 1 157 ? -6.25 -31.469 -12.25 1 87 157 GLN B N 1
ATOM 3147 C CA . GLN B 1 157 ? -5.352 -30.438 -11.75 1 87 157 GLN B CA 1
ATOM 3148 C C . GLN B 1 157 ? -5.332 -30.406 -10.227 1 87 157 GLN B C 1
ATOM 3150 O O . GLN B 1 157 ? -4.281 -30.219 -9.617 1 87 157 GLN B O 1
ATOM 3155 N N . ALA B 1 158 ? -6.484 -30.562 -9.633 1 86.12 158 ALA B N 1
ATOM 3156 C CA . ALA B 1 158 ? -6.586 -30.562 -8.172 1 86.12 158 ALA B CA 1
ATOM 3157 C C . ALA B 1 158 ? -5.742 -31.672 -7.566 1 86.12 158 ALA B C 1
ATOM 3159 O O . ALA B 1 158 ? -5.121 -31.484 -6.516 1 86.12 158 ALA B O 1
ATOM 3160 N N . VAL B 1 159 ? -5.711 -32.812 -8.242 1 82.38 159 VAL B N 1
ATOM 3161 C CA . VAL B 1 159 ? -4.914 -33.938 -7.793 1 82.38 159 VAL B CA 1
ATOM 3162 C C . VAL B 1 159 ? -3.428 -33.625 -7.938 1 82.38 159 VAL B C 1
ATOM 3164 O O . VAL B 1 159 ? -2.643 -33.875 -7.02 1 82.38 159 VAL B O 1
ATOM 3167 N N . LEU B 1 160 ? -3.107 -33.094 -9.062 1 81 160 LEU B N 1
ATOM 3168 C CA . LEU B 1 160 ? -1.725 -32.719 -9.344 1 81 160 LEU B CA 1
ATOM 3169 C C . LEU B 1 160 ? -1.198 -31.75 -8.289 1 81 160 LEU B C 1
ATOM 3171 O O . LEU B 1 160 ? -0.058 -31.875 -7.836 1 81 160 LEU B O 1
ATOM 3175 N N . TYR B 1 161 ? -2.041 -30.875 -7.852 1 79 161 TYR B N 1
ATOM 3176 C CA . TYR B 1 161 ? -1.604 -29.844 -6.922 1 79 161 TYR B CA 1
ATOM 3177 C C . TYR B 1 161 ? -2.02 -30.188 -5.492 1 79 161 TYR B C 1
ATOM 3179 O O . TYR B 1 161 ? -1.896 -29.344 -4.594 1 79 161 TYR B O 1
ATOM 3187 N N . GLU B 1 162 ? -2.633 -31.312 -5.285 1 80.19 162 GLU B N 1
ATOM 3188 C CA . GLU B 1 162 ? -2.971 -31.891 -3.988 1 80.19 162 GLU B CA 1
ATOM 3189 C C . GLU B 1 162 ? -3.902 -30.969 -3.203 1 80.19 162 GLU B C 1
ATOM 3191 O O . GLU B 1 162 ? -3.684 -30.719 -2.016 1 80.19 162 GLU B O 1
ATOM 3196 N N . ASN B 1 163 ? -4.746 -30.391 -3.885 1 83.75 163 ASN B N 1
ATOM 3197 C CA . ASN B 1 163 ? -5.77 -29.578 -3.23 1 83.75 163 ASN B CA 1
ATOM 3198 C C . ASN B 1 163 ? -6.969 -30.422 -2.809 1 83.75 163 ASN B C 1
ATOM 3200 O O . ASN B 1 163 ? -7.887 -30.641 -3.6 1 83.75 163 ASN B O 1
ATOM 3204 N N . GLU B 1 164 ? -6.977 -30.766 -1.59 1 84.12 164 GLU B N 1
ATOM 3205 C CA . GLU B 1 164 ? -7.945 -31.734 -1.089 1 84.12 164 GLU B CA 1
ATOM 3206 C C . GLU B 1 164 ? -9.367 -31.172 -1.147 1 84.12 164 GLU B C 1
ATOM 3208 O O . GLU B 1 164 ? -10.312 -31.891 -1.473 1 84.12 164 GLU B O 1
ATOM 3213 N N . ILE B 1 165 ? -9.508 -30.047 -0.877 1 84.44 165 ILE B N 1
ATOM 3214 C CA . ILE B 1 165 ? -10.836 -29.438 -0.852 1 84.44 165 ILE B CA 1
ATOM 3215 C C . ILE B 1 165 ? -11.422 -29.422 -2.262 1 84.44 165 ILE B C 1
ATOM 3217 O O . ILE B 1 165 ? -12.594 -29.75 -2.459 1 84.44 165 ILE B O 1
ATOM 3221 N N . LEU B 1 166 ? -10.719 -29 -3.143 1 86.31 166 LEU B N 1
ATOM 3222 C CA . LEU B 1 166 ? -11.164 -28.953 -4.531 1 86.31 166 LEU B CA 1
ATOM 3223 C C . LEU B 1 166 ? -11.445 -30.359 -5.059 1 86.31 166 LEU B C 1
ATOM 3225 O O . LEU B 1 166 ? -12.375 -30.562 -5.844 1 86.31 166 LEU B O 1
ATOM 3229 N N . ILE B 1 167 ? -10.617 -31.344 -4.645 1 86 167 ILE B N 1
ATOM 3230 C CA . ILE B 1 167 ? -10.836 -32.719 -5.035 1 86 167 ILE B CA 1
ATOM 3231 C C . ILE B 1 167 ? -12.211 -33.188 -4.551 1 86 167 ILE B C 1
ATOM 3233 O O . ILE B 1 167 ? -13 -33.719 -5.324 1 86 167 ILE B O 1
ATOM 3237 N N . GLN B 1 168 ? -12.469 -32.844 -3.361 1 87.56 168 GLN B N 1
ATOM 3238 C CA . GLN B 1 168 ? -13.758 -33.219 -2.785 1 87.56 168 GLN B CA 1
ATOM 3239 C C . GLN B 1 168 ? -14.906 -32.531 -3.514 1 87.56 168 GLN B C 1
ATOM 3241 O O . GLN B 1 168 ? -15.945 -33.156 -3.766 1 87.56 168 GLN B O 1
ATOM 3246 N N . THR B 1 169 ? -14.75 -31.391 -3.789 1 89.62 169 THR B N 1
ATOM 3247 C CA . THR B 1 169 ? -15.766 -30.641 -4.52 1 89.62 169 THR B CA 1
ATOM 3248 C C . THR B 1 169 ? -16.016 -31.266 -5.887 1 89.62 169 THR B C 1
ATOM 3250 O O . THR B 1 169 ? -17.172 -31.438 -6.293 1 89.62 169 THR B O 1
ATOM 3253 N N . CYS B 1 170 ? -15.031 -31.578 -6.586 1 89.62 170 CYS B N 1
ATOM 3254 C CA . CYS B 1 170 ? -15.148 -32.219 -7.895 1 89.62 170 CYS B CA 1
ATOM 3255 C C . CYS B 1 170 ? -15.844 -33.562 -7.793 1 89.62 170 CYS B C 1
ATOM 3257 O O . CYS B 1 170 ? -16.703 -33.875 -8.609 1 89.62 170 CYS B O 1
ATOM 3259 N N . GLU B 1 171 ? -15.445 -34.281 -6.773 1 86.19 171 GLU B N 1
ATOM 3260 C CA . GLU B 1 171 ? -16.078 -35.562 -6.555 1 86.19 171 GLU B CA 1
ATOM 3261 C C . GLU B 1 171 ? -17.578 -35.438 -6.355 1 86.19 171 GLU B C 1
ATOM 3263 O O . GLU B 1 171 ? -18.359 -36.219 -6.879 1 86.19 171 GLU B O 1
ATOM 3268 N N . SER B 1 172 ? -17.891 -34.5 -5.633 1 89.19 172 SER B N 1
ATOM 3269 C CA . SER B 1 172 ? -19.312 -34.25 -5.383 1 89.19 172 SER B CA 1
ATOM 3270 C C . SER B 1 172 ? -20.047 -33.906 -6.676 1 89.19 172 SER B C 1
ATOM 3272 O O . SER B 1 172 ? -21.141 -34.375 -6.914 1 89.19 172 SER B O 1
ATOM 3274 N N . ILE B 1 173 ? -19.531 -33.156 -7.438 1 89.69 173 ILE B N 1
ATOM 3275 C CA . ILE B 1 173 ? -20.156 -32.719 -8.695 1 89.69 173 ILE B CA 1
ATOM 3276 C C . ILE B 1 173 ? -20.266 -33.938 -9.625 1 89.69 173 ILE B C 1
ATOM 3278 O O . ILE B 1 173 ? -21.297 -34.125 -10.266 1 89.69 173 ILE B O 1
ATOM 3282 N N . ILE B 1 174 ? -19.25 -34.688 -9.711 1 86.44 174 ILE B N 1
ATOM 3283 C CA . ILE B 1 174 ? -19.25 -35.875 -10.555 1 86.44 174 ILE B CA 1
ATOM 3284 C C . ILE B 1 174 ? -20.328 -36.844 -10.102 1 86.44 174 ILE B C 1
ATOM 3286 O O . ILE B 1 174 ? -21.062 -37.406 -10.922 1 86.44 174 ILE B O 1
ATOM 3290 N N . SER B 1 175 ? -20.484 -36.969 -8.797 1 83.62 175 SER B N 1
ATOM 3291 C CA . SER B 1 175 ? -21.484 -37.875 -8.234 1 83.62 175 SER B CA 1
ATOM 3292 C C . SER B 1 175 ? -22.906 -37.375 -8.531 1 83.62 175 SER B C 1
ATOM 3294 O O . SER B 1 175 ? -23.797 -38.156 -8.797 1 83.62 175 SER B O 1
ATOM 3296 N N . PHE B 1 176 ? -23.094 -36.156 -8.508 1 85.38 176 PHE B N 1
ATOM 3297 C CA . PHE B 1 176 ? -24.422 -35.562 -8.664 1 85.38 176 PHE B CA 1
ATOM 3298 C C . PHE B 1 176 ? -24.781 -35.438 -10.133 1 85.38 176 PHE B C 1
ATOM 3300 O O . PHE B 1 176 ? -25.953 -35.531 -10.5 1 85.38 176 PHE B O 1
ATOM 3307 N N . ALA B 1 177 ? -23.828 -35.25 -10.938 1 85.88 177 ALA B N 1
ATOM 3308 C CA . ALA B 1 177 ? -24.094 -35 -12.352 1 85.88 177 ALA B CA 1
ATOM 3309 C C . ALA B 1 177 ? -23.344 -36 -13.242 1 85.88 177 ALA B C 1
ATOM 3311 O O . ALA B 1 177 ? -22.719 -35.594 -14.227 1 85.88 177 ALA B O 1
ATOM 3312 N N . THR B 1 178 ? -23.453 -37.219 -12.852 1 82.06 178 THR B N 1
ATOM 3313 C CA . THR B 1 178 ? -22.688 -38.25 -13.5 1 82.06 178 THR B CA 1
ATOM 3314 C C . THR B 1 178 ? -23 -38.312 -14.992 1 82.06 178 THR B C 1
ATOM 3316 O O . THR B 1 178 ? -22.078 -38.344 -15.82 1 82.06 178 THR B O 1
ATOM 3319 N N . ALA B 1 179 ? -24.25 -38.281 -15.32 1 79.75 179 ALA B N 1
ATOM 3320 C CA . ALA B 1 179 ? -24.672 -38.375 -16.719 1 79.75 179 ALA B CA 1
ATOM 3321 C C . ALA B 1 179 ? -24.062 -37.281 -17.562 1 79.75 179 ALA B C 1
ATOM 3323 O O . ALA B 1 179 ? -23.516 -37.531 -18.641 1 79.75 179 ALA B O 1
ATOM 3324 N N . ASP B 1 180 ? -24.125 -36.125 -17.094 1 87 180 ASP B N 1
ATOM 3325 C CA . ASP B 1 180 ? -23.609 -34.969 -17.812 1 87 180 ASP B CA 1
ATOM 3326 C C . ASP B 1 180 ? -22.094 -35.031 -17.906 1 87 180 ASP B C 1
ATOM 3328 O O . ASP B 1 180 ? -21.516 -34.656 -18.938 1 87 180 ASP B O 1
ATOM 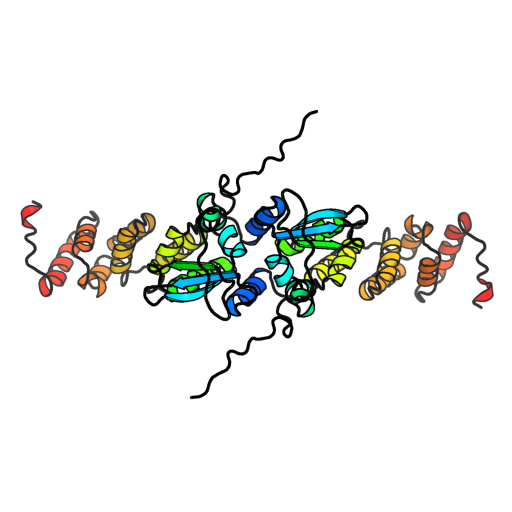3332 N N . VAL B 1 181 ? -21.438 -35.469 -16.875 1 86.81 181 VAL B N 1
ATOM 3333 C CA . VAL B 1 181 ? -19.984 -35.531 -16.812 1 86.81 181 VAL B CA 1
ATOM 3334 C C . VAL B 1 181 ? -19.453 -36.562 -17.797 1 86.81 181 VAL B C 1
ATOM 3336 O O . VAL B 1 181 ? -18.5 -36.281 -18.547 1 86.81 181 VAL B O 1
ATOM 3339 N N . VAL B 1 182 ? -20.125 -37.688 -17.859 1 80.69 182 VAL B N 1
ATOM 3340 C CA . VAL B 1 182 ? -19.641 -38.812 -18.688 1 80.69 182 VAL B CA 1
ATOM 3341 C C . VAL B 1 182 ? -19.828 -38.469 -20.156 1 80.69 182 VAL B C 1
ATOM 3343 O O . VAL B 1 182 ? -19.141 -39 -21.031 1 80.69 182 VAL B O 1
ATOM 3346 N N . THR B 1 183 ? -20.703 -37.594 -20.453 1 79.88 183 THR B N 1
ATOM 3347 C CA . THR B 1 183 ? -20.969 -37.25 -21.828 1 79.88 183 THR B CA 1
ATOM 3348 C C . THR B 1 183 ? -20.156 -36 -22.234 1 79.88 183 THR B C 1
ATOM 3350 O O . THR B 1 183 ? -20.156 -35.625 -23.406 1 79.88 183 THR B O 1
ATOM 3353 N N . SER B 1 184 ? -19.516 -35.5 -21.328 1 81.94 184 SER B N 1
ATOM 3354 C CA . SER B 1 184 ? -18.719 -34.312 -21.609 1 81.94 184 SER B CA 1
ATOM 3355 C C . SER B 1 184 ? -17.484 -34.625 -22.438 1 81.94 184 SER B C 1
ATOM 3357 O O . SER B 1 184 ? -17.016 -35.781 -22.438 1 81.94 184 SER B O 1
ATOM 3359 N N . GLU B 1 185 ? -16.969 -33.656 -23.203 1 82.5 185 GLU B N 1
ATOM 3360 C CA . GLU B 1 185 ? -15.758 -33.812 -24.016 1 82.5 185 GLU B CA 1
ATOM 3361 C C . GLU B 1 185 ? -14.539 -34.062 -23.141 1 82.5 185 GLU B C 1
ATOM 3363 O O . GLU B 1 185 ? -13.664 -34.875 -23.5 1 82.5 185 GLU B O 1
ATOM 3368 N N . GLU B 1 186 ? -14.547 -33.531 -22 1 80.88 186 GLU B N 1
ATOM 3369 C CA . GLU B 1 186 ? -13.398 -33.656 -21.125 1 80.88 186 GLU B CA 1
ATOM 3370 C C . GLU B 1 186 ? -13.281 -35.062 -20.547 1 80.88 186 GLU B C 1
ATOM 3372 O O . GLU B 1 186 ? -12.18 -35.562 -20.328 1 80.88 186 GLU B O 1
ATOM 3377 N N . PHE B 1 187 ? -14.422 -35.625 -20.328 1 80.5 187 PHE B N 1
ATOM 3378 C CA . PHE B 1 187 ? -14.414 -36.969 -19.797 1 80.5 187 PHE B CA 1
ATOM 3379 C C . PHE B 1 187 ? -13.742 -37.938 -20.766 1 80.5 187 PHE B C 1
ATOM 3381 O O . PHE B 1 187 ? -13 -38.844 -20.344 1 80.5 187 PHE B O 1
ATOM 3388 N N . LYS B 1 188 ? -13.891 -37.625 -21.984 1 74.75 188 LYS B N 1
ATOM 3389 C CA . LYS B 1 188 ? -13.344 -38.469 -23.047 1 74.75 188 LYS B CA 1
ATOM 3390 C C . LYS B 1 188 ? -11.82 -38.344 -23.109 1 74.75 188 LYS B C 1
ATOM 3392 O O . LYS B 1 188 ? -11.141 -39.25 -23.609 1 74.75 188 LYS B O 1
ATOM 3397 N N . ASN B 1 189 ? -11.359 -37.281 -22.531 1 77 189 ASN B N 1
ATOM 3398 C CA . ASN B 1 189 ? -9.93 -37 -22.656 1 77 189 ASN B CA 1
ATOM 3399 C C . ASN B 1 189 ? -9.211 -37.156 -21.328 1 77 189 ASN B C 1
ATOM 3401 O O . ASN B 1 189 ? -8.094 -36.656 -21.156 1 77 189 ASN B O 1
ATOM 3405 N N . LEU B 1 190 ? -9.781 -37.844 -20.484 1 77.75 190 LEU B N 1
ATOM 3406 C CA . LEU B 1 190 ? -9.188 -38 -19.156 1 77.75 190 LEU B CA 1
ATOM 3407 C C . LEU B 1 190 ? -7.98 -38.938 -19.234 1 77.75 190 LEU B C 1
ATOM 3409 O O . LEU B 1 190 ? -7.977 -39.906 -20.016 1 77.75 190 LEU B O 1
ATOM 3413 N N . ASP B 1 191 ? -7.047 -38.531 -18.422 1 75.81 191 ASP B N 1
ATOM 3414 C CA . ASP B 1 191 ? -5.941 -39.469 -18.281 1 75.81 191 ASP B CA 1
ATOM 3415 C C . ASP B 1 191 ? -6.344 -40.656 -17.422 1 75.81 191 ASP B C 1
ATOM 3417 O O . ASP B 1 191 ? -7.312 -40.594 -16.656 1 75.81 191 ASP B O 1
ATOM 3421 N N . GLU B 1 192 ? -5.551 -41.75 -17.594 1 74.44 192 GLU B N 1
ATOM 3422 C CA . GLU B 1 192 ? -5.883 -43.031 -16.953 1 74.44 192 GLU B CA 1
ATOM 3423 C C . GLU B 1 192 ? -5.941 -42.875 -15.43 1 74.44 192 GLU B C 1
ATOM 3425 O O . GLU B 1 192 ? -6.875 -43.375 -14.797 1 74.44 192 GLU B O 1
ATOM 3430 N N . PRO B 1 193 ? -5.02 -42.156 -14.891 1 74.62 193 PRO B N 1
ATOM 3431 C CA . PRO B 1 193 ? -5.062 -42.062 -13.43 1 74.62 193 PRO B CA 1
ATOM 3432 C C . PRO B 1 193 ? -6.309 -41.344 -12.93 1 74.62 193 PRO B C 1
ATOM 3434 O O . PRO B 1 193 ? -6.891 -41.75 -11.914 1 74.62 193 PRO B O 1
ATOM 3437 N N . THR B 1 194 ? -6.656 -40.375 -13.586 1 76.19 194 THR B N 1
ATOM 3438 C CA . THR B 1 194 ? -7.832 -39.594 -13.18 1 76.19 194 THR B CA 1
ATOM 3439 C C . THR B 1 194 ? -9.102 -40.438 -13.375 1 76.19 194 THR B C 1
ATOM 3441 O O . THR B 1 194 ? -10 -40.406 -12.523 1 76.19 194 THR B O 1
ATOM 3444 N N . LEU B 1 195 ? -9.117 -41.094 -14.484 1 75.56 195 LEU B N 1
ATOM 3445 C CA . LEU B 1 195 ? -10.25 -41.969 -14.758 1 75.56 195 LEU B CA 1
ATOM 3446 C C . LEU B 1 195 ? -10.367 -43.031 -13.688 1 75.56 195 LEU B C 1
ATOM 3448 O O . LEU B 1 195 ? -11.469 -43.312 -13.211 1 75.56 195 LEU B O 1
ATOM 3452 N N . ALA B 1 196 ? -9.266 -43.562 -13.352 1 73.94 196 ALA B N 1
ATOM 3453 C CA . ALA B 1 196 ? -9.258 -44.594 -12.32 1 73.94 196 ALA B CA 1
ATOM 3454 C C . ALA B 1 196 ? -9.797 -44.062 -11 1 73.94 196 ALA B C 1
ATOM 3456 O O . ALA B 1 196 ? -10.531 -44.75 -10.289 1 73.94 196 ALA B O 1
ATOM 3457 N N . ARG B 1 197 ? -9.453 -42.875 -10.711 1 77.06 197 ARG B N 1
ATOM 3458 C CA . ARG B 1 197 ? -9.914 -42.25 -9.477 1 77.06 197 ARG B CA 1
ATOM 3459 C C . ARG B 1 197 ? -11.422 -42.031 -9.5 1 77.06 197 ARG B C 1
ATOM 3461 O O . ARG B 1 197 ? -12.102 -42.281 -8.5 1 77.06 197 ARG B O 1
ATOM 3468 N N . ILE B 1 198 ? -11.906 -41.562 -10.578 1 75.06 198 ILE B N 1
ATOM 3469 C CA . ILE B 1 198 ? -13.336 -41.312 -10.727 1 75.06 198 ILE B CA 1
ATOM 3470 C C . ILE B 1 198 ? -14.117 -42.625 -10.578 1 75.06 198 ILE B C 1
ATOM 3472 O O . ILE B 1 198 ? -15.172 -42.656 -9.938 1 75.06 198 ILE B O 1
ATOM 3476 N N . LEU B 1 199 ? -13.523 -43.656 -11.156 1 71.19 199 LEU B N 1
ATOM 3477 C CA . LEU B 1 199 ? -14.203 -44.938 -11.148 1 71.19 199 LEU B CA 1
ATOM 3478 C C . LEU B 1 199 ? -14.234 -45.531 -9.742 1 71.19 199 LEU B C 1
ATOM 3480 O O . LEU B 1 199 ? -15.062 -46.406 -9.438 1 71.19 199 LEU B O 1
ATOM 3484 N N . GLN B 1 200 ? -13.414 -45.125 -8.961 1 68.38 200 GLN B N 1
ATOM 3485 C CA . GLN B 1 200 ? -13.352 -45.625 -7.586 1 68.38 200 GLN B CA 1
ATOM 3486 C C . GLN B 1 200 ? -14.344 -44.875 -6.691 1 68.38 200 GLN B C 1
ATOM 3488 O O . GLN B 1 200 ? -14.586 -45.281 -5.555 1 68.38 200 GLN B O 1
ATOM 3493 N N . PHE B 1 201 ? -14.828 -43.844 -7.27 1 64.25 201 PHE B N 1
ATOM 3494 C CA . PHE B 1 201 ? -15.797 -43.094 -6.477 1 64.25 201 PHE B CA 1
ATOM 3495 C C . PHE B 1 201 ? -17.062 -43.938 -6.246 1 64.25 201 PHE B C 1
ATOM 3497 O O . PHE B 1 201 ? -17.578 -44.562 -7.18 1 64.25 201 PHE B O 1
ATOM 3504 N N . ASP B 1 202 ? -17.234 -44.562 -5.09 1 57.59 202 ASP B N 1
ATOM 3505 C CA . ASP B 1 202 ? -18.328 -45.438 -4.727 1 57.59 202 ASP B CA 1
ATOM 3506 C C . ASP B 1 202 ? -19.672 -44.906 -5.227 1 57.59 202 ASP B C 1
ATOM 3508 O O . ASP B 1 202 ? -20.594 -45.688 -5.492 1 57.59 202 ASP B O 1
ATOM 3512 N N . THR B 1 203 ? -19.812 -43.688 -5.402 1 54.84 203 THR B N 1
ATOM 3513 C CA . THR B 1 203 ? -21.141 -43.125 -5.621 1 54.84 203 THR B CA 1
ATOM 3514 C C . THR B 1 203 ? -21.5 -43.125 -7.105 1 54.84 203 THR B C 1
ATOM 3516 O O . THR B 1 203 ? -22.484 -42.5 -7.516 1 54.84 203 THR B O 1
ATOM 3519 N N . LEU B 1 204 ? -20.688 -43.688 -7.902 1 55.75 204 LEU B N 1
ATOM 3520 C CA . LEU B 1 204 ? -21.078 -43.75 -9.305 1 55.75 204 LEU B CA 1
ATOM 3521 C C . LEU B 1 204 ? -22.312 -44.625 -9.492 1 55.75 204 LEU B C 1
ATOM 3523 O O . LEU B 1 204 ? -22.359 -45.75 -8.992 1 55.75 204 LEU B O 1
ATOM 3527 N N . LYS B 1 205 ? -23.438 -44.125 -9.547 1 52.53 205 LYS B N 1
ATOM 3528 C CA . LYS B 1 205 ? -24.672 -44.875 -9.68 1 52.53 205 LYS B CA 1
ATOM 3529 C C . LYS B 1 205 ? -24.578 -45.906 -10.797 1 52.53 205 LYS B C 1
ATOM 3531 O O . LYS B 1 205 ? -23.953 -45.656 -11.836 1 52.53 205 LYS B O 1
ATOM 3536 N N . ILE B 1 206 ? -24.875 -47.062 -10.5 1 49.47 206 ILE B N 1
ATOM 3537 C CA . ILE B 1 206 ? -24.859 -48.344 -11.188 1 49.47 206 ILE B CA 1
ATOM 3538 C C . ILE B 1 206 ? -25.297 -48.156 -12.633 1 49.47 206 ILE B C 1
ATOM 3540 O O . ILE B 1 206 ? -24.656 -48.688 -13.555 1 49.47 206 ILE B O 1
ATOM 3544 N N . ASP B 1 207 ? -26.516 -47.656 -12.844 1 51.19 207 ASP B N 1
ATOM 3545 C CA . ASP B 1 207 ? -27.109 -47.562 -14.172 1 51.19 207 ASP B CA 1
ATOM 3546 C C . ASP B 1 207 ? -26.266 -46.719 -15.102 1 51.19 207 ASP B C 1
ATOM 3548 O O . ASP B 1 207 ? -26.219 -46.938 -16.312 1 51.19 207 ASP B O 1
ATOM 3552 N N . GLU B 1 208 ? -25.5 -45.844 -14.648 1 52.66 208 GLU B N 1
ATOM 3553 C CA . GLU B 1 208 ? -24.656 -44.906 -15.383 1 52.66 208 GLU B CA 1
ATOM 3554 C C . GLU B 1 208 ? -23.328 -45.531 -15.789 1 52.66 208 GLU B C 1
ATOM 3556 O O . GLU B 1 208 ? -22.688 -45.094 -16.734 1 52.66 208 GLU B O 1
ATOM 3561 N N . TRP B 1 209 ? -23.016 -46.625 -15.078 1 51 209 TRP B N 1
ATOM 3562 C CA . TRP B 1 209 ? -21.891 -47.438 -15.5 1 51 209 TRP B CA 1
ATOM 3563 C C . TRP B 1 209 ? -22.094 -47.969 -16.922 1 51 209 TRP B C 1
ATOM 3565 O O . TRP B 1 209 ? -21.141 -47.969 -17.719 1 51 209 TRP B O 1
ATOM 3575 N N . THR B 1 210 ? -23.266 -48.312 -17.188 1 52.16 210 THR B N 1
ATOM 3576 C CA . THR B 1 210 ? -23.578 -48.719 -18.547 1 52.16 210 THR B CA 1
ATOM 3577 C C . THR B 1 210 ? -23.297 -47.594 -19.547 1 52.16 210 THR B C 1
ATOM 3579 O O . THR B 1 210 ? -22.75 -47.844 -20.609 1 52.16 210 THR B O 1
ATOM 3582 N N . LEU B 1 211 ? -23.656 -46.469 -19.188 1 52.28 211 LEU B N 1
ATOM 3583 C CA . LEU B 1 211 ? -23.453 -45.312 -20.047 1 52.28 211 LEU B CA 1
ATOM 3584 C C . LEU B 1 211 ? -21.969 -45 -20.188 1 52.28 211 LEU B C 1
ATOM 3586 O O . LEU B 1 211 ? -21.516 -44.625 -21.266 1 52.28 211 LEU B O 1
ATOM 3590 N N . PHE B 1 212 ? -21.297 -45.156 -19.172 1 55.41 212 PHE B N 1
ATOM 3591 C CA . PHE B 1 212 ? -19.844 -45.031 -19.156 1 55.41 212 PHE B CA 1
ATOM 3592 C C . PHE B 1 212 ? -19.203 -46.031 -20.125 1 55.41 212 PHE B C 1
ATOM 3594 O O . PHE B 1 212 ? -18.344 -45.656 -20.922 1 55.41 212 PHE B O 1
ATOM 3601 N N . GLN B 1 213 ? -19.641 -47.281 -20.031 1 54.47 213 GLN B N 1
ATOM 3602 C CA . GLN B 1 213 ? -19.109 -48.344 -20.891 1 54.47 213 GLN B CA 1
ATOM 3603 C C . GLN B 1 213 ? -19.406 -48.062 -22.359 1 54.47 213 GLN B C 1
ATOM 3605 O O . GLN B 1 213 ? -18.562 -48.281 -23.234 1 54.47 213 GLN B O 1
ATOM 3610 N N . GLU B 1 214 ? -20.5 -47.594 -22.609 1 54.03 214 GLU B N 1
ATOM 3611 C CA . GLU B 1 214 ? -20.906 -47.344 -24 1 54.03 214 GLU B CA 1
ATOM 3612 C C . GLU B 1 214 ? -20.125 -46.188 -24.594 1 54.03 214 GLU B C 1
ATOM 3614 O O . GLU B 1 214 ? -19.781 -46.219 -25.766 1 54.03 214 GLU B O 1
ATOM 3619 N N . ASN B 1 215 ? -19.938 -45.188 -23.812 1 53.84 215 ASN B N 1
ATOM 3620 C CA . ASN B 1 215 ? -19.281 -44 -24.359 1 53.84 215 ASN B CA 1
ATOM 3621 C C . ASN B 1 215 ? -17.766 -44.156 -24.328 1 53.84 215 ASN B C 1
ATOM 3623 O O . ASN B 1 215 ? -17.062 -43.594 -25.172 1 53.84 215 ASN B O 1
ATOM 3627 N N . TRP B 1 216 ? -17.312 -44.812 -23.391 1 51.91 216 TRP B N 1
ATOM 3628 C CA . TRP B 1 216 ? -15.883 -45.094 -23.344 1 51.91 216 TRP B CA 1
ATOM 3629 C C . TRP B 1 216 ? -15.516 -46.188 -24.344 1 51.91 216 TRP B C 1
ATOM 3631 O O . TRP B 1 216 ? -14.445 -46.156 -24.953 1 51.91 216 TRP B O 1
ATOM 3641 N N . LYS B 1 217 ? -16.328 -47.25 -24.531 1 47.44 217 LYS B N 1
ATOM 3642 C CA . LYS B 1 217 ? -16.031 -48.312 -25.469 1 47.44 217 LYS B CA 1
ATOM 3643 C C . LYS B 1 217 ? -15.844 -47.781 -26.875 1 47.44 217 LYS B C 1
ATOM 3645 O O . LYS B 1 217 ? -15.109 -48.344 -27.688 1 47.44 217 LYS B O 1
ATOM 3650 N N . SER B 1 218 ? -16.656 -46.875 -27.219 1 43.94 218 SER B N 1
ATOM 3651 C CA . SER B 1 218 ? -16.516 -46.5 -28.625 1 43.94 218 SER B CA 1
ATOM 3652 C C . SER B 1 218 ? -15.109 -46 -28.906 1 43.94 218 SER B C 1
ATOM 3654 O O . SER B 1 218 ? -14.625 -46.094 -30.047 1 43.94 218 SER B O 1
ATOM 3656 N N . GLU B 1 219 ? -14.531 -45.031 -28.156 1 41.91 219 GLU B N 1
ATOM 3657 C CA . GLU B 1 219 ? -13.188 -44.625 -28.516 1 41.91 219 GLU B CA 1
ATOM 3658 C C . GLU B 1 219 ? -12.125 -45.469 -27.844 1 41.91 219 GLU B C 1
ATOM 3660 O O . GLU B 1 219 ? -11.07 -45.75 -28.422 1 41.91 219 GLU B O 1
ATOM 3665 N N . VAL B 1 220 ? -11.984 -45.469 -26.438 1 41.12 220 VAL B N 1
ATOM 3666 C CA . VAL B 1 220 ? -10.781 -46.031 -25.812 1 41.12 220 VAL B CA 1
ATOM 3667 C C . VAL B 1 220 ? -10.812 -47.562 -25.906 1 41.12 220 VAL B C 1
ATOM 3669 O O . VAL B 1 220 ? -11.883 -48.156 -26.094 1 41.12 220 VAL B O 1
ATOM 3672 N N . PHE B 1 221 ? -9.594 -48.219 -25.125 1 37.06 221 PHE B N 1
ATOM 3673 C CA . PHE B 1 221 ? -8.75 -49.344 -24.797 1 37.06 221 PHE B CA 1
ATOM 3674 C C . PHE B 1 221 ? -9.539 -50.406 -24.047 1 37.06 221 PHE B C 1
ATOM 3676 O O . PHE B 1 221 ? -10.445 -50.094 -23.281 1 37.06 221 PHE B O 1
ATOM 3683 N N . THR B 1 222 ? -9.539 -51.719 -24.453 1 35.78 222 THR B N 1
ATOM 3684 C CA . THR B 1 222 ? -9.695 -53.031 -23.828 1 35.78 222 THR B CA 1
ATOM 3685 C C . THR B 1 222 ? -9.133 -53.031 -22.422 1 35.78 222 THR B C 1
ATOM 3687 O O . THR B 1 222 ? -7.945 -53.281 -22.219 1 35.78 222 THR B O 1
ATOM 3690 N N . PHE B 1 223 ? -9.188 -52.031 -21.578 1 34.22 223 PHE B N 1
ATOM 3691 C CA . PHE B 1 223 ? -8.719 -52.25 -20.219 1 34.22 223 PHE B CA 1
ATOM 3692 C C . PHE B 1 223 ? -9.516 -53.375 -19.562 1 34.22 223 PHE B C 1
ATOM 3694 O O . PHE B 1 223 ? -10.75 -53.406 -19.625 1 34.22 223 PHE B O 1
ATOM 3701 N N . ASP B 1 224 ? -8.961 -54.688 -19.391 1 34.88 224 ASP B N 1
ATOM 3702 C CA . ASP B 1 224 ? -9.375 -55.875 -18.656 1 34.88 224 ASP B CA 1
ATOM 3703 C C . ASP B 1 224 ? -9.969 -55.469 -17.297 1 34.88 224 ASP B C 1
ATOM 3705 O O . ASP B 1 224 ? -9.25 -55.031 -16.391 1 34.88 224 ASP B O 1
ATOM 3709 N N . LEU B 1 225 ? -11.016 -54.938 -17.047 1 37.03 225 LEU B N 1
ATOM 3710 C CA . LEU B 1 225 ? -11.781 -54.812 -15.805 1 37.03 225 LEU B CA 1
ATOM 3711 C C . LEU B 1 225 ? -11.766 -56.125 -15.016 1 37.03 225 LEU B C 1
ATOM 3713 O O . LEU B 1 225 ? -12.336 -56.219 -13.93 1 37.03 225 LEU B O 1
ATOM 3717 N N . ARG B 1 226 ? -11.445 -57.344 -15.492 1 36.25 226 ARG B N 1
ATOM 3718 C CA . ARG B 1 226 ? -11.445 -58.656 -14.82 1 36.25 226 ARG B CA 1
ATOM 3719 C C . ARG B 1 226 ? -10.484 -58.656 -13.641 1 36.25 226 ARG B C 1
ATOM 3721 O O . ARG B 1 226 ? -10.57 -59.531 -12.766 1 36.25 226 ARG B O 1
ATOM 3728 N N . THR B 1 227 ? -9.375 -57.875 -13.625 1 34.75 227 THR B N 1
ATOM 3729 C CA . THR B 1 227 ? -8.414 -58.062 -12.555 1 34.75 227 THR B CA 1
ATOM 3730 C C . THR B 1 227 ? -8.867 -57.375 -11.281 1 34.75 227 THR B C 1
ATOM 3732 O O . THR B 1 227 ? -8.273 -57.531 -10.219 1 34.75 227 THR B O 1
ATOM 3735 N N . ALA B 1 228 ? -9.812 -56.438 -11.312 1 32.91 228 ALA B N 1
ATOM 3736 C CA . ALA B 1 228 ? -10.242 -55.938 -10.008 1 32.91 228 ALA B CA 1
ATOM 3737 C C . ALA B 1 228 ? -11.305 -56.812 -9.391 1 32.91 228 ALA B C 1
ATOM 3739 O O . ALA B 1 228 ? -11.844 -56.531 -8.32 1 32.91 228 ALA B O 1
ATOM 3740 N N . GLN B 1 229 ? -11.773 -57.875 -9.93 1 28.22 229 GLN B N 1
ATOM 3741 C CA . GLN B 1 229 ? -12.531 -58.812 -9.125 1 28.22 229 GLN B CA 1
ATOM 3742 C C . GLN B 1 229 ? -11.609 -59.594 -8.203 1 28.22 229 GLN B C 1
ATOM 3744 O O . GLN B 1 229 ? -10.5 -59.969 -8.594 1 28.22 229 GLN B O 1
#

Radius of gyration: 32.53 Å; Cα contacts (8 Å, |Δi|>4): 568; chains: 2; bounding box: 54×116×73 Å

Organism: NCBI:txid290746

Nearest PDB structures (foldseek):
  8h37-assembly1_A  TM=8.321E-01  e=6.118E-10  Homo sapiens
  6i2m-assembly1_A-2  TM=8.453E-01  e=9.972E-10  Vaccinia virus WR
  8h37-assembly1_P  TM=8.314E-01  e=1.539E-09  Homo sapiens
  8h37-assembly1_N  TM=7.842E-01  e=6.118E-10  Homo sapiens
  8gq6-assembly1_A  TM=7.644E-01  e=5.198E-10  Homo sapiens

Secondary structure (DSSP, 8-state):
----------TTTS--STT--HHHHHHHHHHTTTT--EEEEETTTTEEEEE-HHHHHHH-HHHHHHHHSHHHHHSPPPB--GGGTTPEEEEETTS-HHHHHHHHHHHHHS-----TTTHHHHHHHHHHTT-HHHHHHHHHHHHHH--TTTHHHHHHHHHHTT-HHHHHHHHHHHHHTHHHHHTSHHHHT--HHHHHHHHT-TTS-HHHHHHHHHHHHHHS----GGGG-/----------TTTS--STT--HHHHHHHHHHTTTT--EEEEETTTTEEEEE-HHHHHHH-HHHHHHHHSHHHHHSPPPB--GGGTTPEEEEETTS-HHHHHHHHHHHHHS-----TTTHHHHHHHHHHTT-HHHHHHHHHHHHHH--TTTHHHHHHHHHHTT-HHHHHHHHHHHHHTHHHHHTSHHHHT--HHHHHHHHT-TTS-HHHHHHHHHHHHHHS----GGGG-

pLDDT: mean 82.04, std 19.6, range [21.17, 98.56]

Solvent-accessible surface area (backbone atoms only — not comparable to full-atom values): 25779 Å² total; per-residue (Å²): 136,81,76,77,71,78,76,74,71,59,81,81,75,54,80,64,41,67,92,45,52,71,43,56,26,43,38,50,31,51,76,66,60,53,85,51,45,26,29,34,25,20,16,86,81,44,45,78,44,62,38,41,61,70,63,46,35,51,53,14,69,56,45,33,44,58,65,66,22,74,65,36,72,71,46,87,78,54,54,40,67,77,98,46,40,78,20,36,58,42,79,35,56,92,38,46,53,68,35,45,50,46,50,51,45,22,74,41,55,74,46,75,85,79,49,86,92,45,37,62,57,33,36,52,52,21,59,74,38,58,28,59,64,56,36,48,51,42,50,49,51,47,65,71,64,56,40,57,65,46,27,54,58,51,33,50,50,22,59,76,67,65,36,62,67,55,35,52,51,34,52,50,48,44,50,75,36,40,72,57,24,63,68,21,73,40,48,74,64,53,51,69,70,51,48,53,52,57,67,61,40,80,60,61,55,68,78,52,48,56,55,44,47,58,60,42,54,71,75,56,80,90,72,77,70,69,76,79,106,135,83,73,76,73,77,75,73,71,59,80,82,74,54,80,65,39,66,93,43,54,72,45,55,24,43,39,49,32,52,77,66,60,51,85,50,45,25,29,34,24,20,15,85,81,43,45,76,46,62,37,43,61,69,62,45,36,52,54,13,67,54,44,34,45,57,66,67,21,75,65,36,70,70,46,89,79,51,53,40,68,78,97,46,41,79,21,36,57,45,81,36,55,91,39,46,51,68,34,46,50,46,49,49,45,21,72,42,54,74,45,75,86,78,50,86,92,45,37,63,58,33,38,50,51,21,59,74,40,57,28,58,65,56,35,49,52,42,50,51,49,49,64,71,65,58,41,55,64,47,28,54,58,51,32,50,51,22,59,74,68,65,35,62,66,56,36,50,52,35,51,51,50,44,51,74,36,42,71,56,25,64,70,20,75,40,49,74,66,53,50,67,69,53,48,52,54,58,68,61,42,80,61,60,56,69,79,52,48,55,53,45,50,57,60,43,54,72,74,59,78,90,71,76,71,70,74,80,104

Sequence (458 aa):
MNQEIGHNQDVDTDDWQQDKSLKERMLHVYTNDFFSDVVFLAGEEEVPIKSHKYVLCISSPVFVRMFHGSHAQSTRKETMKGEDKDLEVIRVPDITSEALNHVLTYIYSEKVELEINIVFNVLYAAKKYLLTGLERECAKFLEDKVDAENVCYILTQAVLYENEILIQTCESIISFATADVVTSEEFKNLDEPTLARILQFDTLKIDEWTLFQENWKSEVFTFDLRTAQMNQEIGHNQDVDTDDWQQDKSLKERMLHVYTNDFFSDVVFLAGEEEVPIKSHKYVLCISSPVFVRMFHGSHAQSTRKETMKGEDKDLEVIRVPDITSEALNHVLTYIYSEKVELEINIVFNVLYAAKKYLLTGLERECAKFLEDKVDAENVCYILTQAVLYENEILIQTCESIISFATADVVTSEEFKNLDEPTLARILQFDTLKIDEWTLFQENWKSEVFTFDLRTAQ

Foldseek 3Di:
DCPPPLCLPDPPPDPQPPPDDQLSSLVVCQVSVNPFQAWEQEAPNGDTGTDHLVLLVVQFVVSCCCCPNPVNVVDDFDWDDDPGRRHTYDYHRPAHPVLVVQLVSCSSRVDGDDDPVRLLSVLVVCVVRVRVSSVVVSVVVCLVPDALQCLLVQCVSCVVVVPPVSVVSSLVRCLVPVVSNLPHPSVQVHDPVSVVVNVPSVSNDPVCVVVNCVSNVVPDDPPPPVVVD/DPPPPLCLPDPPPDPQPPPDDQLSSLVVCQVSVNPFQAWEQEAPNGDTGTDHLVLLVVQFVVSCCCCPNPVNVVDDFDFDDDPRRRHTYDYHRPAHPVLVVQLVSCSSRVDGDDDPVRLLSVLVVCVVRVRVSSVVVSVVVCLVPDALQCLLVQCVSCVVVVPPVSVVSSLVRCLVPVVSNLPHPVVQVHDPVSVVVNVPSVSNDPVCVVVNCVSNVVDDDPPPPVVVD

InterPro domains:
  IPR000210 BTB/POZ domain [PF00651] (31-144)
  IPR000210 BTB/POZ domain [PS50097] (36-116)
  IPR000210 BTB/POZ domain [SM00225] (36-146)
  IPR011333 SKP1/BTB/POZ domain superfamily [G3DSA:3.30.710.10] (4-145)
  IPR011333 SKP1/BTB/POZ domain superfamily [SSF54695] (20-145)
  IPR011705 BTB/Kelch-associated [PF07707] (152-208)